Protein AF-0000000080083716 (afdb_homodimer)

Foldseek 3Di:
DPPPPPPPPPPPPPPPQQDDDPVLLLVLLVQLCVLLVHDSVCGLQNLLVVVLSLLVCLQQPDPPRHHSLCSNLVSLVSSQVSQVVVVHGCCRSLQLSVLCVPYPDSLSSLSNSLLNLLSCCCSPVVVVVCVVQSVLSNVLSVVCVVQLSVLSVCLSVVCVVPVVCNLVSLVVSLQSQLVSSDDPPGDSVSSQVRSVSSNSSSCSPPVPSPDHRDDPPPDDD/DDPPPPPPPPPPPPPPQQDDDPVLLLVLLVQLCVLLVHDSVCGLQNLLVVVLSLLVCLQQPDPPRHHSLCSNLVSLVSSQVSQVVVVHGCCRSLQLSNLCVPYPDSLSSLSSSLLNLLSCCCSPVVVVVCVVQSVLSNVLSVVCVVQLSVLSVCLSVVCVVPVVCNLVSLVVSLQSQLVSSDDPPGDSVSSQSRSVSSNSSSCSPPVPSPDHRDDPPPDDD

Structure (mmCIF, N/CA/C/O backbone):
data_AF-0000000080083716-model_v1
#
loop_
_entity.id
_entity.type
_entity.pdbx_description
1 polymer 'DUF19 domain-containing protein'
#
loop_
_atom_site.group_PDB
_atom_site.id
_atom_site.type_symbol
_atom_site.label_atom_id
_atom_site.label_alt_id
_atom_site.label_comp_id
_atom_site.label_asym_id
_atom_site.label_entity_id
_atom_site.label_seq_id
_atom_site.pdbx_PDB_ins_code
_atom_site.Cartn_x
_atom_site.Cartn_y
_atom_site.Cartn_z
_atom_site.occupancy
_atom_site.B_iso_or_equiv
_atom_site.auth_seq_id
_atom_site.auth_comp_id
_atom_site.auth_asym_id
_atom_site.auth_atom_id
_atom_site.pdbx_PDB_model_num
ATOM 1 N N . MET A 1 1 ? -57.094 10.867 20.062 1 32.81 1 MET A N 1
ATOM 2 C CA . MET A 1 1 ? -55.844 11.438 19.578 1 32.81 1 MET A CA 1
ATOM 3 C C . MET A 1 1 ? -54.969 10.367 18.922 1 32.81 1 MET A C 1
ATOM 5 O O . MET A 1 1 ? -54.531 9.422 19.594 1 32.81 1 MET A O 1
ATOM 9 N N . PHE A 1 2 ? -55.125 10.086 17.594 1 45.16 2 PHE A N 1
ATOM 10 C CA . PHE A 1 2 ? -54.469 9.086 16.75 1 45.16 2 PHE A CA 1
ATOM 11 C C . PHE A 1 2 ? -52.969 9.391 16.594 1 45.16 2 PHE A C 1
ATOM 13 O O . PHE A 1 2 ? -52.625 10.469 16.141 1 45.16 2 PHE A O 1
ATOM 20 N N . GLN A 1 3 ? -52.156 8.836 17.453 1 44.38 3 GLN A N 1
ATOM 21 C CA . GLN A 1 3 ? -50.688 8.859 17.406 1 44.38 3 GLN A CA 1
ATOM 22 C C . GLN A 1 3 ? -50.188 8.398 16.047 1 44.38 3 GLN A C 1
ATOM 24 O O . GLN A 1 3 ? -50.438 7.27 15.617 1 44.38 3 GLN A O 1
ATOM 29 N N . LYS A 1 4 ? -49.906 9.414 15.148 1 48.53 4 LYS A N 1
ATOM 30 C CA . LYS A 1 4 ? -49.219 9.18 13.883 1 48.53 4 LYS A CA 1
ATOM 31 C C . LYS A 1 4 ? -47.938 8.398 14.094 1 48.53 4 LYS A 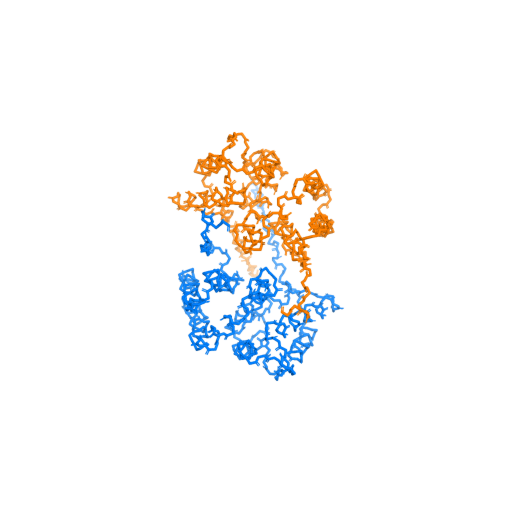C 1
ATOM 33 O O . LYS A 1 4 ? -47 8.898 14.734 1 48.53 4 LYS A O 1
ATOM 38 N N . LEU A 1 5 ? -47.938 7.031 14.07 1 43.34 5 LEU A N 1
ATOM 39 C CA . LEU A 1 5 ? -46.75 6.219 13.984 1 43.34 5 LEU A CA 1
ATOM 40 C C . LEU A 1 5 ? -45.938 6.559 12.734 1 43.34 5 LEU A C 1
ATOM 42 O O . LEU A 1 5 ? -46.406 6.328 11.617 1 43.34 5 LEU A O 1
ATOM 46 N N . VAL A 1 6 ? -45.094 7.562 12.836 1 43.16 6 VAL A N 1
ATOM 47 C CA . VAL A 1 6 ? -44.156 7.84 11.773 1 43.16 6 VAL A CA 1
ATOM 48 C C . VAL A 1 6 ? -43.219 6.633 11.57 1 43.16 6 VAL A C 1
ATOM 50 O O . VAL A 1 6 ? -42.5 6.242 12.484 1 43.16 6 VAL A O 1
ATOM 53 N N . PHE A 1 7 ? -43.531 5.77 10.617 1 38.34 7 PHE A N 1
ATOM 54 C CA . PHE A 1 7 ? -42.625 4.727 10.125 1 38.34 7 PHE A CA 1
ATOM 55 C C . PHE A 1 7 ? -41.406 5.34 9.477 1 38.34 7 PHE A C 1
ATOM 57 O O . PHE A 1 7 ? -41.5 5.992 8.438 1 38.34 7 PHE A O 1
ATOM 64 N N . LEU A 1 8 ? -40.438 5.625 10.273 1 36.06 8 LEU A N 1
ATOM 65 C CA . LEU A 1 8 ? -39.125 5.895 9.68 1 36.06 8 LEU A CA 1
ATOM 66 C C . LEU A 1 8 ? -38.656 4.695 8.875 1 36.06 8 LEU A C 1
ATOM 68 O O . LEU A 1 8 ? -38.312 3.65 9.438 1 36.06 8 LEU A O 1
ATOM 72 N N . ALA A 1 9 ? -38.875 4.707 7.574 1 36.12 9 ALA A N 1
ATOM 73 C CA . ALA A 1 9 ? -38.281 3.76 6.637 1 36.12 9 ALA A CA 1
ATOM 74 C C . ALA A 1 9 ? -36.75 3.863 6.645 1 36.12 9 ALA A C 1
ATOM 76 O O . ALA A 1 9 ? -36.188 4.895 6.266 1 36.12 9 ALA A O 1
ATOM 77 N N . LEU A 1 10 ? -36.156 3.076 7.469 1 34.34 10 LEU A N 1
ATOM 78 C CA . LEU A 1 10 ? -34.719 2.879 7.324 1 34.34 10 LEU A CA 1
ATOM 79 C C . LEU A 1 10 ? -34.375 2.512 5.887 1 34.34 10 LEU A C 1
ATOM 81 O O . LEU A 1 10 ? -34.75 1.439 5.406 1 34.34 10 LEU A O 1
ATOM 85 N N . ILE A 1 11 ? -34.156 3.424 5.027 1 36.31 11 ILE A N 1
ATOM 86 C CA . ILE A 1 11 ? -33.594 3.148 3.713 1 36.31 11 ILE A CA 1
ATOM 87 C C . ILE A 1 11 ? -32.281 2.418 3.865 1 36.31 11 ILE A C 1
ATOM 89 O O . ILE A 1 11 ? -31.281 3 4.316 1 36.31 11 ILE A O 1
ATOM 93 N N . ALA A 1 12 ? -32.25 1.118 4.078 1 34.25 12 ALA A N 1
ATOM 94 C CA . ALA A 1 12 ? -31.047 0.316 3.848 1 34.25 12 ALA A CA 1
ATOM 95 C C . ALA A 1 12 ? -30.422 0.644 2.496 1 34.25 12 ALA A C 1
ATOM 97 O O . ALA A 1 12 ? -31.047 0.471 1.453 1 34.25 12 ALA A O 1
ATOM 98 N N . ILE A 1 13 ? -29.625 1.626 2.434 1 37.06 13 ILE A N 1
ATOM 99 C CA . ILE A 1 13 ? -28.844 1.697 1.206 1 37.06 13 ILE A CA 1
ATOM 100 C C . ILE A 1 13 ? -28.297 0.315 0.865 1 37.06 13 ILE A C 1
ATOM 102 O O . ILE A 1 13 ? -27.547 -0.277 1.653 1 37.06 13 ILE A O 1
ATOM 106 N N . PRO A 1 14 ? -28.828 -0.466 0.082 1 38.03 14 PRO A N 1
ATOM 107 C CA . PRO A 1 14 ? -28.203 -1.724 -0.325 1 38.03 14 PRO A CA 1
ATOM 108 C C . PRO A 1 14 ? -26.703 -1.575 -0.587 1 38.03 14 PRO A C 1
ATOM 110 O O . PRO A 1 14 ? -26.281 -0.672 -1.317 1 38.03 14 PRO A O 1
ATOM 113 N N . LEU A 1 15 ? -25.844 -1.869 0.302 1 40.72 15 LEU A N 1
ATOM 114 C CA . LEU A 1 15 ? -24.469 -2.115 -0.118 1 40.72 15 LEU A CA 1
ATOM 115 C C . LEU A 1 15 ? -24.422 -2.807 -1.477 1 40.72 15 LEU A C 1
ATOM 117 O O . LEU A 1 15 ? -24.812 -3.971 -1.598 1 40.72 15 LEU A O 1
ATOM 121 N N . ALA A 1 16 ? -24.688 -2.145 -2.516 1 45.91 16 ALA A N 1
ATOM 122 C CA . ALA A 1 16 ? -24.719 -2.752 -3.844 1 45.91 16 ALA A CA 1
ATOM 123 C C . ALA A 1 16 ? -23.562 -3.73 -4.035 1 45.91 16 ALA A C 1
ATOM 125 O O . ALA A 1 16 ? -22.406 -3.369 -3.861 1 45.91 16 ALA A O 1
ATOM 126 N N . SER A 1 17 ? -23.688 -5.043 -3.758 1 52.94 17 SER A N 1
ATOM 127 C CA . SER A 1 17 ? -22.766 -6.105 -4.145 1 52.94 17 SER A CA 1
ATOM 128 C C . SER A 1 17 ? -22.109 -5.805 -5.492 1 52.94 17 SER A C 1
ATOM 130 O O . SER A 1 17 ? -22.781 -5.359 -6.426 1 52.94 17 SE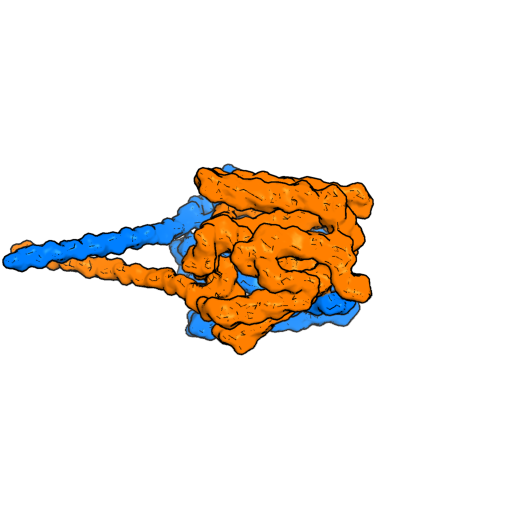R A O 1
ATOM 132 N N . ALA A 1 18 ? -20.844 -5.602 -5.426 1 63.19 18 ALA A N 1
ATOM 133 C CA . ALA A 1 18 ? -20.141 -5.391 -6.688 1 63.19 18 ALA A CA 1
ATOM 134 C C . ALA A 1 18 ? -20.609 -6.371 -7.754 1 63.19 18 ALA A C 1
ATOM 136 O O . ALA A 1 18 ? -20.938 -7.52 -7.449 1 63.19 18 ALA A O 1
ATOM 137 N N . THR A 1 19 ? -21.109 -5.953 -8.883 1 81.31 19 THR A N 1
ATOM 138 C CA . THR A 1 19 ? -21.531 -6.82 -9.977 1 81.31 19 THR A CA 1
ATOM 139 C C . THR A 1 19 ? -20.406 -7.004 -10.992 1 81.31 19 THR A C 1
ATOM 141 O O . THR A 1 19 ? -19.875 -6.027 -11.531 1 81.31 19 THR A O 1
ATOM 144 N N . CYS A 1 20 ? -19.703 -8.156 -10.938 1 90.81 20 CYS A N 1
ATOM 145 C CA . CYS A 1 20 ? -18.703 -8.539 -11.93 1 90.81 20 CYS A CA 1
ATOM 146 C C . CYS A 1 20 ? -19.281 -9.57 -12.906 1 90.81 20 CYS A C 1
ATOM 148 O O . CYS A 1 20 ? -19.922 -10.531 -12.484 1 90.81 20 CYS A O 1
ATOM 150 N N . ASP A 1 21 ? -19.109 -9.258 -14.156 1 92.31 21 ASP A N 1
ATOM 151 C CA . ASP A 1 21 ? -19.516 -10.234 -15.156 1 92.31 21 ASP A CA 1
ATOM 152 C C . ASP A 1 21 ? -18.656 -11.492 -15.086 1 92.31 21 ASP A C 1
ATOM 154 O O . ASP A 1 21 ? -17.453 -11.438 -15.398 1 92.31 21 ASP A O 1
ATOM 158 N N . THR A 1 22 ? -19.25 -12.617 -14.797 1 92.19 22 THR A N 1
ATOM 159 C CA . THR A 1 22 ? -18.5 -13.836 -14.516 1 92.19 22 THR A CA 1
ATOM 160 C C . THR A 1 22 ? -17.812 -14.352 -15.781 1 92.19 22 THR A C 1
ATOM 162 O O . THR A 1 22 ? -16.688 -14.844 -15.719 1 92.19 22 THR A O 1
ATOM 165 N N . LYS A 1 23 ? -18.484 -14.242 -16.891 1 93.56 23 LYS A N 1
ATOM 166 C CA . LYS A 1 23 ? -17.891 -14.719 -18.141 1 93.56 23 LYS A CA 1
ATOM 167 C C . LYS A 1 23 ? -16.656 -13.898 -18.516 1 93.56 23 LYS A C 1
ATOM 169 O O . LYS A 1 23 ? -15.641 -14.461 -18.906 1 93.56 23 LYS A O 1
ATOM 174 N N . LYS A 1 24 ? -16.75 -12.656 -18.391 1 94.81 24 LYS A N 1
ATOM 175 C CA . LYS A 1 24 ? -15.609 -11.781 -18.672 1 94.81 24 LYS A CA 1
ATOM 176 C C . LYS A 1 24 ? -14.477 -12.031 -17.672 1 94.81 24 LYS A C 1
ATOM 178 O O . LYS A 1 24 ? -13.305 -12.039 -18.047 1 94.81 24 LYS A O 1
ATOM 183 N N . PHE A 1 25 ? -14.828 -12.227 -16.438 1 96 25 PHE A N 1
ATOM 184 C CA . PHE A 1 25 ? -13.844 -12.492 -15.398 1 96 25 PHE A CA 1
ATOM 185 C C . PHE A 1 25 ? -13.078 -13.773 -15.695 1 96 25 PHE A C 1
ATOM 187 O O . PHE A 1 25 ? -11.852 -13.812 -15.602 1 96 25 PHE A O 1
ATOM 194 N N . GLU A 1 26 ? -13.781 -14.781 -16.109 1 95.12 26 GLU A N 1
ATOM 195 C CA . GLU A 1 26 ? -13.156 -16.062 -16.438 1 95.12 26 GLU A CA 1
ATOM 196 C C . GLU A 1 26 ? -12.211 -15.922 -17.625 1 95.12 26 GLU A C 1
ATOM 198 O O . GLU A 1 26 ? -11.125 -16.516 -17.625 1 95.12 26 GLU A O 1
ATOM 203 N N . ALA A 1 27 ? -12.578 -15.156 -18.578 1 96.62 27 ALA A N 1
ATOM 204 C CA . ALA A 1 27 ? -11.719 -14.93 -19.734 1 96.62 27 ALA A CA 1
ATOM 205 C C . ALA A 1 27 ? -10.422 -14.227 -19.328 1 96.62 27 ALA A C 1
ATOM 207 O O . ALA A 1 27 ? -9.352 -14.547 -19.828 1 96.62 27 ALA A O 1
ATOM 208 N N . CYS A 1 28 ? -10.516 -13.297 -18.422 1 97.56 28 CYS A N 1
ATOM 209 C CA . CYS A 1 28 ? -9.336 -12.57 -17.969 1 97.56 28 CYS A CA 1
ATOM 210 C C . CYS A 1 28 ? -8.477 -13.43 -17.047 1 97.56 28 CYS A C 1
ATOM 212 O O . CYS A 1 28 ? -7.25 -13.281 -17.016 1 97.56 28 CYS A O 1
ATOM 214 N N . GLN A 1 29 ? -9.117 -14.367 -16.375 1 96.62 29 GLN A N 1
ATOM 215 C CA . GLN A 1 29 ? -8.359 -15.359 -15.633 1 96.62 29 GLN A CA 1
ATOM 216 C C . GLN A 1 29 ? -7.551 -16.266 -16.562 1 96.62 29 GLN A C 1
ATOM 218 O O . GLN A 1 29 ? -6.422 -16.641 -16.25 1 96.62 29 GLN A O 1
ATOM 223 N N . ASP A 1 30 ? -8.203 -16.547 -17.641 1 97.62 30 ASP A N 1
ATOM 224 C CA . ASP A 1 30 ? -7.477 -17.328 -18.641 1 97.62 30 ASP A CA 1
ATOM 225 C C . ASP A 1 30 ? -6.266 -16.562 -19.156 1 97.62 30 ASP A C 1
ATOM 227 O O . ASP A 1 30 ? -5.184 -17.125 -19.312 1 97.62 30 ASP A O 1
ATOM 231 N N . THR A 1 31 ? -6.41 -15.297 -19.406 1 97.56 31 THR A N 1
ATOM 232 C CA . THR A 1 31 ? -5.305 -14.445 -19.828 1 97.56 31 THR A CA 1
ATOM 233 C C . THR A 1 31 ? -4.184 -14.469 -18.781 1 97.56 31 THR A C 1
ATOM 235 O O . THR A 1 31 ? -3.006 -14.547 -19.141 1 97.56 31 THR A O 1
ATOM 238 N N . PHE A 1 32 ? -4.516 -14.383 -17.531 1 97.81 32 PHE A N 1
ATOM 239 C CA . PHE A 1 32 ? -3.562 -14.422 -16.422 1 97.81 32 PHE A CA 1
ATOM 240 C C . PHE A 1 32 ? -2.771 -15.727 -16.438 1 97.81 32 PHE A C 1
ATOM 242 O O . PHE A 1 32 ? -1.539 -15.711 -16.406 1 97.81 32 PHE A O 1
ATOM 249 N N . ALA A 1 33 ? -3.479 -16.828 -16.562 1 98.06 33 ALA A N 1
ATOM 250 C CA . ALA A 1 33 ? -2.838 -18.141 -16.578 1 98.06 33 ALA A CA 1
ATOM 251 C C . ALA A 1 33 ? -1.924 -18.281 -17.781 1 98.06 33 ALA A C 1
ATOM 253 O O . ALA A 1 33 ? -0.799 -18.781 -17.672 1 98.06 33 ALA A O 1
ATOM 254 N N . ASP A 1 34 ? -2.391 -17.812 -18.938 1 97.5 34 ASP A N 1
ATOM 255 C CA . ASP A 1 34 ? -1.613 -17.906 -20.172 1 97.5 34 ASP A CA 1
ATOM 256 C C . ASP A 1 34 ? -0.319 -17.109 -20.078 1 97.5 34 ASP A C 1
ATOM 258 O O . ASP A 1 34 ? 0.742 -17.578 -20.484 1 97.5 34 ASP A O 1
ATOM 262 N N . ARG A 1 35 ? -0.433 -15.992 -19.5 1 96.31 35 ARG A N 1
ATOM 263 C CA . ARG A 1 35 ? 0.737 -15.133 -19.359 1 96.31 35 ARG A CA 1
ATOM 264 C C . ARG A 1 35 ? 1.716 -15.695 -18.328 1 96.31 35 ARG A C 1
ATOM 266 O O . ARG A 1 35 ? 2.93 -15.516 -18.469 1 96.31 35 ARG A O 1
ATOM 273 N N . LEU A 1 36 ? 1.211 -16.359 -17.344 1 97 36 LEU A N 1
ATOM 274 C CA . LEU A 1 36 ? 2.057 -17.031 -16.359 1 97 36 LEU A CA 1
ATOM 275 C C . LEU A 1 36 ? 2.693 -18.281 -16.938 1 97 36 LEU A C 1
ATOM 277 O O . LEU A 1 36 ? 3.707 -18.766 -16.438 1 97 36 LEU A O 1
ATOM 281 N N . GLY A 1 37 ? 2.078 -18.812 -17.953 1 96.31 37 GLY A N 1
ATOM 282 C CA . GLY A 1 37 ? 2.531 -20.062 -18.531 1 96.31 37 GLY A CA 1
ATOM 283 C C . GLY A 1 37 ? 2.105 -21.281 -17.719 1 96.31 37 GLY A C 1
ATOM 284 O O . GLY A 1 37 ? 2.838 -22.266 -17.641 1 96.31 37 GLY A O 1
ATOM 285 N N . ILE A 1 38 ? 0.961 -21.219 -17.109 1 97.19 38 ILE A N 1
ATOM 286 C CA . ILE A 1 38 ? 0.496 -22.328 -16.281 1 97.19 38 ILE A CA 1
ATOM 287 C C . ILE A 1 38 ? -0.833 -22.859 -16.828 1 97.19 38 ILE A C 1
ATOM 289 O O . ILE A 1 38 ? -1.453 -22.234 -17.688 1 97.19 38 ILE A O 1
ATOM 293 N N . ASP A 1 39 ? -1.267 -23.984 -16.266 1 97.69 39 ASP A N 1
ATOM 294 C CA . ASP A 1 39 ? -2.555 -24.547 -16.641 1 97.69 39 ASP A CA 1
ATOM 295 C C . ASP A 1 39 ? -3.709 -23.672 -16.156 1 97.69 39 ASP A C 1
ATOM 297 O O . ASP A 1 39 ? -3.68 -23.156 -15.031 1 97.69 39 ASP A O 1
ATOM 301 N N . ARG A 1 40 ? -4.734 -23.562 -16.938 1 97.44 40 ARG A N 1
ATOM 302 C CA . ARG A 1 40 ? -5.867 -22.688 -16.656 1 97.44 40 ARG A CA 1
ATOM 303 C C . ARG A 1 40 ? -6.711 -23.219 -15.508 1 97.44 40 ARG A C 1
ATOM 305 O O . ARG A 1 40 ? -7.562 -22.516 -14.977 1 97.44 40 ARG A O 1
ATOM 312 N N . VAL A 1 41 ? -6.469 -24.438 -15.055 1 96.75 41 VAL A N 1
ATOM 313 C CA . VAL A 1 41 ? -7.188 -25 -13.914 1 96.75 41 VAL A CA 1
ATOM 314 C C . VAL A 1 41 ? -6.82 -24.234 -12.648 1 96.75 41 VAL A C 1
ATOM 316 O O . VAL A 1 41 ? -7.574 -24.234 -11.672 1 96.75 41 VAL A O 1
ATOM 319 N N . TYR A 1 42 ? -5.613 -23.562 -12.703 1 96.81 42 TYR A N 1
ATOM 320 C CA . TYR A 1 42 ? -5.203 -22.734 -11.586 1 96.81 42 TYR A CA 1
ATOM 321 C C . TYR A 1 42 ? -5.797 -21.328 -11.711 1 96.81 42 TYR A C 1
ATOM 323 O O . TYR A 1 42 ? -5.18 -20.438 -12.297 1 96.81 42 TYR A O 1
ATOM 331 N N . ASN A 1 43 ? -6.957 -21.188 -11.211 1 94.38 43 ASN A N 1
ATOM 332 C CA . ASN A 1 43 ? -7.754 -19.969 -11.297 1 94.38 43 ASN A CA 1
ATOM 333 C C . ASN A 1 43 ? -8.438 -19.641 -9.977 1 94.38 43 ASN A C 1
ATOM 335 O O . ASN A 1 43 ? -7.98 -20.094 -8.914 1 94.38 43 ASN A O 1
ATOM 339 N N . TRP A 1 44 ? -9.469 -18.812 -10.016 1 92.88 44 TRP A N 1
ATOM 340 C CA . TRP A 1 44 ? -10.102 -18.328 -8.797 1 92.88 44 TRP A CA 1
ATOM 341 C C . TRP A 1 44 ? -10.789 -19.469 -8.055 1 92.88 44 TRP A C 1
ATOM 343 O O . TRP A 1 44 ? -11.094 -19.344 -6.863 1 92.88 44 TRP A O 1
ATOM 353 N N . LEU A 1 45 ? -11.016 -20.578 -8.727 1 92.38 45 LEU A N 1
ATOM 354 C CA . LEU A 1 45 ? -11.641 -21.734 -8.078 1 92.38 45 LEU A CA 1
ATOM 355 C C . LEU A 1 45 ? -10.586 -22.656 -7.484 1 92.38 45 LEU A C 1
ATOM 357 O O . LEU A 1 45 ? -10.914 -23.578 -6.73 1 92.38 45 LEU A O 1
ATOM 361 N N . ASN A 1 46 ? -9.359 -22.453 -7.785 1 95.69 46 ASN A N 1
ATOM 362 C CA . ASN A 1 46 ? -8.227 -23.188 -7.227 1 95.69 46 ASN A CA 1
ATOM 363 C C . ASN A 1 46 ? -7.125 -22.234 -6.766 1 95.69 46 ASN A C 1
ATOM 365 O O . ASN A 1 46 ? -5.984 -22.328 -7.215 1 95.69 46 ASN A O 1
ATOM 369 N N . PRO A 1 47 ? -7.438 -21.359 -5.844 1 96.94 47 PRO A N 1
ATOM 370 C CA . PRO A 1 47 ? -6.516 -20.281 -5.492 1 96.94 47 PRO A CA 1
ATOM 371 C C . PRO A 1 47 ? -5.262 -20.781 -4.777 1 96.94 47 PRO A C 1
ATOM 373 O O . PRO A 1 47 ? -4.184 -20.203 -4.938 1 96.94 47 PRO A O 1
ATOM 376 N N . LEU A 1 48 ? -5.375 -21.859 -3.99 1 96.81 48 LEU A N 1
ATOM 377 C CA . LEU A 1 48 ? -4.191 -22.375 -3.312 1 96.81 48 LEU A CA 1
ATOM 378 C C . LEU A 1 48 ? -3.238 -23.031 -4.309 1 96.81 48 LEU A C 1
ATOM 380 O O . LEU A 1 48 ? -2.018 -22.906 -4.172 1 96.81 48 LEU A O 1
ATOM 384 N N . GLY A 1 49 ? -3.844 -23.734 -5.273 1 97.56 49 GLY A N 1
ATOM 385 C CA . GLY A 1 49 ? -3.014 -24.219 -6.367 1 97.56 49 GLY A CA 1
ATOM 386 C C . GLY A 1 49 ? -2.342 -23.094 -7.141 1 97.56 49 GLY A C 1
ATOM 387 O O . GLY A 1 49 ? -1.162 -23.188 -7.484 1 97.56 49 GLY A O 1
ATOM 388 N N . LEU A 1 50 ? -3.084 -22.031 -7.461 1 98.12 50 LEU A N 1
ATOM 389 C CA . LEU A 1 50 ? -2.543 -20.859 -8.141 1 98.12 50 LEU A CA 1
ATOM 390 C C . LEU A 1 50 ? -1.394 -20.25 -7.348 1 98.12 50 LEU A C 1
ATOM 392 O O . LEU A 1 50 ? -0.374 -19.859 -7.918 1 98.12 50 LEU A O 1
ATOM 396 N N . THR A 1 51 ? -1.511 -20.203 -6.035 1 98.25 51 THR A N 1
ATOM 397 C CA . THR A 1 51 ? -0.471 -19.688 -5.152 1 98.25 51 THR A CA 1
ATOM 398 C C . THR A 1 51 ? 0.821 -20.469 -5.312 1 98.25 51 THR A C 1
ATOM 400 O O . THR A 1 51 ? 1.903 -19.891 -5.422 1 98.25 51 THR A O 1
ATOM 403 N N . LEU A 1 52 ? 0.683 -21.766 -5.34 1 97.38 52 LEU A N 1
ATOM 404 C CA . LEU A 1 52 ? 1.849 -22.625 -5.484 1 97.38 52 LEU A CA 1
ATOM 405 C C . LEU A 1 52 ? 2.518 -22.406 -6.84 1 97.38 52 LEU A C 1
ATOM 407 O O . LEU A 1 52 ? 3.746 -22.391 -6.934 1 97.38 52 LEU A O 1
ATOM 411 N N . GLN A 1 53 ? 1.713 -22.25 -7.887 1 97.56 53 GLN A N 1
ATOM 412 C CA . GLN A 1 53 ? 2.266 -22 -9.211 1 97.56 53 GLN A CA 1
ATOM 413 C C . GLN A 1 53 ? 3.043 -20.688 -9.25 1 97.56 53 GLN A C 1
ATOM 415 O O . GLN A 1 53 ? 4.117 -20.609 -9.844 1 97.56 53 GLN A O 1
ATOM 420 N N . ILE A 1 54 ? 2.547 -19.672 -8.664 1 98 54 ILE A N 1
ATOM 421 C CA . ILE A 1 54 ? 3.189 -18.359 -8.641 1 98 54 ILE A CA 1
ATOM 422 C C . ILE A 1 54 ? 4.508 -18.453 -7.867 1 98 54 ILE A C 1
ATOM 424 O O . ILE A 1 54 ? 5.527 -17.906 -8.305 1 98 54 ILE A O 1
ATOM 428 N N . GLN A 1 55 ? 4.527 -19.156 -6.711 1 97.44 55 GLN A N 1
ATOM 429 C CA . GLN A 1 55 ? 5.762 -19.328 -5.953 1 97.44 55 GLN A CA 1
ATOM 430 C C . GLN A 1 55 ? 6.805 -20.078 -6.773 1 97.44 55 GLN A C 1
ATOM 432 O O . GLN A 1 55 ? 7.996 -19.766 -6.723 1 97.44 55 GLN A O 1
ATOM 437 N N . ASP A 1 56 ? 6.324 -21.047 -7.5 1 97 56 ASP A N 1
ATOM 438 C CA . ASP A 1 56 ? 7.227 -21.781 -8.375 1 97 56 ASP A CA 1
ATOM 439 C C . ASP A 1 56 ? 7.863 -20.875 -9.414 1 97 56 ASP A C 1
ATOM 441 O O . ASP A 1 56 ? 9.039 -21.016 -9.75 1 97 56 ASP A O 1
ATOM 445 N N . ILE A 1 57 ? 7.09 -19.984 -9.93 1 97.44 57 ILE A N 1
ATOM 446 C CA . ILE A 1 57 ? 7.598 -19.047 -10.922 1 97.44 57 ILE A CA 1
ATOM 447 C C . ILE A 1 57 ? 8.594 -18.094 -10.266 1 97.44 57 ILE A C 1
ATOM 449 O O . ILE A 1 57 ? 9.609 -17.734 -10.867 1 97.44 57 ILE A O 1
ATOM 453 N N . TYR A 1 58 ? 8.352 -17.672 -9.016 1 97.12 58 TYR A N 1
ATOM 454 C CA . TYR A 1 58 ? 9.32 -16.859 -8.297 1 97.12 58 TYR A CA 1
ATOM 455 C C . TYR A 1 58 ? 10.648 -17.578 -8.164 1 97.12 58 TYR A C 1
ATOM 457 O O . TYR A 1 58 ? 11.719 -16.969 -8.242 1 97.12 58 TYR A O 1
ATOM 465 N N . ILE A 1 59 ? 10.57 -18.875 -7.965 1 96.62 59 ILE A N 1
ATOM 466 C CA . ILE A 1 59 ? 11.75 -19.688 -7.707 1 96.62 59 ILE A CA 1
ATOM 467 C C . ILE A 1 59 ? 12.477 -19.969 -9.016 1 96.62 59 ILE A C 1
ATOM 469 O O . ILE A 1 59 ? 13.688 -19.75 -9.125 1 96.62 59 ILE A O 1
ATOM 473 N N . ASN A 1 60 ? 11.742 -20.312 -10.055 1 95.5 60 ASN A N 1
ATOM 474 C CA . ASN A 1 60 ? 12.344 -20.922 -11.234 1 95.5 60 ASN A CA 1
ATOM 475 C C . ASN A 1 60 ? 12.383 -19.938 -12.406 1 95.5 60 ASN A C 1
ATOM 477 O O . ASN A 1 60 ? 13.094 -20.172 -13.391 1 95.5 60 ASN A O 1
ATOM 481 N N . GLY A 1 61 ? 11.695 -18.859 -12.281 1 93 61 GLY A N 1
ATOM 482 C CA . GLY A 1 61 ? 11.609 -17.922 -13.398 1 93 61 GLY A CA 1
ATOM 483 C C . GLY A 1 61 ? 10.648 -18.375 -14.484 1 93 61 GLY A C 1
ATOM 484 O O . GLY A 1 61 ? 9.859 -19.297 -14.281 1 93 61 GLY A O 1
ATOM 485 N N . GLY A 1 62 ? 10.547 -17.516 -15.523 1 87.81 62 GLY A N 1
ATOM 486 C CA . GLY A 1 62 ? 9.711 -17.812 -16.672 1 87.81 62 GLY A CA 1
ATOM 487 C C . GLY A 1 62 ? 10.477 -18.406 -17.844 1 87.81 62 GLY A C 1
ATOM 488 O O . GLY A 1 62 ? 11.586 -18.922 -17.656 1 87.81 62 GLY A O 1
ATOM 489 N N . VAL A 1 63 ? 9.711 -18.391 -18.922 1 81.44 63 VAL A N 1
ATOM 490 C CA . VAL A 1 63 ? 10.305 -18.875 -20.156 1 81.44 63 VAL A CA 1
ATOM 491 C C . VAL A 1 63 ? 11.516 -18.016 -20.516 1 81.44 63 VAL A C 1
ATOM 493 O O . VAL A 1 63 ? 11.539 -16.812 -20.234 1 81.44 63 VAL A O 1
ATOM 496 N N . ALA A 1 64 ? 12.57 -18.656 -21.094 1 79.69 64 ALA A N 1
ATOM 497 C CA . ALA A 1 64 ? 13.766 -18 -21.609 1 79.69 64 ALA A CA 1
ATOM 498 C C . ALA A 1 64 ? 14.531 -17.297 -20.484 1 79.69 64 ALA A C 1
ATOM 500 O O . ALA A 1 64 ? 15.133 -16.234 -20.719 1 79.69 64 ALA A O 1
ATOM 501 N N . GLY A 1 65 ? 14.289 -17.688 -19.281 1 80.5 65 GLY A N 1
ATOM 502 C CA . GLY A 1 65 ? 15.094 -17.156 -18.203 1 80.5 65 GLY A CA 1
ATOM 503 C C . GLY A 1 65 ? 14.57 -15.836 -17.656 1 80.5 65 GLY A C 1
ATOM 504 O O . GLY A 1 65 ? 15.273 -15.141 -16.922 1 80.5 65 GLY A O 1
ATOM 505 N N . ALA A 1 66 ? 13.336 -15.539 -17.969 1 89.25 66 ALA A N 1
ATOM 506 C CA . ALA A 1 66 ? 12.75 -14.305 -17.438 1 89.25 66 ALA A CA 1
ATOM 507 C C . ALA A 1 66 ? 12.664 -14.344 -15.922 1 89.25 66 ALA A C 1
ATOM 509 O O . ALA A 1 66 ? 12.352 -15.383 -15.336 1 89.25 66 ALA A O 1
ATOM 510 N N . ARG A 1 67 ? 12.969 -13.211 -15.25 1 92.88 67 ARG A N 1
ATOM 511 C CA . ARG A 1 67 ? 12.836 -13.109 -13.797 1 92.88 67 ARG A CA 1
ATOM 512 C C . ARG A 1 67 ? 11.414 -13.406 -13.352 1 92.88 67 ARG A C 1
ATOM 514 O O . ARG A 1 67 ? 10.453 -12.883 -13.922 1 92.88 67 ARG A O 1
ATOM 521 N N . GLY A 1 68 ? 11.297 -14.211 -12.344 1 95.88 68 GLY A N 1
ATOM 522 C CA . GLY A 1 68 ? 9.984 -14.641 -11.867 1 95.88 68 GLY A CA 1
ATOM 523 C C . GLY A 1 68 ? 9.086 -13.477 -11.492 1 95.88 68 GLY A C 1
ATOM 524 O O . GLY A 1 68 ? 7.895 -13.484 -11.812 1 95.88 68 GLY A O 1
ATOM 525 N N . LEU A 1 69 ? 9.656 -12.516 -10.836 1 96.5 69 LEU A N 1
ATOM 526 C CA . LEU A 1 69 ? 8.875 -11.352 -10.445 1 96.5 69 LEU A CA 1
ATOM 527 C C . LEU A 1 69 ? 8.281 -10.656 -11.664 1 96.5 69 LEU A C 1
ATOM 529 O O . LEU A 1 69 ? 7.113 -10.258 -11.648 1 96.5 69 LEU A O 1
ATOM 533 N N . ASN A 1 70 ? 9.07 -10.469 -12.703 1 95.62 70 ASN A N 1
ATOM 534 C CA . ASN A 1 70 ? 8.594 -9.82 -13.922 1 95.62 70 ASN A CA 1
ATOM 535 C C . ASN A 1 70 ? 7.484 -10.625 -14.586 1 95.62 70 ASN A C 1
ATOM 537 O O . ASN A 1 70 ? 6.488 -10.062 -15.047 1 95.62 70 ASN A O 1
ATOM 541 N N . VAL A 1 71 ? 7.652 -11.922 -14.586 1 96.19 71 VAL A N 1
ATOM 542 C CA . VAL A 1 71 ? 6.656 -12.805 -15.195 1 96.19 71 VAL A CA 1
ATOM 543 C C . VAL A 1 71 ? 5.324 -12.648 -14.469 1 96.19 71 VAL A C 1
ATOM 545 O O . VAL A 1 71 ? 4.289 -12.422 -15.102 1 96.19 71 VAL A O 1
ATOM 548 N N . VAL A 1 72 ? 5.391 -12.742 -13.211 1 97.5 72 VAL A N 1
ATOM 549 C CA . VAL A 1 72 ? 4.184 -12.695 -12.398 1 97.5 72 VAL A CA 1
ATOM 550 C C . VAL A 1 72 ? 3.527 -11.32 -12.516 1 97.5 72 VAL A C 1
ATOM 552 O O . VAL A 1 72 ? 2.318 -11.219 -12.742 1 97.5 72 VAL A O 1
ATOM 555 N N . CYS A 1 73 ? 4.281 -10.273 -12.375 1 96.88 73 CYS A N 1
ATOM 556 C CA . CYS A 1 73 ? 3.719 -8.93 -12.391 1 96.88 73 CYS A CA 1
ATOM 557 C C . CYS A 1 73 ? 3.207 -8.57 -13.781 1 96.88 73 CYS A C 1
ATOM 559 O O . CYS A 1 73 ? 2.197 -7.879 -13.922 1 96.88 73 CYS A O 1
ATOM 561 N N . ASN A 1 74 ? 3.926 -8.977 -14.844 1 95.5 74 ASN A N 1
ATOM 562 C CA . ASN A 1 74 ? 3.406 -8.781 -16.188 1 95.5 74 ASN A CA 1
ATOM 563 C C . ASN A 1 74 ? 2.076 -9.508 -16.391 1 95.5 74 ASN A C 1
ATOM 565 O O . ASN A 1 74 ? 1.162 -8.969 -17.016 1 95.5 74 ASN A O 1
ATOM 569 N N . ALA A 1 75 ? 1.982 -10.68 -15.883 1 96.94 75 ALA A N 1
ATOM 570 C CA . ALA A 1 75 ? 0.745 -11.445 -15.984 1 96.94 75 ALA A CA 1
ATOM 571 C C . ALA A 1 75 ? -0.385 -10.766 -15.211 1 96.94 75 ALA A C 1
ATOM 573 O O . ALA A 1 75 ? -1.501 -10.641 -15.719 1 96.94 75 ALA A O 1
ATOM 574 N N . TYR A 1 76 ? -0.127 -10.375 -14.016 1 96.5 76 TYR A N 1
ATOM 575 C CA . TYR A 1 76 ? -1.118 -9.68 -13.203 1 96.5 76 TYR A CA 1
ATOM 576 C C . TYR A 1 76 ? -1.607 -8.414 -13.898 1 96.5 76 TYR A C 1
ATOM 578 O O . TYR A 1 76 ? -2.812 -8.172 -13.977 1 96.5 76 TYR A O 1
ATOM 586 N N . ASN A 1 77 ? -0.655 -7.645 -14.414 1 94.06 77 ASN A N 1
ATOM 587 C CA . ASN A 1 77 ? -1.009 -6.414 -15.109 1 94.06 77 ASN A CA 1
ATOM 588 C C . ASN A 1 77 ? -1.849 -6.695 -16.359 1 94.06 77 ASN A C 1
ATOM 590 O O . ASN A 1 77 ? -2.773 -5.945 -16.672 1 94.06 77 ASN A O 1
ATOM 594 N N . SER A 1 78 ? -1.52 -7.719 -17.031 1 95.19 78 SER A N 1
ATOM 595 C CA . SER A 1 78 ? -2.305 -8.102 -18.188 1 95.19 78 SER A CA 1
ATOM 596 C C . SER A 1 78 ? -3.738 -8.445 -17.812 1 95.19 78 SER A C 1
ATOM 598 O O . SER A 1 78 ? -4.68 -8.141 -18.547 1 95.19 78 SER A O 1
ATOM 600 N N . MET A 1 79 ? -3.916 -9.133 -16.703 1 95.88 79 MET A N 1
ATOM 601 C CA . MET A 1 79 ? -5.258 -9.438 -16.203 1 95.88 79 MET A CA 1
ATOM 602 C C . MET A 1 79 ? -6.023 -8.164 -15.883 1 95.88 79 MET A C 1
ATOM 604 O O . MET A 1 79 ? -7.195 -8.023 -16.234 1 95.88 79 MET A O 1
ATOM 608 N N . VAL A 1 80 ? -5.391 -7.27 -15.219 1 93.56 80 VAL A N 1
ATOM 609 C CA . VAL A 1 80 ? -6.008 -6 -14.844 1 93.56 80 VAL A CA 1
ATOM 610 C C . VAL A 1 80 ? -6.426 -5.238 -16.094 1 93.56 80 VAL A C 1
ATOM 612 O O . VAL A 1 80 ? -7.531 -4.691 -16.156 1 93.56 80 VAL A O 1
ATOM 615 N N . GLN A 1 81 ? -5.578 -5.207 -17.094 1 92.38 81 GLN A N 1
ATOM 616 C CA . GLN A 1 81 ? -5.891 -4.543 -18.344 1 92.38 81 GLN A CA 1
ATOM 617 C C . GLN A 1 81 ? -7.055 -5.23 -19.062 1 92.38 81 GLN A C 1
ATOM 619 O O . GLN A 1 81 ? -7.895 -4.566 -19.672 1 92.38 81 GLN A O 1
ATOM 624 N N . CYS A 1 82 ? -7.039 -6.496 -19 1 95.94 82 CYS A N 1
ATOM 625 C CA . CYS A 1 82 ? -8.125 -7.281 -19.594 1 95.94 82 CYS A CA 1
ATOM 626 C C . CYS A 1 82 ? -9.461 -6.906 -18.969 1 95.94 82 CYS A C 1
ATOM 628 O O . CYS A 1 82 ? -10.445 -6.703 -19.672 1 95.94 82 CYS A O 1
ATOM 630 N N . LEU A 1 83 ? -9.531 -6.84 -17.688 1 94 83 LEU A N 1
ATOM 631 C CA . LEU A 1 83 ? -10.75 -6.469 -16.984 1 94 83 LEU A CA 1
ATOM 632 C C . LEU A 1 83 ? -11.188 -5.055 -17.359 1 94 83 LEU A C 1
ATOM 634 O O . LEU A 1 83 ? -12.367 -4.816 -17.641 1 94 83 LEU A O 1
ATOM 638 N N . ALA A 1 84 ? -10.258 -4.16 -17.406 1 88.5 84 ALA A N 1
ATOM 639 C CA . ALA A 1 84 ? -10.57 -2.781 -17.781 1 88.5 84 ALA A CA 1
ATOM 640 C C . ALA A 1 84 ? -11.148 -2.719 -19.203 1 88.5 84 ALA A C 1
ATOM 642 O O . ALA A 1 84 ? -12.125 -2.008 -19.438 1 88.5 84 ALA A O 1
ATOM 643 N N . ALA A 1 85 ? -10.547 -3.426 -20.094 1 91.25 85 ALA A N 1
ATOM 644 C CA . ALA A 1 85 ? -11 -3.459 -21.484 1 91.25 85 ALA A CA 1
ATOM 645 C C . ALA A 1 85 ? -12.406 -4.047 -21.578 1 91.25 85 ALA A C 1
ATOM 647 O O . ALA A 1 85 ? -13.156 -3.709 -22.5 1 91.25 85 ALA A O 1
ATOM 648 N N . ALA A 1 86 ? -12.742 -4.859 -20.625 1 89.94 86 ALA A N 1
ATOM 649 C CA . ALA A 1 86 ? -14.062 -5.492 -20.594 1 89.94 86 ALA A CA 1
ATOM 650 C C . ALA A 1 86 ? -15.055 -4.652 -19.797 1 89.94 86 ALA A C 1
ATOM 652 O O . ALA A 1 86 ? -16.125 -5.133 -19.438 1 89.94 86 ALA A O 1
ATOM 653 N N . SER A 1 87 ? -14.641 -3.453 -19.469 1 85.38 87 SER A N 1
ATOM 654 C CA . SER A 1 87 ? -15.477 -2.482 -18.766 1 85.38 87 SER A CA 1
ATOM 655 C C . SER A 1 87 ? -15.867 -2.986 -17.375 1 85.38 87 SER A C 1
ATOM 657 O O . SER A 1 87 ? -17.016 -2.826 -16.969 1 85.38 87 SER A O 1
ATOM 659 N N . THR A 1 88 ? -15.055 -3.732 -16.828 1 85.56 88 THR A N 1
ATOM 660 C CA . THR A 1 88 ? -15.148 -4.129 -15.43 1 85.56 88 THR A CA 1
ATOM 661 C C . THR A 1 88 ? -13.852 -3.834 -14.695 1 85.56 88 THR A C 1
ATOM 663 O O . THR A 1 88 ? -12.906 -3.299 -15.281 1 85.56 88 THR A O 1
ATOM 666 N N . THR A 1 89 ? -13.938 -3.949 -13.289 1 84.06 89 THR A N 1
ATOM 667 C CA . THR A 1 89 ? -12.766 -3.529 -12.523 1 84.06 89 THR A CA 1
ATOM 668 C C . THR A 1 89 ? -12.328 -4.629 -11.562 1 84.06 89 THR A C 1
ATOM 670 O O . THR A 1 89 ? -13.094 -5.547 -11.273 1 84.06 89 THR A O 1
ATOM 673 N N . THR A 1 90 ? -11.062 -4.48 -11.133 1 86.81 90 THR A N 1
ATOM 674 C CA . THR A 1 90 ? -10.539 -5.379 -10.117 1 86.81 90 THR A CA 1
ATOM 675 C C . THR A 1 90 ? -11.344 -5.262 -8.828 1 86.81 90 THR A C 1
ATOM 677 O O . THR A 1 90 ? -11.594 -6.266 -8.148 1 86.81 90 THR A O 1
ATOM 680 N N . SER A 1 91 ? -11.75 -4.074 -8.555 1 84.25 91 SER A N 1
ATOM 681 C CA . SER A 1 91 ? -12.516 -3.867 -7.324 1 84.25 91 SER A CA 1
ATOM 682 C C . SER A 1 91 ? -13.812 -4.66 -7.34 1 84.25 91 SER A C 1
ATOM 684 O O . SER A 1 91 ? -14.266 -5.137 -6.297 1 84.25 91 SER A O 1
ATOM 686 N N . GLU A 1 92 ? -14.375 -4.828 -8.492 1 89.12 92 GLU A N 1
ATOM 687 C CA . GLU A 1 92 ? -15.609 -5.586 -8.625 1 89.12 92 GLU A CA 1
ATOM 688 C C . GLU A 1 92 ? -15.344 -7.09 -8.617 1 89.12 92 GLU A C 1
ATOM 690 O O . GLU A 1 92 ? -16.016 -7.84 -7.898 1 89.12 92 GLU A O 1
ATOM 695 N N . CYS A 1 93 ? -14.328 -7.465 -9.328 1 93.62 93 CYS A N 1
ATOM 696 C CA . CYS A 1 93 ? -14.148 -8.891 -9.578 1 93.62 93 CYS A CA 1
ATOM 697 C C . CYS A 1 93 ? -13.344 -9.539 -8.461 1 93.62 93 CYS A C 1
ATOM 699 O O . CYS A 1 93 ? -13.398 -10.758 -8.281 1 93.62 93 CYS A O 1
ATOM 701 N N . PHE A 1 94 ? -12.609 -8.75 -7.688 1 93.19 94 PHE A N 1
ATOM 702 C CA . PHE A 1 94 ? -11.852 -9.289 -6.57 1 93.19 94 PHE A CA 1
ATOM 703 C C . PHE A 1 94 ? -12.594 -9.086 -5.258 1 93.19 94 PHE A C 1
ATOM 705 O O . PHE A 1 94 ? -12.094 -9.453 -4.191 1 93.19 94 PHE A O 1
ATOM 712 N N . ASP A 1 95 ? -13.734 -8.531 -5.348 1 91.25 95 ASP A N 1
ATOM 713 C CA . ASP A 1 95 ? -14.547 -8.297 -4.156 1 91.25 95 ASP A CA 1
ATOM 714 C C . ASP A 1 95 ? -14.914 -9.609 -3.473 1 91.25 95 ASP A C 1
ATOM 716 O O . ASP A 1 95 ? -15.422 -10.531 -4.117 1 91.25 95 ASP A O 1
ATOM 720 N N . ILE A 1 96 ? -14.719 -9.641 -2.219 1 92.31 96 ILE A N 1
ATOM 721 C CA . ILE A 1 96 ? -14.938 -10.875 -1.48 1 92.31 96 ILE A CA 1
ATOM 722 C C . ILE A 1 96 ? -16.406 -11.281 -1.558 1 92.31 96 ILE A C 1
ATOM 724 O O . ILE A 1 96 ? -16.734 -12.469 -1.65 1 92.31 96 ILE A O 1
ATOM 728 N N . GLY A 1 97 ? -17.328 -10.266 -1.464 1 91.44 97 GLY A N 1
ATOM 729 C CA . GLY A 1 97 ? -18.75 -10.57 -1.595 1 91.44 97 GLY A CA 1
ATOM 730 C C . GLY A 1 97 ? -19.094 -11.227 -2.916 1 91.44 97 GLY A C 1
ATOM 731 O O . GLY A 1 97 ? -19.828 -12.227 -2.949 1 91.44 97 GLY A O 1
ATOM 732 N N . PHE A 1 98 ? -18.578 -10.727 -3.977 1 93.5 98 PHE A N 1
ATOM 733 C CA . PHE A 1 98 ? -18.781 -11.32 -5.293 1 93.5 98 PHE A CA 1
ATOM 734 C C . PHE A 1 98 ? -18.219 -12.742 -5.332 1 93.5 98 PHE A C 1
ATOM 736 O O . PHE A 1 98 ? -18.891 -13.664 -5.777 1 93.5 98 PHE A O 1
ATOM 743 N N . LEU A 1 99 ? -17 -12.883 -4.875 1 94.31 99 LEU A N 1
ATOM 744 C CA . LEU A 1 99 ? -16.312 -14.172 -4.918 1 94.31 99 LEU A CA 1
ATOM 745 C C . LEU A 1 99 ? -17.047 -15.211 -4.078 1 94.31 99 LEU A C 1
ATOM 747 O O . LEU A 1 99 ? -17.156 -16.375 -4.48 1 94.31 99 LEU A O 1
ATOM 751 N N . LEU A 1 100 ? -17.547 -14.789 -2.947 1 93.25 100 LEU A N 1
ATOM 752 C CA . LEU A 1 100 ? -18.281 -15.703 -2.074 1 93.25 100 LEU A CA 1
ATOM 753 C C . LEU A 1 100 ? -19.531 -16.219 -2.764 1 93.25 100 LEU A C 1
ATOM 755 O O . LEU A 1 100 ? -19.891 -17.406 -2.615 1 93.25 100 LEU A O 1
ATOM 759 N N . HIS A 1 101 ? -20.172 -15.398 -3.508 1 92.81 101 HIS A N 1
ATOM 760 C CA . HIS A 1 101 ? -21.422 -15.766 -4.172 1 92.81 101 HIS A CA 1
ATOM 761 C C . HIS A 1 101 ? -21.172 -16.719 -5.332 1 92.81 101 HIS A C 1
ATOM 763 O O . HIS A 1 101 ? -22.062 -17.438 -5.75 1 92.81 101 HIS A O 1
ATOM 769 N N . HIS A 1 102 ? -19.969 -16.75 -5.852 1 91.5 102 HIS A N 1
ATOM 770 C CA . HIS A 1 102 ? -19.719 -17.5 -7.078 1 91.5 102 HIS A CA 1
ATOM 771 C C . HIS A 1 102 ? -18.719 -18.625 -6.84 1 91.5 102 HIS A C 1
ATOM 773 O O . HIS A 1 102 ? -18.266 -19.266 -7.789 1 91.5 102 HIS A O 1
ATOM 779 N N . SER A 1 103 ? -18.344 -18.781 -5.648 1 90.44 103 SER A N 1
ATOM 780 C CA . SER A 1 103 ? -17.438 -19.875 -5.301 1 90.44 103 SER A CA 1
ATOM 781 C C . SER A 1 103 ? -18.188 -21.047 -4.68 1 90.44 103 SER A C 1
ATOM 783 O O . SER A 1 103 ? -19.328 -20.891 -4.242 1 90.44 103 SER A O 1
ATOM 785 N N . SER A 1 104 ? -17.516 -22.188 -4.723 1 88.25 104 SER A N 1
ATOM 786 C CA . SER A 1 104 ? -18.109 -23.391 -4.145 1 88.25 104 SER A CA 1
ATOM 787 C C . SER A 1 104 ? -17.938 -23.406 -2.627 1 88.25 104 SER A C 1
ATOM 789 O O . SER A 1 104 ? -18.703 -24.078 -1.926 1 88.25 104 SER A O 1
ATOM 791 N N . ALA A 1 105 ? -16.891 -22.781 -2.123 1 90.56 105 ALA A N 1
ATOM 792 C CA . ALA A 1 105 ? -16.609 -22.75 -0.691 1 90.56 105 ALA A CA 1
ATOM 793 C C . ALA A 1 105 ? -16.047 -21.391 -0.279 1 90.56 105 ALA A C 1
ATOM 795 O O . ALA A 1 105 ? -15.344 -20.734 -1.057 1 90.56 105 ALA A O 1
ATOM 796 N N . PRO A 1 106 ? -16.328 -20.969 0.91 1 90.62 106 PRO A N 1
ATOM 797 C CA . PRO A 1 106 ? -15.812 -19.672 1.382 1 90.62 106 PRO A CA 1
ATOM 798 C C . PRO A 1 106 ? -14.289 -19.609 1.339 1 90.62 106 PRO A C 1
ATOM 800 O O . PRO A 1 106 ? -13.727 -18.547 1.022 1 90.62 106 PRO A O 1
ATOM 803 N N . ASN A 1 107 ? -13.641 -20.672 1.599 1 91.12 107 ASN A N 1
ATOM 804 C CA . ASN A 1 107 ? -12.18 -20.688 1.602 1 91.12 107 ASN A CA 1
ATOM 805 C C . ASN A 1 107 ? -11.609 -20.375 0.221 1 91.12 107 ASN A C 1
ATOM 807 O O . ASN A 1 107 ? -10.555 -19.75 0.108 1 91.12 107 ASN A O 1
ATOM 811 N N . GLN A 1 108 ? -12.328 -20.781 -0.786 1 93.75 108 GLN A N 1
ATOM 812 C CA . GLN A 1 108 ? -11.906 -20.484 -2.152 1 93.75 108 GLN A CA 1
ATOM 813 C C . GLN A 1 108 ? -11.992 -19 -2.453 1 93.75 108 GLN A C 1
ATOM 815 O O . GLN A 1 108 ? -11.062 -18.406 -3.014 1 93.75 108 GLN A O 1
ATOM 820 N N . ALA A 1 109 ? -13.039 -18.438 -2.016 1 94.56 109 ALA A N 1
ATOM 821 C CA . ALA A 1 109 ? -13.258 -17.016 -2.24 1 94.56 109 ALA A CA 1
ATOM 822 C C . ALA A 1 109 ? -12.219 -16.172 -1.507 1 94.56 109 ALA A C 1
ATOM 824 O O . ALA A 1 109 ? -11.578 -15.297 -2.105 1 94.56 109 ALA A O 1
ATOM 825 N N . TYR A 1 110 ? -12.008 -16.469 -0.277 1 94.94 110 TYR A N 1
ATOM 826 C CA . TYR A 1 110 ? -11.07 -15.711 0.543 1 94.94 110 TYR A CA 1
ATOM 827 C C . TYR A 1 110 ? -9.641 -15.891 0.059 1 94.94 110 TYR A C 1
ATOM 829 O O . TYR A 1 110 ? -8.898 -14.922 -0.082 1 94.94 110 TYR A O 1
ATOM 837 N N . SER A 1 111 ? -9.297 -17.094 -0.256 1 96.88 111 SER A N 1
ATOM 838 C CA . SER A 1 111 ? -7.934 -17.359 -0.706 1 96.88 111 SER A CA 1
ATOM 839 C C . SER A 1 111 ? -7.602 -16.594 -1.979 1 96.88 111 SER A C 1
ATOM 841 O O . SER A 1 111 ? -6.504 -16.047 -2.115 1 96.88 111 SER A O 1
ATOM 843 N N . TYR A 1 112 ? -8.562 -16.562 -2.852 1 97.38 112 TYR A N 1
ATOM 844 C CA . TYR A 1 112 ? -8.32 -15.852 -4.102 1 97.38 112 TYR A CA 1
ATOM 845 C C . TYR A 1 112 ? -8.219 -14.352 -3.869 1 97.38 112 TYR A C 1
ATOM 847 O O . TYR A 1 112 ? -7.289 -13.703 -4.352 1 97.38 112 TYR A O 1
ATOM 855 N N . GLY A 1 113 ? -9.211 -13.805 -3.186 1 96.5 113 GLY A N 1
ATOM 856 C CA . GLY A 1 113 ? -9.164 -12.383 -2.877 1 96.5 113 GLY A CA 1
ATOM 857 C C . GLY A 1 113 ? -7.895 -11.969 -2.156 1 96.5 113 GLY A C 1
ATOM 858 O O . GLY A 1 113 ? -7.316 -10.922 -2.453 1 96.5 113 GLY A O 1
ATOM 859 N N . PHE A 1 114 ? -7.422 -12.805 -1.248 1 97.75 114 PHE A N 1
ATOM 860 C CA . PHE A 1 114 ? -6.195 -12.555 -0.495 1 97.75 114 PHE A CA 1
ATOM 861 C C . PHE A 1 114 ? -4.984 -12.562 -1.417 1 97.75 114 PHE A C 1
ATOM 863 O O . PHE A 1 114 ? -4.145 -11.664 -1.354 1 97.75 114 PHE A O 1
ATOM 870 N N . LEU A 1 115 ? -4.953 -13.523 -2.252 1 98.38 115 LEU A N 1
ATOM 871 C CA . LEU A 1 115 ? -3.832 -13.648 -3.176 1 98.38 115 LEU A CA 1
ATOM 872 C C . LEU A 1 115 ? -3.752 -12.43 -4.098 1 98.38 115 LEU A C 1
ATOM 874 O O . LEU A 1 115 ? -2.67 -11.883 -4.316 1 98.38 115 LEU A O 1
ATOM 878 N N . MET A 1 116 ? -4.855 -12.008 -4.625 1 97.69 116 MET A N 1
ATOM 879 C CA . MET A 1 116 ? -4.863 -10.867 -5.539 1 97.69 116 MET A CA 1
ATOM 880 C C . MET A 1 116 ? -4.426 -9.594 -4.82 1 97.69 116 MET A C 1
ATOM 882 O O . MET A 1 116 ? -3.721 -8.766 -5.398 1 97.69 116 MET A O 1
ATOM 886 N N . SER A 1 117 ? -4.824 -9.477 -3.6 1 96.69 117 SER A N 1
ATOM 887 C CA . SER A 1 117 ? -4.387 -8.336 -2.805 1 96.69 117 SER A CA 1
ATOM 888 C C . SER A 1 117 ? -2.877 -8.352 -2.592 1 96.69 117 SER A C 1
ATOM 890 O O . SER A 1 117 ? -2.219 -7.312 -2.695 1 96.69 117 SER A O 1
ATOM 892 N N . MET A 1 118 ? -2.322 -9.461 -2.314 1 97.94 118 MET A N 1
ATOM 893 C CA . MET A 1 118 ? -0.879 -9.617 -2.15 1 97.94 118 MET A CA 1
ATOM 894 C C . MET A 1 118 ? -0.146 -9.273 -3.443 1 97.94 118 MET A C 1
ATOM 896 O O . MET A 1 118 ? 0.865 -8.57 -3.424 1 97.94 118 MET A O 1
ATOM 900 N N . LEU A 1 119 ? -0.689 -9.742 -4.566 1 97.75 119 LEU A N 1
ATOM 901 C CA . LEU A 1 119 ? -0.064 -9.477 -5.859 1 97.75 119 LEU A CA 1
ATOM 902 C C . LEU A 1 119 ? -0.126 -7.988 -6.195 1 97.75 119 LEU A C 1
ATOM 904 O O . LEU A 1 119 ? 0.806 -7.441 -6.793 1 97.75 119 LEU A O 1
ATOM 908 N N . GLN A 1 120 ? -1.207 -7.383 -5.859 1 94.94 120 GLN A N 1
ATOM 909 C CA . GLN A 1 120 ? -1.32 -5.945 -6.086 1 94.94 120 GLN A CA 1
ATOM 910 C C . GLN A 1 120 ? -0.191 -5.188 -5.391 1 94.94 120 GLN A C 1
ATOM 912 O O . GLN A 1 120 ? 0.37 -4.246 -5.957 1 94.94 120 GLN A O 1
ATOM 917 N N . TYR A 1 121 ? 0.138 -5.582 -4.23 1 96.31 121 TYR A N 1
ATOM 918 C CA . TYR A 1 121 ? 1.249 -4.965 -3.516 1 96.31 121 TYR A CA 1
ATOM 919 C C . TYR A 1 121 ? 2.582 -5.332 -4.156 1 96.31 121 TYR A C 1
ATOM 921 O O . TYR A 1 121 ? 3.416 -4.457 -4.41 1 96.31 121 TYR A O 1
ATOM 929 N N . GLN A 1 122 ? 2.803 -6.633 -4.406 1 97.44 122 GLN A N 1
ATOM 930 C CA . GLN A 1 122 ? 4.094 -7.113 -4.887 1 97.44 122 GLN A CA 1
ATOM 931 C C . GLN A 1 122 ? 4.41 -6.551 -6.27 1 97.44 122 GLN A C 1
ATOM 933 O O . GLN A 1 122 ? 5.574 -6.309 -6.598 1 97.44 122 GLN A O 1
ATOM 938 N N . CYS A 1 123 ? 3.363 -6.301 -7.039 1 96.06 123 CYS A N 1
ATOM 939 C CA . CYS A 1 123 ? 3.549 -5.773 -8.391 1 96.06 123 CYS A CA 1
ATOM 940 C C . CYS A 1 123 ? 3.352 -4.266 -8.414 1 96.06 123 CYS A C 1
ATOM 942 O 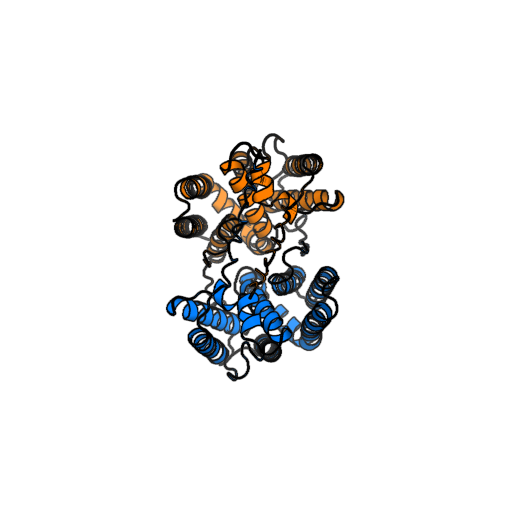O . CYS A 1 123 ? 3.377 -3.65 -9.484 1 96.06 123 CYS A O 1
ATOM 944 N N . GLY A 1 124 ? 3.061 -3.672 -7.289 1 94.38 124 GLY A N 1
ATOM 945 C CA . GLY A 1 124 ? 2.941 -2.234 -7.109 1 94.38 124 GLY A CA 1
ATOM 946 C C . GLY A 1 124 ? 3.996 -1.66 -6.18 1 94.38 124 GLY A C 1
ATOM 947 O O . GLY A 1 124 ? 5.191 -1.751 -6.461 1 94.38 124 GLY A O 1
ATOM 948 N N . ALA A 1 125 ? 3.621 -1.358 -5 1 94.5 125 ALA A N 1
ATOM 949 C CA . ALA A 1 125 ? 4.484 -0.66 -4.047 1 94.5 125 ALA A CA 1
ATOM 950 C C . ALA A 1 125 ? 5.66 -1.538 -3.627 1 94.5 125 ALA A C 1
ATOM 952 O O . ALA A 1 125 ? 6.727 -1.03 -3.273 1 94.5 125 ALA A O 1
ATOM 953 N N . GLY A 1 126 ? 5.508 -2.791 -3.715 1 96.06 126 GLY A N 1
ATOM 954 C CA . GLY A 1 126 ? 6.57 -3.697 -3.312 1 96.06 126 GLY A CA 1
ATOM 955 C C . GLY A 1 126 ? 7.508 -4.059 -4.449 1 96.06 126 GLY A C 1
ATOM 956 O O . GLY A 1 126 ? 8.555 -4.668 -4.227 1 96.06 126 GLY A O 1
ATOM 957 N N . PHE A 1 127 ? 7.246 -3.641 -5.648 1 96.06 127 PHE A N 1
ATOM 958 C CA . PHE A 1 127 ? 7.926 -4.148 -6.832 1 96.06 127 PHE A CA 1
ATOM 959 C C . PHE A 1 127 ? 9.406 -3.777 -6.809 1 96.06 127 PHE A C 1
ATOM 961 O O . PHE A 1 127 ? 10.266 -4.637 -7 1 96.06 127 PHE A O 1
ATOM 968 N N . TYR A 1 128 ? 9.719 -2.574 -6.582 1 94.12 128 TYR A N 1
ATOM 969 C CA . TYR A 1 128 ? 11.094 -2.105 -6.707 1 94.12 128 TYR A CA 1
ATOM 970 C C . TYR A 1 128 ? 11.977 -2.705 -5.621 1 94.12 128 TYR A C 1
ATOM 972 O O . TYR A 1 128 ? 13.117 -3.086 -5.883 1 94.12 128 TYR A O 1
ATOM 980 N N . LEU A 1 129 ? 11.438 -2.801 -4.41 1 93.88 129 LEU A N 1
ATOM 981 C CA . LEU A 1 129 ? 12.195 -3.412 -3.328 1 93.88 129 LEU A CA 1
ATOM 982 C C . LEU A 1 129 ? 12.547 -4.859 -3.66 1 93.88 129 LEU A C 1
ATOM 984 O O . LEU A 1 129 ? 13.688 -5.289 -3.465 1 93.88 129 LEU A O 1
ATOM 988 N N . ALA A 1 130 ? 11.578 -5.551 -4.176 1 95.56 130 ALA A N 1
ATOM 989 C CA . ALA A 1 130 ? 11.805 -6.941 -4.555 1 95.56 130 ALA A CA 1
ATOM 990 C C . ALA A 1 130 ? 12.75 -7.035 -5.754 1 95.56 130 ALA A C 1
ATOM 992 O O . ALA A 1 130 ? 13.672 -7.848 -5.762 1 95.56 130 ALA A O 1
ATOM 993 N N . SER A 1 131 ? 12.484 -6.219 -6.723 1 94.81 131 SER A N 1
ATOM 994 C CA . SER A 1 131 ? 13.258 -6.254 -7.961 1 94.81 131 SER A CA 1
ATOM 995 C C . SER A 1 131 ? 14.727 -5.941 -7.707 1 94.81 131 SER A C 1
ATOM 997 O O . SER A 1 131 ? 15.609 -6.605 -8.25 1 94.81 131 SER A O 1
ATOM 999 N N . ASP A 1 132 ? 15.055 -4.977 -6.883 1 92.81 132 ASP A N 1
ATOM 1000 C CA . ASP A 1 132 ? 16.422 -4.562 -6.598 1 92.81 132 ASP A CA 1
ATOM 1001 C C . ASP A 1 132 ? 17.156 -5.633 -5.797 1 92.81 132 ASP A C 1
ATOM 1003 O O . ASP A 1 132 ? 18.391 -5.645 -5.762 1 92.81 132 ASP A O 1
ATOM 1007 N N . ASN A 1 133 ? 16.422 -6.484 -5.137 1 94.75 133 ASN A N 1
ATOM 1008 C CA . ASN A 1 133 ? 17.016 -7.547 -4.32 1 94.75 133 ASN A CA 1
ATOM 1009 C C . ASN A 1 133 ? 16.562 -8.922 -4.789 1 94.75 133 ASN A C 1
ATOM 1011 O O . ASN A 1 133 ? 16.328 -9.82 -3.971 1 94.75 133 ASN A O 1
ATOM 1015 N N . TRP A 1 134 ? 16.453 -9.078 -6.066 1 94.56 134 TRP A N 1
ATOM 1016 C CA . TRP A 1 134 ? 15.758 -10.242 -6.617 1 94.56 134 TRP A CA 1
ATOM 1017 C C . TRP A 1 134 ? 16.516 -11.523 -6.289 1 94.56 134 TRP A C 1
ATOM 1019 O O . TRP A 1 134 ? 15.906 -12.555 -5.996 1 94.56 134 TRP A O 1
ATOM 1029 N N . GLN A 1 135 ? 17.812 -11.508 -6.344 1 94.88 135 GLN A N 1
ATOM 1030 C CA . GLN A 1 135 ? 18.578 -12.711 -6.035 1 94.88 135 GLN A CA 1
ATOM 1031 C C . GLN A 1 135 ? 18.266 -13.211 -4.625 1 94.88 135 GLN A C 1
ATOM 1033 O O . GLN A 1 135 ? 18.109 -14.414 -4.41 1 94.88 135 GLN A O 1
ATOM 1038 N N . CYS A 1 136 ? 18.203 -12.312 -3.678 1 97.38 136 CYS A N 1
ATOM 1039 C CA . CYS A 1 136 ? 17.844 -12.672 -2.309 1 97.38 136 CYS A CA 1
ATOM 1040 C C . CYS A 1 136 ? 16.422 -13.18 -2.23 1 97.38 136 CYS A C 1
ATOM 1042 O O . CYS A 1 136 ? 16.141 -14.18 -1.565 1 97.38 136 CYS A O 1
ATOM 1044 N N . MET A 1 137 ? 15.492 -12.5 -2.994 1 96.31 137 MET A N 1
ATOM 1045 C CA . MET A 1 137 ? 14.086 -12.906 -2.99 1 96.31 137 MET A CA 1
ATOM 1046 C C . MET A 1 137 ? 13.93 -14.32 -3.531 1 96.31 137 MET A C 1
ATOM 1048 O O . MET A 1 137 ? 13.188 -15.125 -2.963 1 96.31 137 MET A O 1
ATOM 1052 N N . GLN A 1 138 ? 14.617 -14.555 -4.586 1 96.12 138 GLN A N 1
ATOM 1053 C CA . GLN A 1 138 ? 14.57 -15.883 -5.184 1 96.12 138 GLN A CA 1
ATOM 1054 C C . GLN A 1 138 ? 15.086 -16.938 -4.215 1 96.12 138 GLN A C 1
ATOM 1056 O O . GLN A 1 138 ? 14.492 -18.016 -4.09 1 96.12 138 GLN A O 1
ATOM 1061 N N . ARG A 1 139 ? 16.125 -16.688 -3.492 1 96.75 139 ARG A N 1
ATOM 1062 C CA . ARG A 1 139 ? 16.703 -17.609 -2.516 1 96.75 139 ARG A CA 1
ATOM 1063 C C . ARG A 1 139 ? 15.742 -17.828 -1.347 1 96.75 139 ARG A C 1
ATOM 1065 O O . ARG A 1 139 ? 15.625 -18.938 -0.83 1 96.75 139 ARG A O 1
ATOM 1072 N N . ILE A 1 140 ? 15.07 -16.766 -0.955 1 97.38 140 ILE A N 1
ATOM 1073 C CA . ILE A 1 140 ? 14.109 -16.859 0.139 1 97.38 140 ILE A CA 1
ATOM 1074 C C . ILE A 1 140 ? 12.945 -17.766 -0.26 1 97.38 140 ILE A C 1
ATOM 1076 O O . ILE A 1 140 ? 12.609 -18.703 0.466 1 97.38 140 ILE A O 1
ATOM 1080 N N . TYR A 1 141 ? 12.398 -17.547 -1.428 1 96.75 141 TYR A N 1
ATOM 1081 C CA . TYR A 1 141 ? 11.305 -18.391 -1.884 1 96.75 141 TYR A CA 1
ATOM 1082 C C . TYR A 1 141 ? 11.773 -19.828 -2.082 1 96.75 141 TYR A C 1
ATOM 1084 O O . TYR A 1 141 ? 11.039 -20.781 -1.779 1 96.75 141 TYR A O 1
ATOM 1092 N N . SER A 1 142 ? 12.922 -20 -2.574 1 96.94 142 SER A N 1
ATOM 1093 C CA . SER A 1 142 ? 13.453 -21.344 -2.807 1 96.94 142 SER A CA 1
ATOM 1094 C C . SER A 1 142 ? 13.695 -22.078 -1.493 1 96.94 142 SER A C 1
ATOM 1096 O O . SER A 1 142 ? 13.43 -23.281 -1.385 1 96.94 142 SER A O 1
ATOM 1098 N N . GLY A 1 143 ? 14.195 -21.438 -0.541 1 96.81 143 GLY A N 1
ATOM 1099 C CA . GLY A 1 143 ? 14.586 -22.062 0.713 1 96.81 143 GLY A CA 1
ATOM 1100 C C . GLY A 1 143 ? 13.445 -22.141 1.714 1 96.81 143 GLY A C 1
ATOM 1101 O O . GLY A 1 143 ? 13.492 -22.953 2.65 1 96.81 143 GLY A O 1
ATOM 1102 N N . LYS A 1 144 ? 12.43 -21.266 1.536 1 97.12 144 LYS A N 1
ATOM 1103 C CA . LYS A 1 144 ? 11.375 -21.188 2.541 1 97.12 144 LYS A CA 1
ATOM 1104 C C . LYS A 1 144 ? 10 -21.391 1.909 1 97.12 144 LYS A C 1
ATOM 1106 O O . LYS A 1 144 ? 8.984 -20.938 2.455 1 97.12 144 LYS A O 1
ATOM 1111 N N . ASN A 1 145 ? 9.938 -21.984 0.792 1 95.56 145 ASN A N 1
ATOM 1112 C CA . ASN A 1 145 ? 8.688 -22.125 0.05 1 95.56 145 ASN A CA 1
ATOM 1113 C C . ASN A 1 145 ? 7.621 -22.844 0.878 1 95.56 145 ASN A C 1
ATOM 1115 O O . ASN A 1 145 ? 6.492 -22.359 0.985 1 95.56 145 ASN A O 1
ATOM 1119 N N . ALA A 1 146 ? 8.008 -23.969 1.443 1 96.06 146 ALA A N 1
ATOM 1120 C CA . ALA A 1 146 ? 7.066 -24.75 2.242 1 96.06 146 ALA A CA 1
ATOM 1121 C C . ALA A 1 146 ? 6.59 -23.953 3.453 1 96.06 146 ALA A C 1
ATOM 1123 O O . ALA A 1 146 ? 5.414 -24.016 3.82 1 96.06 146 ALA A O 1
ATOM 1124 N N . THR A 1 147 ? 7.484 -23.297 4.051 1 97.56 147 THR A N 1
ATOM 1125 C CA . THR A 1 147 ? 7.145 -22.469 5.207 1 97.56 147 THR A CA 1
ATOM 1126 C C . THR A 1 147 ? 6.141 -21.391 4.824 1 97.56 147 THR A C 1
ATOM 1128 O O . THR A 1 147 ? 5.109 -21.234 5.48 1 97.56 147 THR A O 1
ATOM 1131 N N . MET A 1 148 ? 6.402 -20.672 3.758 1 97.5 148 MET A N 1
ATOM 1132 C CA . MET A 1 148 ? 5.547 -19.562 3.342 1 97.5 148 MET A CA 1
ATOM 1133 C C . MET A 1 148 ? 4.18 -20.062 2.902 1 97.5 148 MET A C 1
ATOM 1135 O O . MET A 1 148 ? 3.156 -19.469 3.232 1 97.5 148 MET A O 1
ATOM 1139 N N . TYR A 1 149 ? 4.207 -21.141 2.201 1 97.75 149 TYR A N 1
ATOM 1140 C CA . TYR A 1 149 ? 2.936 -21.734 1.818 1 97.75 149 TYR A CA 1
ATOM 1141 C C . TYR A 1 149 ? 2.168 -22.219 3.045 1 97.75 149 TYR A C 1
ATOM 1143 O O . TYR A 1 149 ? 0.943 -22.078 3.109 1 97.75 149 TYR A O 1
ATOM 1151 N N . GLY A 1 150 ? 2.83 -22.797 3.996 1 97.75 150 GLY A N 1
ATOM 1152 C CA . GLY A 1 150 ? 2.209 -23.188 5.25 1 97.75 150 GLY A CA 1
ATOM 1153 C C . GLY A 1 150 ? 1.588 -22.031 6.004 1 97.75 150 GLY A C 1
ATOM 1154 O O . GLY A 1 150 ? 0.502 -22.172 6.574 1 97.75 150 GLY A O 1
ATOM 1155 N N . CYS A 1 151 ? 2.246 -20.875 6.035 1 98.44 151 CYS A N 1
ATOM 1156 C CA . CYS A 1 151 ? 1.694 -19.672 6.652 1 98.44 151 CYS A CA 1
ATOM 1157 C C . CYS A 1 151 ? 0.358 -19.297 6.023 1 98.44 151 CYS A C 1
ATOM 1159 O O . CYS A 1 151 ? -0.583 -18.922 6.727 1 98.44 151 CYS A O 1
ATOM 1161 N N . ILE A 1 152 ? 0.306 -19.406 4.688 1 98.06 152 ILE A N 1
AT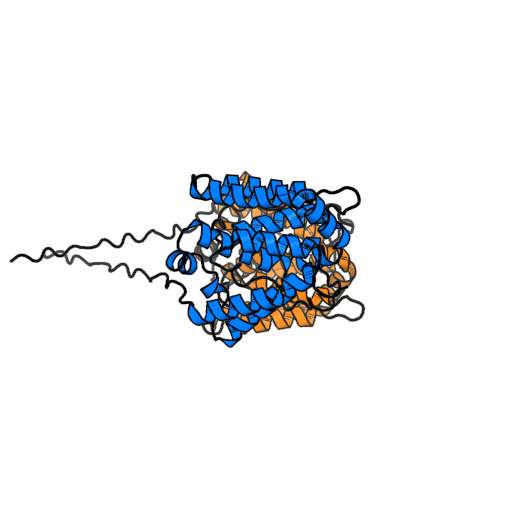OM 1162 C CA . ILE A 1 152 ? -0.887 -19.047 3.932 1 98.06 152 ILE A CA 1
ATOM 1163 C C . ILE A 1 152 ? -2.016 -20.031 4.25 1 98.06 152 ILE A C 1
ATOM 1165 O O . ILE A 1 152 ? -3.127 -19.609 4.594 1 98.06 152 ILE A O 1
ATOM 1169 N N . THR A 1 153 ? -1.747 -21.312 4.184 1 97.19 153 THR A N 1
ATOM 1170 C CA . THR A 1 153 ? -2.791 -22.312 4.375 1 97.19 153 THR A CA 1
ATOM 1171 C C . THR A 1 153 ? -3.281 -22.312 5.82 1 97.19 153 THR A C 1
ATOM 1173 O O . THR A 1 153 ? -4.48 -22.438 6.074 1 97.19 153 THR A O 1
ATOM 1176 N N . ASP A 1 154 ? -2.359 -22.156 6.781 1 97.5 154 ASP A N 1
ATOM 1177 C CA . ASP A 1 154 ? -2.748 -22.062 8.188 1 97.5 154 ASP A CA 1
ATOM 1178 C C . ASP A 1 154 ? -3.658 -20.859 8.43 1 97.5 154 ASP A C 1
ATOM 1180 O O . ASP A 1 154 ? -4.645 -20.953 9.156 1 97.5 154 ASP A O 1
ATOM 1184 N N . PHE A 1 155 ? -3.312 -19.766 7.859 1 98.19 155 PHE A N 1
ATOM 1185 C CA . PHE A 1 155 ? -4.098 -18.547 8.023 1 98.19 155 PHE A CA 1
ATOM 1186 C C . PHE A 1 155 ? -5.523 -18.766 7.527 1 98.19 155 PHE A C 1
ATOM 1188 O O . PHE A 1 155 ? -6.48 -18.406 8.219 1 98.19 155 PHE A O 1
ATOM 1195 N N . ILE A 1 156 ? -5.648 -19.312 6.316 1 96.12 156 ILE A N 1
ATOM 1196 C CA . ILE A 1 156 ? -6.961 -19.531 5.715 1 96.12 156 ILE A CA 1
ATOM 1197 C C . ILE A 1 156 ? -7.777 -20.484 6.59 1 96.12 156 ILE A C 1
ATOM 1199 O O . ILE A 1 156 ? -8.938 -20.203 6.895 1 96.12 156 ILE A O 1
ATOM 1203 N N . LEU A 1 157 ? -7.168 -21.531 7.008 1 95 157 LEU A N 1
ATOM 1204 C CA . LEU A 1 157 ? -7.859 -22.531 7.812 1 95 157 LEU A CA 1
ATOM 1205 C C . LEU A 1 157 ? -8.258 -21.953 9.164 1 95 157 LEU A C 1
ATOM 1207 O O . LEU A 1 157 ? -9.414 -22.062 9.578 1 95 157 LEU A O 1
ATOM 1211 N N . ASN A 1 158 ? -7.359 -21.297 9.812 1 96.44 158 ASN A N 1
ATOM 1212 C CA . ASN A 1 158 ? -7.59 -20.797 11.156 1 96.44 158 ASN A CA 1
ATOM 1213 C C . ASN A 1 158 ? -8.641 -19.688 11.172 1 96.44 158 ASN A C 1
ATOM 1215 O O . ASN A 1 158 ? -9.492 -19.641 12.062 1 96.44 158 ASN A O 1
ATOM 1219 N N . THR A 1 159 ? -8.578 -18.781 10.219 1 95.38 159 THR A N 1
ATOM 1220 C CA . THR A 1 159 ? -9.508 -17.656 10.203 1 95.38 159 THR A CA 1
ATOM 1221 C C . THR A 1 159 ? -10.922 -18.125 9.867 1 95.38 159 THR A C 1
ATOM 1223 O O . THR A 1 159 ? -11.898 -17.469 10.227 1 95.38 159 THR A O 1
ATOM 1226 N N . GLN A 1 160 ? -11.047 -19.219 9.164 1 89.81 160 GLN A N 1
ATOM 1227 C CA . GLN A 1 160 ? -12.367 -19.781 8.906 1 89.81 160 GLN A CA 1
ATOM 1228 C C . GLN A 1 160 ? -12.906 -20.516 10.125 1 89.81 160 GLN A C 1
ATOM 1230 O O . GLN A 1 160 ? -14.102 -20.453 10.414 1 89.81 160 GLN A O 1
ATOM 1235 N N . GLU A 1 161 ? -12.062 -21.156 10.828 1 92.38 161 GLU A N 1
ATOM 1236 C CA . GLU A 1 161 ? -12.461 -21.938 11.992 1 92.38 161 GLU A CA 1
ATOM 1237 C C . GLU A 1 161 ? -12.789 -21.031 13.18 1 92.38 161 GLU A C 1
ATOM 1239 O O . GLU A 1 161 ? -13.711 -21.297 13.938 1 92.38 161 GLU A O 1
ATOM 1244 N N . ASP A 1 162 ? -11.969 -20 13.281 1 94.62 162 ASP A N 1
ATOM 1245 C CA . ASP A 1 162 ? -12.148 -19.078 14.398 1 94.62 162 ASP A CA 1
ATOM 1246 C C . ASP A 1 162 ? -11.969 -17.625 13.961 1 94.62 162 ASP A C 1
ATOM 1248 O O . ASP A 1 162 ? -10.969 -17 14.297 1 94.62 162 ASP A O 1
ATOM 1252 N N . PRO A 1 163 ? -13.008 -17.094 13.375 1 88.5 163 PRO A N 1
ATOM 1253 C CA . PRO A 1 163 ? -12.898 -15.742 12.82 1 88.5 163 PRO A CA 1
ATOM 1254 C C . PRO A 1 163 ? -12.742 -14.68 13.906 1 88.5 163 PRO A C 1
ATOM 1256 O O . PRO A 1 163 ? -12.234 -13.586 13.633 1 88.5 163 PRO A O 1
ATOM 1259 N N . LYS A 1 164 ? -13.164 -14.945 15.164 1 91.94 164 LYS A N 1
ATOM 1260 C CA . LYS A 1 164 ? -13.062 -13.977 16.25 1 91.94 164 LYS A CA 1
ATOM 1261 C C . LYS A 1 164 ? -11.602 -13.688 16.594 1 91.94 164 LYS A C 1
ATOM 1263 O O . LYS A 1 164 ? -11.289 -12.617 17.125 1 91.94 164 LYS A O 1
ATOM 1268 N N . ARG A 1 165 ? -10.742 -14.617 16.266 1 95.12 165 ARG A N 1
ATOM 1269 C CA . ARG A 1 165 ? -9.312 -14.43 16.516 1 95.12 165 ARG A CA 1
ATOM 1270 C C . ARG A 1 165 ? -8.578 -14.039 15.242 1 95.12 165 ARG A C 1
ATOM 1272 O O . ARG A 1 165 ? -7.363 -14.227 15.133 1 95.12 165 ARG A O 1
ATOM 1279 N N . GLY A 1 166 ? -9.289 -13.531 14.242 1 96 166 GLY A N 1
ATOM 1280 C CA . GLY A 1 166 ? -8.742 -13.195 12.93 1 96 166 GLY A CA 1
ATOM 1281 C C . GLY A 1 166 ? -7.539 -12.281 13 1 96 166 GLY A C 1
ATOM 1282 O O . GLY A 1 166 ? -6.516 -12.539 12.359 1 96 166 GLY A O 1
ATOM 1283 N N . CYS A 1 167 ? -7.523 -11.305 13.836 1 94.56 167 CYS A N 1
ATOM 1284 C CA . CYS A 1 167 ? -6.434 -10.336 13.922 1 94.56 167 CYS A CA 1
ATOM 1285 C C . CYS A 1 167 ? -5.184 -10.977 14.516 1 94.56 167 CYS A C 1
ATOM 1287 O O . CYS A 1 167 ? -4.062 -10.625 14.141 1 94.56 167 CYS A O 1
ATOM 1289 N N . ASN A 1 168 ? -5.348 -11.906 15.422 1 96.75 168 ASN A N 1
ATOM 1290 C CA . ASN A 1 168 ? -4.207 -12.664 15.922 1 96.75 168 ASN A CA 1
ATOM 1291 C C . ASN A 1 168 ? -3.553 -13.5 14.82 1 96.75 168 ASN A C 1
ATOM 1293 O O . ASN A 1 168 ? -2.326 -13.578 14.75 1 96.75 168 ASN A O 1
ATOM 1297 N N . TYR A 1 169 ? -4.387 -14.055 14 1 98 169 TYR A N 1
ATOM 1298 C CA . TYR A 1 169 ? -3.855 -14.867 12.914 1 98 169 TYR A CA 1
ATOM 1299 C C . TYR A 1 169 ? -3.174 -14 11.859 1 98 169 TYR A C 1
ATOM 1301 O O . TYR A 1 169 ? -2.201 -14.422 11.234 1 98 169 TYR A O 1
ATOM 1309 N N . VAL A 1 170 ? -3.705 -12.781 11.672 1 97.88 170 VAL A N 1
ATOM 1310 C CA . VAL A 1 170 ? -3.023 -11.828 10.805 1 97.88 170 VAL A CA 1
ATOM 1311 C C . VAL A 1 170 ? -1.604 -11.586 11.312 1 97.88 170 VAL A C 1
ATOM 1313 O O . VAL A 1 170 ? -0.64 -11.68 10.547 1 97.88 170 VAL A O 1
ATOM 1316 N N . GLN A 1 171 ? -1.448 -11.352 12.625 1 97.5 171 GLN A N 1
ATOM 1317 C CA . GLN A 1 171 ? -0.134 -11.109 13.211 1 97.5 171 GLN A CA 1
ATOM 1318 C C . GLN A 1 171 ? 0.779 -12.32 13.039 1 97.5 171 GLN A C 1
ATOM 1320 O O . GLN A 1 171 ? 1.95 -12.172 12.68 1 97.5 171 GLN A O 1
ATOM 1325 N N . THR A 1 172 ? 0.234 -13.453 13.258 1 98.19 172 THR A N 1
ATOM 1326 C CA . THR A 1 172 ? 1 -14.688 13.117 1 98.19 172 THR A CA 1
ATOM 1327 C C . THR A 1 172 ? 1.514 -14.844 11.688 1 98.19 172 THR A C 1
ATOM 1329 O O . THR A 1 172 ? 2.67 -15.219 11.477 1 98.19 172 THR A O 1
ATOM 1332 N N . GLY A 1 173 ? 0.627 -14.578 10.711 1 98.5 173 GLY A N 1
ATOM 1333 C CA . GLY A 1 173 ? 1.034 -14.656 9.312 1 98.5 173 GLY A CA 1
ATOM 1334 C C . GLY A 1 173 ? 2.084 -13.633 8.938 1 98.5 173 GLY A C 1
ATOM 1335 O O . GLY A 1 173 ? 3.055 -13.945 8.25 1 98.5 173 GLY A O 1
ATOM 1336 N N . MET A 1 174 ? 1.911 -12.398 9.414 1 98.19 174 MET A N 1
ATOM 1337 C CA . MET A 1 174 ? 2.889 -11.336 9.18 1 98.19 174 MET A CA 1
ATOM 1338 C C . MET A 1 174 ? 4.25 -11.719 9.766 1 98.19 174 MET A C 1
ATOM 1340 O O . MET A 1 174 ? 5.277 -11.547 9.102 1 98.19 174 MET A O 1
ATOM 1344 N N . ASP A 1 175 ? 4.297 -12.281 10.961 1 98.19 175 ASP A N 1
ATOM 1345 C CA . ASP A 1 175 ? 5.527 -12.727 11.609 1 98.19 175 ASP A CA 1
ATOM 1346 C C . ASP A 1 175 ? 6.176 -13.867 10.828 1 98.19 175 ASP A C 1
ATOM 1348 O O . ASP A 1 175 ? 7.398 -13.906 10.672 1 98.19 175 ASP A O 1
ATOM 1352 N N . CYS A 1 176 ? 5.371 -14.766 10.406 1 98.62 176 CYS A N 1
ATOM 1353 C CA . CYS A 1 176 ? 5.844 -15.922 9.648 1 98.62 176 CYS A CA 1
ATOM 1354 C C . CYS A 1 176 ? 6.559 -15.477 8.375 1 98.62 176 CYS A C 1
ATOM 1356 O O . CYS A 1 176 ? 7.691 -15.883 8.117 1 98.62 176 CYS A O 1
ATOM 1358 N N . PHE A 1 177 ? 5.93 -14.602 7.57 1 98.5 177 PHE A N 1
ATOM 1359 C CA . PHE A 1 177 ? 6.516 -14.102 6.332 1 98.5 177 PHE A CA 1
ATOM 1360 C C . PHE A 1 177 ? 7.742 -13.242 6.617 1 98.5 177 PHE A C 1
ATOM 1362 O O . PHE A 1 177 ? 8.734 -13.305 5.891 1 98.5 177 PHE A O 1
ATOM 1369 N N . SER A 1 178 ? 7.66 -12.453 7.676 1 97.94 178 SER A N 1
ATOM 1370 C CA . SER A 1 178 ? 8.789 -11.617 8.086 1 97.94 178 SER A CA 1
ATOM 1371 C C . SER A 1 178 ? 10.008 -12.477 8.422 1 97.94 178 SER A C 1
ATOM 1373 O O . SER A 1 178 ? 11.102 -12.227 7.914 1 97.94 178 SER A O 1
ATOM 1375 N N . LYS A 1 179 ? 9.805 -13.461 9.242 1 97.56 179 LYS A N 1
ATOM 1376 C CA . LYS A 1 179 ? 10.883 -14.344 9.664 1 97.56 179 LYS A CA 1
ATOM 1377 C C . LYS A 1 179 ? 11.438 -15.141 8.492 1 97.56 179 LYS A C 1
ATOM 1379 O O . LYS A 1 179 ? 12.648 -15.336 8.383 1 97.56 179 LYS A O 1
ATOM 1384 N N . ALA A 1 180 ? 10.555 -15.562 7.613 1 97.38 180 ALA A N 1
ATOM 1385 C CA . ALA A 1 180 ? 10.969 -16.328 6.445 1 97.38 180 ALA A CA 1
ATOM 1386 C C . ALA A 1 180 ? 11.82 -15.484 5.504 1 97.38 180 ALA A C 1
ATOM 1388 O O . ALA A 1 180 ? 12.594 -16.016 4.707 1 97.38 180 ALA A O 1
ATOM 1389 N N . SER A 1 181 ? 11.688 -14.18 5.594 1 96.88 181 SER A N 1
ATOM 1390 C CA . SER A 1 181 ? 12.359 -13.273 4.664 1 96.88 181 SER A CA 1
ATOM 1391 C C . SER A 1 181 ? 13.711 -12.828 5.203 1 96.88 181 SER A C 1
ATOM 1393 O O . SER A 1 181 ? 14.398 -12.016 4.578 1 96.88 181 SER A O 1
ATOM 1395 N N . ILE A 1 182 ? 14.078 -13.312 6.395 1 95.69 182 ILE A N 1
ATOM 1396 C CA . ILE A 1 182 ? 15.406 -13.055 6.941 1 95.69 182 ILE A CA 1
ATOM 1397 C C . ILE A 1 182 ? 16.391 -14.094 6.414 1 95.69 182 ILE A C 1
ATOM 1399 O O . ILE A 1 182 ? 16.219 -15.297 6.645 1 95.69 182 ILE A O 1
ATOM 1403 N N . LEU A 1 183 ? 17.297 -13.711 5.684 1 94.44 183 LEU A N 1
ATOM 1404 C CA . LEU A 1 183 ? 18.328 -14.586 5.121 1 94.44 183 LEU A CA 1
ATOM 1405 C C . LEU A 1 183 ? 19.703 -13.938 5.188 1 94.44 183 LEU A C 1
ATOM 1407 O O . LEU A 1 183 ? 19.844 -12.742 4.914 1 94.44 183 LEU A O 1
ATOM 1411 N N . GLN A 1 184 ? 20.672 -14.75 5.539 1 91.31 184 GLN A N 1
ATOM 1412 C CA . GLN A 1 184 ? 22.047 -14.242 5.621 1 91.31 184 GLN A CA 1
ATOM 1413 C C . GLN A 1 184 ? 22.516 -13.688 4.281 1 91.31 184 GLN A C 1
ATOM 1415 O O . GLN A 1 184 ? 22.297 -14.312 3.238 1 91.31 184 GLN A O 1
ATOM 1420 N N . GLY A 1 185 ? 23.141 -12.523 4.293 1 94.44 185 GLY A N 1
ATOM 1421 C CA . GLY A 1 185 ? 23.641 -11.891 3.084 1 94.44 185 GLY A CA 1
ATOM 1422 C C . GLY A 1 185 ? 22.609 -11.047 2.371 1 94.44 185 GLY A C 1
ATOM 1423 O O . GLY A 1 185 ? 22.906 -10.398 1.368 1 94.44 185 GLY A O 1
ATOM 1424 N N . CYS A 1 186 ? 21.375 -11.031 2.898 1 96.12 186 CYS A N 1
ATOM 1425 C CA . CYS A 1 186 ? 20.297 -10.242 2.297 1 96.12 186 CYS A CA 1
ATOM 1426 C C . CYS A 1 186 ? 19.938 -9.055 3.174 1 96.12 186 CYS A C 1
ATOM 1428 O O . CYS A 1 186 ? 20.109 -9.102 4.395 1 96.12 186 CYS A O 1
ATOM 1430 N N . PRO A 1 187 ? 19.547 -8.023 2.561 1 94.06 187 PRO A N 1
ATOM 1431 C CA . PRO A 1 187 ? 19.25 -6.824 3.348 1 94.06 187 PRO A CA 1
ATOM 1432 C C . PRO A 1 187 ? 18.031 -7 4.25 1 94.06 187 PRO A C 1
ATOM 1434 O O . PRO A 1 187 ? 17.094 -7.727 3.898 1 94.06 187 PRO A O 1
ATOM 1437 N N . ASP A 1 188 ? 17.969 -6.207 5.312 1 90.25 188 ASP A N 1
ATOM 1438 C CA . ASP A 1 188 ? 16.906 -6.266 6.316 1 90.25 188 ASP A CA 1
ATOM 1439 C C . ASP A 1 188 ? 15.578 -5.773 5.75 1 90.25 188 ASP A C 1
ATOM 1441 O O . ASP A 1 188 ? 14.516 -6.102 6.273 1 90.25 188 ASP A O 1
ATOM 1445 N N . GLU A 1 189 ? 15.617 -4.996 4.68 1 93.06 189 GLU A N 1
ATOM 1446 C CA . GLU A 1 189 ? 14.406 -4.441 4.074 1 93.06 189 GLU A CA 1
ATOM 1447 C C . GLU A 1 189 ? 13.5 -5.547 3.543 1 93.06 189 GLU A C 1
ATOM 1449 O O . GLU A 1 189 ? 12.289 -5.348 3.402 1 93.06 189 GLU A O 1
ATOM 1454 N N . LEU A 1 190 ? 14.094 -6.707 3.309 1 96.5 190 LEU A N 1
ATOM 1455 C CA . LEU A 1 190 ? 13.281 -7.809 2.809 1 96.5 190 LEU A CA 1
ATOM 1456 C C . LEU A 1 190 ? 12.391 -8.375 3.91 1 96.5 190 LEU A C 1
ATOM 1458 O O . LEU A 1 190 ? 11.359 -8.984 3.629 1 96.5 190 LEU A O 1
ATOM 1462 N N . LYS A 1 191 ? 12.789 -8.156 5.172 1 96.38 191 LYS A N 1
ATOM 1463 C CA . LYS A 1 191 ? 11.906 -8.484 6.289 1 96.38 191 LYS A CA 1
ATOM 1464 C C . LYS A 1 191 ? 10.602 -7.684 6.211 1 96.38 191 LYS A C 1
ATOM 1466 O O . LYS A 1 191 ? 9.523 -8.227 6.438 1 96.38 191 LYS A O 1
ATOM 1471 N N . TYR A 1 192 ? 10.742 -6.469 5.957 1 96.5 192 TYR A N 1
ATOM 1472 C CA . TYR A 1 192 ? 9.562 -5.625 5.773 1 96.5 192 TYR A CA 1
ATOM 1473 C C . TYR A 1 192 ? 8.727 -6.109 4.594 1 96.5 192 TYR A C 1
ATOM 1475 O O . TYR A 1 192 ? 7.5 -6.203 4.691 1 96.5 192 TYR A O 1
ATOM 1483 N N . TYR A 1 193 ? 9.414 -6.387 3.457 1 97.56 193 TYR A N 1
ATOM 1484 C CA . TYR A 1 193 ? 8.719 -6.848 2.262 1 97.56 193 TYR A CA 1
ATOM 1485 C C . TYR A 1 193 ? 7.867 -8.078 2.562 1 97.56 193 TYR A C 1
ATOM 1487 O O . TYR A 1 193 ? 6.711 -8.156 2.143 1 97.56 193 TYR A O 1
ATOM 1495 N N . GLY A 1 194 ? 8.469 -9.031 3.262 1 98.19 194 GLY A N 1
ATOM 1496 C CA . GLY A 1 194 ? 7.727 -10.219 3.656 1 98.19 194 GLY A CA 1
ATOM 1497 C C . GLY A 1 194 ? 6.543 -9.914 4.555 1 98.19 194 GLY A C 1
ATOM 1498 O O . GLY A 1 194 ? 5.422 -10.352 4.285 1 98.19 194 GLY A O 1
ATOM 1499 N N . CYS A 1 195 ? 6.758 -9.172 5.543 1 98.31 195 CYS A N 1
ATOM 1500 C CA . CYS A 1 195 ? 5.715 -8.758 6.477 1 98.31 195 CYS A CA 1
ATOM 1501 C C . CYS A 1 195 ? 4.57 -8.07 5.746 1 98.31 195 CYS A C 1
ATOM 1503 O O . CYS A 1 195 ? 3.406 -8.43 5.922 1 98.31 195 CYS A O 1
ATOM 1505 N N . GLU A 1 196 ? 4.957 -7.074 4.934 1 97.94 196 GLU A N 1
ATOM 1506 C CA . GLU A 1 196 ? 3.957 -6.27 4.242 1 97.94 196 GLU A CA 1
ATOM 1507 C C . GLU A 1 196 ? 3.205 -7.094 3.201 1 97.94 196 GLU A C 1
ATOM 1509 O O . GLU A 1 196 ? 2.014 -6.879 2.971 1 97.94 196 GLU A O 1
ATOM 1514 N N . SER A 1 197 ? 3.879 -8.062 2.537 1 98.31 197 SER A N 1
ATOM 1515 C CA . SER A 1 197 ? 3.199 -8.969 1.615 1 98.31 197 SER A CA 1
ATOM 1516 C C . SER A 1 197 ? 2.049 -9.695 2.303 1 98.31 197 SER A C 1
ATOM 1518 O O . SER A 1 197 ? 0.942 -9.766 1.763 1 98.31 197 SER A O 1
ATOM 1520 N N . PHE A 1 198 ? 2.293 -10.117 3.482 1 98.62 198 PHE A N 1
ATOM 1521 C CA . PHE A 1 198 ? 1.248 -10.859 4.18 1 98.62 198 PHE A CA 1
ATOM 1522 C C . PHE A 1 198 ? 0.182 -9.914 4.723 1 98.62 198 PHE A C 1
ATOM 1524 O O . PHE A 1 198 ? -1.002 -10.25 4.746 1 98.62 198 PHE A O 1
ATOM 1531 N N . ARG A 1 199 ? 0.597 -8.82 5.211 1 97.38 199 ARG A N 1
ATOM 1532 C CA . ARG A 1 199 ? -0.393 -7.844 5.656 1 97.38 199 ARG A CA 1
ATOM 1533 C C . ARG A 1 199 ? -1.39 -7.527 4.547 1 97.38 199 ARG A C 1
ATOM 1535 O O . ARG A 1 199 ? -2.602 -7.531 4.773 1 97.38 199 ARG A O 1
ATOM 1542 N N . GLN A 1 200 ? -0.859 -7.266 3.361 1 96.69 200 GLN A N 1
ATOM 1543 C CA . GLN A 1 200 ? -1.704 -6.996 2.203 1 96.69 200 GLN A CA 1
ATOM 1544 C C . GLN A 1 200 ? -2.562 -8.211 1.857 1 96.69 200 GLN A C 1
ATOM 1546 O O . GLN A 1 200 ? -3.734 -8.062 1.497 1 96.69 200 GLN A O 1
ATOM 1551 N N . TYR A 1 201 ? -2.021 -9.344 2.027 1 97.81 201 TYR A N 1
ATOM 1552 C CA . TYR A 1 201 ? -2.744 -10.594 1.814 1 97.81 201 TYR A CA 1
ATOM 1553 C C . TYR A 1 201 ? -4.004 -10.648 2.672 1 97.81 201 TYR A C 1
ATOM 1555 O O . TYR A 1 201 ? -5.055 -11.102 2.215 1 97.81 201 TYR A O 1
ATOM 1563 N N . SER A 1 202 ? -3.953 -10.141 3.791 1 96.88 202 SER A N 1
ATOM 1564 C CA . SER A 1 202 ? -5.039 -10.312 4.75 1 96.88 202 SER A CA 1
ATOM 1565 C C . SER A 1 202 ? -6.035 -9.164 4.668 1 96.88 202 SER A C 1
ATOM 1567 O O . SER A 1 202 ? -7.137 -9.25 5.215 1 96.88 202 SER A O 1
ATOM 1569 N N . LEU A 1 203 ? -5.781 -8.18 3.957 1 93.25 203 LEU A N 1
ATOM 1570 C CA . LEU A 1 203 ? -6.457 -6.891 4.02 1 93.25 203 LEU A CA 1
ATOM 1571 C C . LEU A 1 203 ? -7.914 -7.016 3.588 1 93.25 203 LEU A C 1
ATOM 1573 O O . LEU A 1 203 ? -8.797 -6.395 4.18 1 93.25 203 LEU A O 1
ATOM 1577 N N . PRO A 1 204 ? -8.211 -7.793 2.566 1 91.5 204 PRO A N 1
ATOM 1578 C CA . PRO A 1 204 ? -9.586 -7.793 2.062 1 91.5 204 PRO A CA 1
ATOM 1579 C C . PRO A 1 204 ? -10.609 -8.188 3.129 1 91.5 204 PRO A C 1
ATOM 1581 O O . PRO A 1 204 ? -11.766 -7.773 3.062 1 91.5 204 PRO A O 1
ATOM 1584 N N . GLN A 1 205 ? -10.195 -8.891 4.121 1 91.69 205 GLN A N 1
ATOM 1585 C CA . GLN A 1 205 ? -11.125 -9.32 5.156 1 91.69 205 GLN A CA 1
ATOM 1586 C C . GLN A 1 205 ? -10.789 -8.688 6.504 1 91.69 205 GLN A C 1
ATOM 1588 O O . GLN A 1 205 ? -11.664 -8.531 7.359 1 91.69 205 GLN A O 1
ATOM 1593 N N . PHE A 1 206 ? -9.547 -8.32 6.688 1 92.38 206 PHE A N 1
ATOM 1594 C CA . PHE A 1 206 ? -9.102 -7.934 8.023 1 92.38 206 PHE A CA 1
ATOM 1595 C C . PHE A 1 206 ? -8.461 -6.551 8 1 92.38 206 PHE A C 1
ATOM 1597 O O . PHE A 1 206 ? -7.445 -6.324 8.664 1 92.38 206 PHE A O 1
ATOM 1604 N N . SER A 1 207 ? -9.023 -5.676 7.281 1 84.88 207 SER A N 1
ATOM 1605 C CA . SER A 1 207 ? -8.516 -4.312 7.141 1 84.88 207 SER A CA 1
ATOM 1606 C C . SER A 1 207 ? -8.578 -3.561 8.469 1 84.88 207 SER A C 1
ATOM 1608 O O . SER A 1 207 ? -7.84 -2.594 8.672 1 84.88 207 SER A O 1
ATOM 1610 N N . ARG A 1 208 ? -9.328 -4.02 9.461 1 80.19 208 ARG A N 1
ATOM 1611 C CA . ARG A 1 208 ? -9.547 -3.293 10.703 1 80.19 208 ARG A CA 1
ATOM 1612 C C . ARG A 1 208 ? -8.492 -3.658 11.742 1 80.19 208 ARG A C 1
ATOM 1614 O O . ARG A 1 208 ? -8.43 -3.041 12.812 1 80.19 208 ARG A O 1
ATOM 1621 N N . CYS A 1 209 ? -7.695 -4.773 11.539 1 85.62 209 CYS A N 1
ATOM 1622 C CA . CYS A 1 209 ? -6.73 -5.254 12.523 1 85.62 209 CYS A CA 1
ATOM 1623 C C . CYS A 1 209 ? -5.625 -4.23 12.742 1 85.62 209 CYS A C 1
ATOM 1625 O O . CYS A 1 209 ? -4.93 -4.27 13.758 1 85.62 209 CYS A O 1
ATOM 1627 N N . GLU A 1 210 ? -5.414 -3.211 12.117 1 76.94 210 GLU A N 1
ATOM 1628 C CA . GLU A 1 210 ? -4.457 -2.113 12.219 1 76.94 210 GLU A CA 1
ATOM 1629 C C . GLU A 1 210 ? -3.053 -2.633 12.508 1 76.94 210 GLU A C 1
ATOM 1631 O O . GLU A 1 210 ? -2.367 -2.123 13.398 1 76.94 210 GLU A O 1
ATOM 1636 N N . LYS A 1 211 ? -2.639 -3.713 11.961 1 84.81 211 LYS A N 1
ATOM 1637 C CA . LYS A 1 211 ? -1.287 -4.25 12.078 1 84.81 211 LYS A CA 1
ATOM 1638 C C . LYS A 1 211 ? -0.332 -3.553 11.109 1 84.81 211 LYS A C 1
ATOM 1640 O O . LYS A 1 211 ? -0.74 -3.113 10.031 1 84.81 211 LYS A O 1
ATOM 1645 N N . GLN A 1 212 ? 0.888 -3.35 11.656 1 88.06 212 GLN A N 1
ATOM 1646 C CA . GLN A 1 212 ? 1.886 -2.686 10.828 1 88.06 212 GLN A CA 1
ATOM 1647 C C . GLN A 1 212 ? 3.197 -3.465 10.812 1 88.06 212 GLN A C 1
ATOM 1649 O O . GLN A 1 212 ? 3.518 -4.168 11.773 1 88.06 212 GLN A O 1
ATOM 1654 N N . CYS A 1 213 ? 3.859 -3.324 9.703 1 93.88 213 CYS A N 1
ATOM 1655 C CA . CYS A 1 213 ? 5.211 -3.861 9.586 1 93.88 213 CYS A CA 1
ATOM 1656 C C . CYS A 1 213 ? 6.25 -2.811 9.945 1 93.88 213 CYS A C 1
ATOM 1658 O O . CYS A 1 213 ? 6.277 -1.727 9.359 1 93.88 213 CYS A O 1
ATOM 1660 N N . PRO A 1 214 ? 7.07 -3.143 10.93 1 86.38 214 PRO A N 1
ATOM 1661 C CA . PRO A 1 214 ? 8.023 -2.135 11.414 1 86.38 214 PRO A CA 1
ATOM 1662 C C . PRO A 1 214 ? 9.109 -1.812 10.383 1 86.38 214 PRO A C 1
ATOM 1664 O O . PRO A 1 214 ? 9.57 -2.703 9.672 1 86.38 214 PRO A O 1
ATOM 1667 N N . ILE A 1 215 ? 9.398 -0.569 10.219 1 89.5 215 ILE A N 1
ATOM 1668 C CA . ILE A 1 215 ? 10.555 -0.063 9.484 1 89.5 215 ILE A CA 1
ATOM 1669 C C . ILE A 1 215 ? 11.461 0.724 10.422 1 89.5 215 ILE A C 1
ATOM 1671 O O . ILE A 1 215 ? 10.992 1.557 11.195 1 89.5 215 ILE A O 1
ATOM 1675 N N . ASP A 1 216 ? 12.734 0.336 10.398 1 80.75 216 ASP A N 1
ATOM 1676 C CA . ASP A 1 216 ? 13.664 1.151 11.172 1 80.75 216 ASP A CA 1
ATOM 1677 C C . ASP A 1 216 ? 13.938 2.482 10.477 1 80.75 216 ASP A C 1
ATOM 1679 O O . ASP A 1 216 ? 14.82 2.572 9.617 1 80.75 216 ASP A O 1
ATOM 1683 N N . THR A 1 217 ? 13.203 3.449 10.812 1 81 217 THR A N 1
ATOM 1684 C CA . THR A 1 217 ? 13.289 4.75 10.156 1 81 217 THR A CA 1
ATOM 1685 C C . THR A 1 217 ? 14.336 5.629 10.836 1 81 217 THR A C 1
ATOM 1687 O O . THR A 1 217 ? 14.648 6.719 10.352 1 81 217 THR A O 1
ATOM 1690 N N . GLN A 1 218 ? 14.898 5.227 11.953 1 72 218 GLN A N 1
ATOM 1691 C CA . GLN A 1 218 ? 15.812 6.07 12.719 1 72 218 GLN A CA 1
ATOM 1692 C C . GLN A 1 218 ? 17.188 6.117 12.078 1 72 218 GLN A C 1
ATOM 1694 O O . GLN A 1 218 ? 17.812 7.18 12.008 1 72 218 GLN A O 1
ATOM 1699 N N . TYR A 1 219 ? 17.625 4.969 11.555 1 60.03 219 TYR A N 1
ATOM 1700 C CA . TYR A 1 219 ? 19.047 4.938 11.242 1 60.03 219 TYR A CA 1
ATOM 1701 C C . TYR A 1 219 ? 19.281 4.688 9.758 1 60.03 219 TYR A C 1
ATOM 1703 O O . TYR A 1 219 ? 20.406 4.422 9.328 1 60.03 219 TYR A O 1
ATOM 1711 N N . ARG A 1 220 ? 18.266 4.816 9.125 1 67.12 220 ARG A N 1
ATOM 1712 C CA . ARG A 1 220 ? 18.594 4.543 7.727 1 67.12 220 ARG A CA 1
ATOM 1713 C C . ARG A 1 220 ? 19.203 5.77 7.055 1 67.12 220 ARG A C 1
ATOM 1715 O O . ARG A 1 220 ? 18.641 6.863 7.117 1 67.12 220 ARG A O 1
ATOM 1722 N N . ILE A 1 221 ? 20.562 5.754 6.852 1 62.81 221 ILE A N 1
ATOM 1723 C CA . ILE A 1 221 ? 21.344 6.832 6.254 1 62.81 221 ILE A CA 1
ATOM 1724 C C . ILE A 1 221 ? 21.453 6.609 4.746 1 62.81 221 ILE A C 1
ATOM 1726 O O . ILE A 1 221 ? 21.641 5.473 4.297 1 62.81 221 ILE A O 1
ATOM 1730 N N . MET B 1 1 ? -59.281 -14.367 5.723 1 34.47 1 MET B N 1
ATOM 1731 C CA . MET B 1 1 ? -57.938 -14.812 5.395 1 34.47 1 MET B CA 1
ATOM 1732 C C . MET B 1 1 ? -56.906 -13.703 5.645 1 34.47 1 MET B C 1
ATOM 1734 O O . MET B 1 1 ? -56.906 -12.695 4.93 1 34.47 1 MET B O 1
ATOM 1738 N N . PHE B 1 2 ? -56.5 -13.453 6.941 1 42.81 2 PHE B N 1
ATOM 1739 C CA . PHE B 1 2 ? -55.625 -12.43 7.523 1 42.81 2 PHE B CA 1
ATOM 1740 C C . PHE B 1 2 ? -54.188 -12.625 7.086 1 42.81 2 PHE B C 1
ATOM 1742 O O . PHE B 1 2 ? -53.594 -13.68 7.348 1 42.81 2 PHE B O 1
ATOM 1749 N N . GLN B 1 3 ? -53.781 -12.023 5.957 1 32.56 3 GLN B N 1
ATOM 1750 C CA . GLN B 1 3 ? -52.406 -11.922 5.477 1 32.56 3 GLN B CA 1
ATOM 1751 C C . GLN B 1 3 ? -51.5 -11.281 6.527 1 32.56 3 GLN B C 1
ATOM 1753 O O . GLN B 1 3 ? -51.75 -10.141 6.938 1 32.56 3 GLN B O 1
ATOM 1758 N N . LYS B 1 4 ? -50.875 -12.148 7.348 1 45.44 4 LYS B N 1
ATOM 1759 C CA . LYS B 1 4 ? -49.812 -11.734 8.266 1 45.44 4 LYS B CA 1
ATOM 1760 C C . LYS B 1 4 ? -48.719 -10.969 7.535 1 45.44 4 LYS B C 1
ATOM 1762 O O . LYS B 1 4 ? -48.094 -11.508 6.625 1 45.44 4 LYS B O 1
ATOM 1767 N N . LEU B 1 5 ? -48.781 -9.648 7.574 1 41.97 5 LEU B N 1
ATOM 1768 C CA . LEU B 1 5 ? -47.688 -8.812 7.125 1 41.97 5 LEU B CA 1
ATOM 1769 C C . LEU B 1 5 ? -46.406 -9.125 7.918 1 41.97 5 LEU B C 1
ATOM 1771 O O . LEU B 1 5 ? -46.375 -8.906 9.133 1 41.97 5 LEU B O 1
ATOM 1775 N N . VAL B 1 6 ? -45.656 -10.055 7.461 1 43.75 6 VAL B N 1
ATOM 1776 C CA . VAL B 1 6 ? -44.344 -10.305 8.016 1 43.75 6 VAL B CA 1
ATOM 1777 C C . VAL B 1 6 ? -43.469 -9.055 7.867 1 43.75 6 VAL B C 1
ATOM 1779 O O . VAL B 1 6 ? -43.188 -8.609 6.754 1 43.75 6 VAL B O 1
ATOM 1782 N N . PHE B 1 7 ? -43.469 -8.195 8.898 1 38.06 7 PHE B N 1
ATOM 1783 C CA . PHE B 1 7 ? -42.5 -7.098 8.992 1 38.06 7 PHE B CA 1
ATOM 1784 C C . PHE B 1 7 ? -41.062 -7.629 9.086 1 38.06 7 PHE B C 1
ATOM 1786 O O . PHE B 1 7 ? -40.719 -8.273 10.07 1 38.06 7 PHE B O 1
ATOM 1793 N N . LEU B 1 8 ? -40.438 -7.832 7.977 1 35.06 8 LEU B N 1
ATOM 1794 C CA . LEU B 1 8 ? -39 -8.023 7.988 1 35.06 8 LEU B CA 1
ATOM 1795 C C . LEU B 1 8 ? -38.281 -6.789 8.539 1 35.06 8 LEU B C 1
ATOM 1797 O O . LEU B 1 8 ? -38.281 -5.734 7.898 1 35.06 8 LEU B O 1
ATOM 1801 N N . ALA B 1 9 ? -38 -6.805 9.82 1 36.5 9 ALA B N 1
ATOM 1802 C CA . ALA B 1 9 ? -37.125 -5.809 10.438 1 36.5 9 ALA B CA 1
ATOM 1803 C C . ALA B 1 9 ? -35.75 -5.809 9.797 1 36.5 9 ALA B C 1
ATOM 1805 O O . ALA B 1 9 ? -35 -6.785 9.906 1 36.5 9 ALA B O 1
ATOM 1806 N N . LEU B 1 10 ? -35.594 -4.984 8.789 1 34.22 10 LEU B N 1
ATOM 1807 C CA . LEU B 1 10 ? -34.25 -4.676 8.328 1 34.22 10 LEU B CA 1
ATOM 1808 C C . LEU B 1 10 ? -33.344 -4.234 9.484 1 34.22 10 LEU B C 1
ATOM 1810 O O . LEU B 1 10 ? -33.562 -3.172 10.07 1 34.22 10 LEU B O 1
ATOM 1814 N N . ILE B 1 11 ? -32.781 -5.117 10.188 1 36.84 11 ILE B N 1
ATOM 1815 C CA . ILE B 1 11 ? -31.734 -4.762 11.156 1 36.84 11 ILE B CA 1
ATOM 1816 C C . ILE B 1 11 ? -30.656 -3.945 10.469 1 36.84 11 ILE B C 1
ATOM 1818 O O . ILE B 1 11 ? -29.891 -4.473 9.648 1 36.84 11 ILE B O 1
ATOM 1822 N N . ALA B 1 12 ? -30.766 -2.658 10.289 1 33.84 12 ALA B N 1
ATOM 1823 C CA . ALA B 1 12 ? -29.625 -1.78 10 1 33.84 12 ALA B CA 1
ATOM 1824 C C . ALA B 1 12 ? -28.453 -2.062 10.93 1 33.84 12 ALA B C 1
ATOM 1826 O O . ALA B 1 12 ? -28.578 -1.936 12.148 1 33.84 12 ALA B O 1
ATOM 1827 N N . ILE B 1 13 ? -27.656 -2.99 10.625 1 37.78 13 ILE B N 1
ATOM 1828 C CA . ILE B 1 13 ? -26.406 -3.002 11.375 1 37.78 13 ILE B CA 1
ATOM 1829 C C . ILE B 1 13 ? -25.844 -1.586 11.445 1 37.78 13 ILE B C 1
ATOM 1831 O O . ILE B 1 13 ? -25.547 -0.975 10.414 1 37.78 13 ILE B O 1
ATOM 1835 N N . PRO B 1 14 ? -26.016 -0.838 12.391 1 37.84 14 PRO B N 1
ATOM 1836 C CA . PRO B 1 14 ? -25.328 0.456 12.477 1 37.84 14 PRO B CA 1
ATOM 1837 C C . PRO B 1 14 ? -23.859 0.385 12.047 1 37.84 14 PRO B C 1
ATOM 1839 O O . PRO B 1 14 ? -23.125 -0.489 12.508 1 37.84 14 PRO B O 1
ATOM 1842 N N . LEU B 1 15 ? -23.5 0.682 10.852 1 40.78 15 LEU B N 1
ATOM 1843 C CA . LEU B 1 15 ? -22.094 0.989 10.625 1 40.78 15 LEU B CA 1
ATOM 1844 C C . LEU B 1 15 ? -21.5 1.718 11.828 1 40.78 15 LEU B C 1
ATOM 1846 O O . LEU B 1 15 ? -21.844 2.871 12.094 1 40.78 15 LEU B O 1
ATOM 1850 N N . ALA B 1 16 ? -21.281 1.086 12.914 1 45.16 16 ALA B N 1
ATOM 1851 C CA . ALA B 1 16 ? -20.75 1.755 14.102 1 45.16 16 ALA B CA 1
ATOM 1852 C C . ALA B 1 16 ? -19.672 2.766 13.727 1 45.16 16 ALA B C 1
ATOM 1854 O O . ALA B 1 16 ? -18.688 2.422 13.055 1 45.16 16 ALA B O 1
ATOM 1855 N N . SER B 1 17 ? -19.969 4.043 13.5 1 51.5 17 SER B N 1
ATOM 1856 C CA . SER B 1 17 ? -19 5.137 13.414 1 51.5 17 SER B CA 1
ATOM 1857 C C . SER B 1 17 ? -17.812 4.902 14.328 1 51.5 17 SER B C 1
ATOM 1859 O O . SER B 1 17 ? -17.969 4.43 15.453 1 51.5 17 SER B O 1
ATOM 1861 N N . ALA B 1 18 ? -16.656 4.73 13.734 1 62.72 18 ALA B N 1
ATOM 1862 C CA . ALA B 1 18 ? -15.453 4.586 14.555 1 62.72 18 ALA B CA 1
ATOM 1863 C C . ALA B 1 18 ? -15.469 5.562 15.727 1 62.72 18 ALA B C 1
ATOM 1865 O O . ALA B 1 18 ? -15.945 6.691 15.594 1 62.72 18 ALA B O 1
ATOM 1866 N N . THR B 1 19 ? -15.414 5.16 16.969 1 80.75 19 THR B N 1
ATOM 1867 C CA . THR B 1 19 ? -15.367 6.031 18.141 1 80.75 19 THR B CA 1
ATOM 1868 C C . THR B 1 19 ? -13.922 6.27 18.578 1 80.75 19 THR B C 1
ATOM 1870 O O . THR B 1 19 ? -13.188 5.324 18.859 1 80.75 19 THR B O 1
ATOM 1873 N N . CYS B 1 20 ? -13.336 7.406 18.188 1 90.31 20 CYS B N 1
ATOM 1874 C CA . CYS B 1 20 ? -12.023 7.844 18.656 1 90.31 20 CYS B CA 1
ATOM 1875 C C . CYS B 1 20 ? -12.156 8.859 19.781 1 90.31 20 CYS B C 1
ATOM 1877 O O . CYS B 1 20 ? -12.961 9.789 19.688 1 90.31 20 CYS B O 1
ATOM 1879 N N . ASP B 1 21 ? -11.453 8.578 20.828 1 92.06 21 ASP B N 1
ATOM 1880 C CA . ASP B 1 21 ? -11.422 9.555 21.922 1 92.06 21 ASP B CA 1
ATOM 1881 C C . ASP B 1 21 ? -10.711 10.836 21.5 1 92.06 21 ASP B C 1
ATOM 1883 O O . ASP B 1 21 ? -9.5 10.836 21.266 1 92.06 21 ASP B O 1
ATOM 1887 N N . THR B 1 22 ? -11.406 11.922 21.5 1 92 22 THR B N 1
ATOM 1888 C CA . THR B 1 22 ? -10.898 13.172 20.953 1 92 22 THR B CA 1
ATOM 1889 C C . THR B 1 22 ? -9.75 13.719 21.797 1 92 22 THR B C 1
ATOM 1891 O O . THR B 1 22 ? -8.781 14.258 21.266 1 92 22 THR B O 1
ATOM 1894 N N . LYS B 1 23 ? -9.867 13.609 23.094 1 93.31 23 LYS B N 1
ATOM 1895 C CA . LYS B 1 23 ? -8.812 14.117 23.969 1 93.31 23 LYS B CA 1
ATOM 1896 C C . LYS B 1 23 ? -7.512 13.344 23.766 1 93.31 23 LYS B C 1
ATOM 1898 O O . LYS B 1 23 ? -6.438 13.945 23.688 1 93.31 23 LYS B O 1
ATOM 1903 N N . LYS B 1 24 ? -7.613 12.102 23.688 1 94.69 24 LYS B N 1
ATOM 1904 C CA . LYS B 1 24 ? -6.438 11.273 23.438 1 94.69 24 LYS B CA 1
ATOM 1905 C C . LYS B 1 24 ? -5.852 11.547 22.062 1 94.69 24 LYS B C 1
ATOM 1907 O O . LYS B 1 24 ? -4.629 11.602 21.891 1 94.69 24 LYS B O 1
ATOM 1912 N N . PHE B 1 25 ? -6.703 11.719 21.094 1 95.94 25 PHE B N 1
ATOM 1913 C CA . PHE B 1 25 ? -6.266 12.016 19.734 1 95.94 25 PHE B CA 1
ATOM 1914 C C . PHE B 1 25 ? -5.492 13.328 19.688 1 95.94 25 PHE B C 1
ATOM 1916 O O . PHE B 1 25 ? -4.426 13.406 19.062 1 95.94 25 PHE B O 1
ATOM 1923 N N . GLU B 1 26 ? -5.984 14.305 20.359 1 94.94 26 GLU B N 1
ATOM 1924 C CA . GLU B 1 26 ? -5.324 15.609 20.406 1 94.94 26 GLU B CA 1
ATOM 1925 C C . GLU B 1 26 ? -3.953 15.508 21.078 1 94.94 26 GLU B C 1
ATOM 1927 O O . GLU B 1 26 ? -2.992 16.141 20.625 1 94.94 26 GLU B O 1
ATOM 1932 N N . ALA B 1 27 ? -3.85 14.727 22.078 1 96.56 27 ALA B N 1
ATOM 1933 C CA . ALA B 1 27 ? -2.566 14.531 22.75 1 96.56 27 ALA B CA 1
ATOM 1934 C C . ALA B 1 27 ? -1.554 13.867 21.812 1 96.56 27 ALA B C 1
ATOM 1936 O O . ALA B 1 27 ? -0.373 14.227 21.828 1 96.56 27 ALA B O 1
ATOM 1937 N N . CYS B 1 28 ? -1.995 12.938 21.031 1 97.56 28 CYS B N 1
ATOM 1938 C CA . CYS B 1 28 ? -1.103 12.242 20.109 1 97.56 28 CYS B CA 1
ATOM 1939 C C . CYS B 1 28 ? -0.75 13.125 18.922 1 97.56 28 CYS B C 1
ATOM 1941 O O . CYS B 1 28 ? 0.347 13.023 18.375 1 97.56 28 CYS B O 1
ATOM 1943 N N . GLN B 1 29 ? -1.65 14.031 18.609 1 96.62 29 GLN B N 1
ATOM 1944 C CA . GLN B 1 29 ? -1.323 15.047 17.609 1 96.62 29 GLN B CA 1
ATOM 1945 C C . GLN B 1 29 ? -0.22 15.977 18.109 1 96.62 29 GLN B C 1
ATOM 1947 O O . GLN B 1 29 ? 0.649 16.391 17.344 1 96.62 29 GLN B O 1
ATOM 1952 N N . ASP B 1 30 ? -0.336 16.25 19.359 1 97.56 30 ASP B N 1
ATOM 1953 C CA . ASP B 1 30 ? 0.722 17.062 19.953 1 97.56 30 ASP B CA 1
ATOM 1954 C C . ASP B 1 30 ? 2.066 16.328 19.906 1 97.56 30 ASP B C 1
ATOM 1956 O O . ASP B 1 30 ? 3.092 16.938 19.594 1 97.56 30 ASP B O 1
ATOM 1960 N N . THR B 1 31 ? 2.064 15.07 20.156 1 97.56 31 THR B N 1
ATOM 1961 C CA . THR B 1 31 ? 3.271 14.258 20.062 1 97.56 31 THR B CA 1
ATOM 1962 C C . THR B 1 31 ? 3.836 14.297 18.641 1 97.56 31 THR B C 1
ATOM 1964 O O . THR B 1 31 ? 5.047 14.414 18.453 1 97.56 31 THR B O 1
ATOM 1967 N N . PHE B 1 32 ? 3.006 14.203 17.656 1 97.81 32 PHE B N 1
ATOM 1968 C CA . PHE B 1 32 ? 3.389 14.266 16.25 1 97.81 32 PHE B CA 1
ATOM 1969 C C . PHE B 1 32 ? 4.066 15.594 15.938 1 97.81 32 PHE B C 1
ATOM 1971 O O . PHE B 1 32 ? 5.168 15.617 15.375 1 97.81 32 PHE B O 1
ATOM 1978 N N . ALA B 1 33 ? 3.443 16.656 16.359 1 98 33 ALA B N 1
ATOM 1979 C CA . ALA B 1 33 ? 3.988 18 16.109 1 98 33 ALA B CA 1
ATOM 1980 C C . ALA B 1 33 ? 5.332 18.188 16.797 1 98 33 ALA B C 1
ATOM 1982 O O . ALA B 1 33 ? 6.277 18.703 16.219 1 98 33 ALA B O 1
ATOM 1983 N N . ASP B 1 34 ? 5.422 17.703 18.047 1 97.5 34 ASP B N 1
ATOM 1984 C CA . ASP B 1 34 ? 6.652 17.828 18.828 1 97.5 34 ASP B CA 1
ATOM 1985 C C . ASP B 1 34 ? 7.801 17.062 18.172 1 97.5 34 ASP B C 1
ATOM 1987 O O . ASP B 1 34 ? 8.922 17.578 18.094 1 97.5 34 ASP B O 1
ATOM 1991 N N . ARG B 1 35 ? 7.488 15.945 17.688 1 96.38 35 ARG B N 1
ATOM 1992 C CA . ARG B 1 35 ? 8.516 15.117 17.062 1 96.38 35 ARG B CA 1
ATOM 1993 C C . ARG B 1 35 ? 8.938 15.703 15.719 1 96.38 35 ARG B C 1
ATOM 1995 O O . ARG B 1 35 ? 10.094 15.57 15.312 1 96.38 35 ARG B O 1
ATOM 2002 N N . LEU B 1 36 ? 8.039 16.359 15.039 1 97 36 LEU B N 1
ATOM 2003 C CA . LEU B 1 36 ? 8.352 17.047 13.797 1 97 36 LEU B CA 1
ATOM 2004 C C . LEU B 1 36 ? 9.148 18.312 14.062 1 97 36 LEU B C 1
ATOM 2006 O O . LEU B 1 36 ? 9.828 18.828 13.172 1 97 36 LEU B O 1
ATOM 2010 N N . GLY B 1 37 ? 9 18.828 15.234 1 96.31 37 GLY B N 1
ATOM 2011 C CA . GLY B 1 37 ? 9.617 20.109 15.562 1 96.31 37 GLY B CA 1
ATOM 2012 C C . GLY B 1 37 ? 8.844 21.297 15.031 1 96.31 37 GLY B C 1
ATOM 2013 O O . GLY B 1 37 ? 9.438 22.297 14.648 1 96.31 37 GLY B O 1
ATOM 2014 N N . ILE B 1 38 ? 7.555 21.203 14.977 1 97.12 38 ILE B N 1
ATOM 2015 C CA . ILE B 1 38 ? 6.742 22.297 14.438 1 97.12 38 ILE B CA 1
ATOM 2016 C C . ILE B 1 38 ? 5.762 22.781 15.508 1 97.12 38 ILE B C 1
ATOM 2018 O O . ILE B 1 38 ? 5.594 22.125 16.547 1 97.12 38 ILE B O 1
ATOM 2022 N N . ASP B 1 39 ? 5.094 23.875 15.188 1 97.62 39 ASP B N 1
ATOM 2023 C CA . ASP B 1 39 ? 4.074 24.422 16.094 1 97.62 39 ASP B CA 1
ATOM 2024 C C . ASP B 1 39 ? 2.854 23.5 16.141 1 97.62 39 ASP B C 1
ATOM 2026 O O . ASP B 1 39 ? 2.418 22.969 15.109 1 97.62 39 ASP B O 1
ATOM 2030 N N . ARG B 1 40 ? 2.279 23.359 17.281 1 97.44 40 ARG B N 1
ATOM 2031 C CA . ARG B 1 40 ? 1.167 22.453 17.516 1 97.44 40 ARG B CA 1
ATOM 2032 C C . ARG B 1 40 ? -0.105 22.953 16.844 1 97.44 40 ARG B C 1
ATOM 2034 O O . ARG B 1 40 ? -1.082 22.203 16.719 1 97.44 40 ARG B O 1
ATOM 2041 N N . VAL B 1 41 ? -0.13 24.188 16.344 1 96.56 41 VAL B N 1
ATOM 2042 C CA . VAL B 1 41 ? -1.288 24.703 15.625 1 96.56 41 VAL B CA 1
ATOM 2043 C C . VAL B 1 41 ? -1.475 23.938 14.32 1 96.56 41 VAL B C 1
ATOM 2045 O O . VAL B 1 41 ? -2.576 23.906 13.766 1 96.56 41 VAL B O 1
ATOM 2048 N N . TYR B 1 42 ? -0.336 23.328 13.852 1 96.75 42 TYR B N 1
ATOM 2049 C CA . TYR B 1 42 ? -0.417 22.484 12.656 1 96.75 42 TYR B CA 1
ATOM 2050 C C . TYR B 1 42 ? -0.853 21.078 13.016 1 96.75 42 TYR B C 1
ATOM 2052 O O . TYR B 1 42 ? -0.016 20.203 13.273 1 96.75 42 TYR B O 1
ATOM 2060 N N . ASN B 1 43 ? -2.107 20.891 13.055 1 94.31 43 ASN B N 1
ATOM 2061 C CA . ASN B 1 43 ? -2.754 19.656 13.461 1 94.31 43 ASN B CA 1
ATOM 2062 C C . ASN B 1 43 ? -3.93 19.312 12.555 1 94.31 43 ASN B C 1
ATOM 2064 O O . ASN B 1 43 ? -3.988 19.75 11.406 1 94.31 43 ASN B O 1
ATOM 2068 N N . TRP B 1 44 ? -4.828 18.438 13.039 1 92.69 44 TRP B N 1
ATOM 2069 C CA . TRP B 1 44 ? -5.91 17.938 12.195 1 92.69 44 TRP B CA 1
ATOM 2070 C C . TRP B 1 44 ? -6.879 19.062 11.828 1 92.69 44 TRP B C 1
ATOM 2072 O O . TRP B 1 44 ? -7.652 18.938 10.875 1 92.69 44 TRP B O 1
ATOM 2082 N N . LEU B 1 45 ? -6.848 20.156 12.555 1 92.06 45 LEU B N 1
ATOM 2083 C CA . LEU B 1 45 ? -7.719 21.297 12.258 1 92.06 45 LEU B CA 1
ATOM 2084 C C . LEU B 1 45 ? -7.055 22.25 11.266 1 92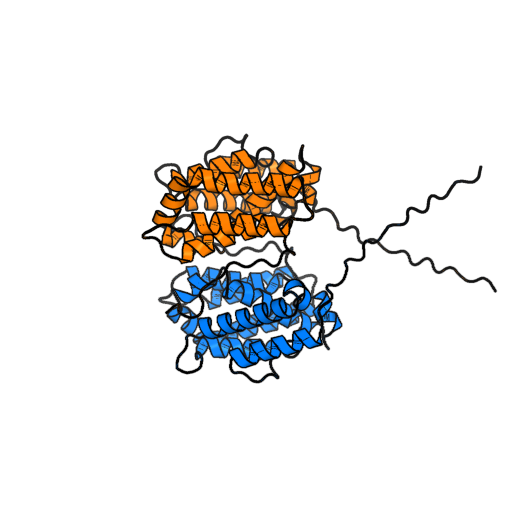.06 45 LEU B C 1
ATOM 2086 O O . LEU B 1 45 ? -7.699 23.156 10.742 1 92.06 45 LEU B O 1
ATOM 2090 N N . ASN B 1 46 ? -5.805 22.078 11.008 1 95.56 46 ASN B N 1
ATOM 2091 C CA . ASN B 1 46 ? -5.047 22.828 10.016 1 95.56 46 ASN B CA 1
ATOM 2092 C C . ASN B 1 46 ? -4.219 21.922 9.125 1 95.56 46 ASN B C 1
ATOM 2094 O O . ASN B 1 46 ? -2.998 22.062 9.039 1 95.56 46 ASN B O 1
ATOM 2098 N N . PRO B 1 47 ? -4.871 21.031 8.414 1 96.88 47 PRO B N 1
ATOM 2099 C CA . PRO B 1 47 ? -4.152 19.984 7.695 1 96.88 47 PRO B CA 1
ATOM 2100 C C . PRO B 1 47 ? -3.34 20.516 6.52 1 96.88 47 PRO B C 1
ATOM 2102 O O . PRO B 1 47 ? -2.281 19.969 6.199 1 96.88 47 PRO B O 1
ATOM 2105 N N . LEU B 1 48 ? -3.814 21.578 5.863 1 96.69 48 LEU B N 1
ATOM 2106 C CA . LEU B 1 48 ? -3.047 22.125 4.746 1 96.69 48 LEU B CA 1
ATOM 2107 C C . LEU B 1 48 ? -1.779 22.812 5.246 1 96.69 48 LEU B C 1
ATOM 2109 O O . LEU B 1 48 ? -0.732 22.734 4.598 1 96.69 48 LEU B O 1
ATOM 2113 N N . GLY B 1 49 ? -1.936 23.5 6.387 1 97.56 49 GLY B N 1
ATOM 2114 C CA . GLY B 1 49 ? -0.732 24.016 7.023 1 97.56 49 GLY B CA 1
ATOM 2115 C C . GLY B 1 49 ? 0.24 22.922 7.426 1 97.56 49 GLY B C 1
ATOM 2116 O O . GLY B 1 49 ? 1.449 23.062 7.23 1 97.56 49 GLY B O 1
ATOM 2117 N N . LEU B 1 50 ? -0.274 21.844 8.023 1 98.12 50 LEU B N 1
ATOM 2118 C CA . LEU B 1 50 ? 0.543 20.688 8.398 1 98.12 50 LEU B CA 1
ATOM 2119 C C . LEU B 1 50 ? 1.257 20.109 7.18 1 98.12 50 LEU B C 1
ATOM 2121 O O . LEU B 1 50 ? 2.436 19.766 7.254 1 98.12 50 LEU B O 1
ATOM 2125 N N . THR B 1 51 ? 0.593 20.047 6.055 1 98.19 51 THR B N 1
ATOM 2126 C CA . THR B 1 51 ? 1.17 19.547 4.809 1 98.19 51 THR B CA 1
ATOM 2127 C C . THR B 1 51 ? 2.381 20.391 4.406 1 98.19 51 THR B C 1
ATOM 2129 O O . THR B 1 51 ? 3.424 19.844 4.035 1 98.19 51 THR B O 1
ATOM 2132 N N . LEU B 1 52 ? 2.227 21.672 4.492 1 97.38 52 LEU B N 1
ATOM 2133 C CA . LEU B 1 52 ? 3.314 22.562 4.129 1 97.38 52 LEU B CA 1
ATOM 2134 C C . LEU B 1 52 ? 4.508 22.375 5.062 1 97.38 52 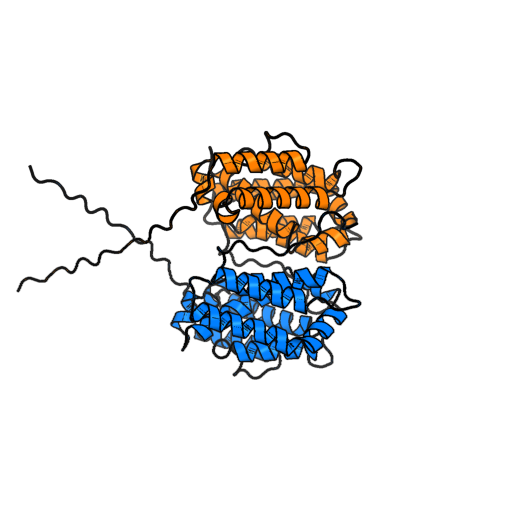LEU B C 1
ATOM 2136 O O . LEU B 1 52 ? 5.656 22.391 4.617 1 97.38 52 LEU B O 1
ATOM 2140 N N . GLN B 1 53 ? 4.238 22.203 6.355 1 97.56 53 GLN B N 1
ATOM 2141 C CA . GLN B 1 53 ? 5.316 21.984 7.312 1 97.56 53 GLN B CA 1
ATOM 2142 C C . GLN B 1 53 ? 6.07 20.688 6.992 1 97.56 53 GLN B C 1
ATOM 2144 O O . GLN B 1 53 ? 7.301 20.641 7.07 1 97.56 53 GLN B O 1
ATOM 2149 N N . ILE B 1 54 ? 5.402 19.656 6.668 1 98 54 ILE B N 1
ATOM 2150 C CA . ILE B 1 54 ? 6.008 18.359 6.355 1 98 54 ILE B CA 1
ATOM 2151 C C . ILE B 1 54 ? 6.863 18.484 5.094 1 98 54 ILE B C 1
ATOM 2153 O O . ILE B 1 54 ? 7.984 17.969 5.043 1 98 54 ILE B O 1
ATOM 2157 N N . GLN B 1 55 ? 6.371 19.188 4.055 1 97.44 55 GLN B N 1
ATOM 2158 C CA . GLN B 1 55 ? 7.148 19.406 2.84 1 97.44 55 GLN B CA 1
ATOM 2159 C C . GLN B 1 55 ? 8.422 20.188 3.137 1 97.44 55 GLN B C 1
ATOM 2161 O O . GLN B 1 55 ? 9.484 19.906 2.572 1 97.44 55 GLN B O 1
ATOM 2166 N N . ASP B 1 56 ? 8.266 21.141 4 1 97 56 ASP B N 1
ATOM 2167 C CA . ASP B 1 56 ? 9.438 21.906 4.406 1 97 56 ASP B CA 1
ATOM 2168 C C . ASP B 1 56 ? 10.484 21.016 5.062 1 97 56 ASP B C 1
ATOM 2170 O O . ASP B 1 56 ? 11.688 21.203 4.859 1 97 56 ASP B O 1
ATOM 2174 N N . ILE B 1 57 ? 10.039 20.125 5.855 1 97.38 57 ILE B N 1
ATOM 2175 C CA . ILE B 1 57 ? 10.953 19.188 6.52 1 97.38 57 ILE B CA 1
ATOM 2176 C C . ILE B 1 57 ? 11.602 18.266 5.488 1 97.38 57 ILE B C 1
ATOM 2178 O O . ILE B 1 57 ? 12.781 17.938 5.598 1 97.38 57 ILE B O 1
ATOM 2182 N N . TYR B 1 58 ? 10.844 17.812 4.473 1 97.12 58 TYR B N 1
ATOM 2183 C CA . TYR B 1 58 ? 11.438 17.031 3.395 1 97.12 58 TYR B CA 1
ATOM 2184 C C . TYR B 1 58 ? 12.562 17.797 2.707 1 97.12 58 TYR B C 1
ATOM 2186 O O . TYR B 1 58 ? 13.57 17.219 2.309 1 97.12 58 TYR B O 1
ATOM 2194 N N . ILE B 1 59 ? 12.375 19.094 2.58 1 96.69 59 ILE B N 1
ATOM 2195 C CA . ILE B 1 59 ? 13.305 19.938 1.845 1 96.69 59 ILE B CA 1
ATOM 2196 C C . ILE B 1 59 ? 14.516 20.266 2.723 1 96.69 59 ILE B C 1
ATOM 2198 O O . ILE B 1 59 ? 15.656 20.078 2.301 1 96.69 59 ILE B O 1
ATOM 2202 N N . ASN B 1 60 ? 14.273 20.578 3.977 1 95.56 60 ASN B N 1
ATOM 2203 C CA . ASN B 1 60 ? 15.312 21.219 4.785 1 95.56 60 ASN B CA 1
ATOM 2204 C C . ASN B 1 60 ? 15.875 20.25 5.824 1 95.56 60 ASN B C 1
ATOM 2206 O O . ASN B 1 60 ? 16.922 20.516 6.414 1 95.56 60 ASN B O 1
ATOM 2210 N N . GLY B 1 61 ? 15.234 19.156 6.008 1 93.06 61 GLY B N 1
ATOM 2211 C CA . GLY B 1 61 ? 15.664 18.219 7.043 1 93.06 61 GLY B CA 1
ATOM 2212 C C . GLY B 1 61 ? 15.25 18.656 8.438 1 93.06 61 GLY B C 1
ATOM 2213 O O . GLY B 1 61 ? 14.422 19.547 8.602 1 93.06 61 GLY B O 1
ATOM 2214 N N . GLY B 1 62 ? 15.625 17.797 9.414 1 87.75 62 GLY B N 1
ATOM 2215 C CA . GLY B 1 62 ? 15.344 18.094 10.812 1 87.75 62 GLY B CA 1
ATOM 2216 C C . GLY B 1 62 ? 16.531 18.703 11.547 1 87.75 62 GLY B C 1
ATOM 2217 O O . GLY B 1 62 ? 17.438 19.25 10.922 1 87.75 62 GLY B O 1
ATOM 2218 N N . VAL B 1 63 ? 16.297 18.672 12.844 1 81.19 63 VAL B N 1
ATOM 2219 C CA . VAL B 1 63 ? 17.359 19.172 13.719 1 81.19 63 VAL B CA 1
ATOM 2220 C C . VAL B 1 63 ? 18.625 18.359 13.508 1 81.19 63 VAL B C 1
ATOM 2222 O O . VAL B 1 63 ? 18.562 17.156 13.234 1 81.19 63 VAL B O 1
ATOM 2225 N N . ALA B 1 64 ? 19.797 19.016 13.586 1 79.38 64 ALA B N 1
ATOM 2226 C CA . ALA B 1 64 ? 21.125 18.406 13.523 1 79.38 64 ALA B CA 1
ATOM 2227 C C . ALA B 1 64 ? 21.344 17.719 12.188 1 79.38 64 ALA B C 1
ATOM 2229 O O . ALA B 1 64 ? 22.016 16.688 12.117 1 79.38 64 ALA B O 1
ATOM 2230 N N . GLY B 1 65 ? 20.625 18.109 11.211 1 80.25 65 GLY B N 1
ATOM 2231 C CA . GLY B 1 65 ? 20.891 17.594 9.875 1 80.25 65 GLY B CA 1
ATOM 2232 C C . GLY B 1 65 ? 20.234 16.25 9.602 1 80.25 65 GLY B C 1
ATOM 2233 O O . GLY B 1 65 ? 20.578 15.57 8.641 1 80.25 65 GLY B O 1
ATOM 2234 N N . ALA B 1 66 ? 19.25 15.93 10.406 1 89.25 66 ALA B N 1
ATOM 2235 C CA . ALA B 1 66 ? 18.531 14.68 10.18 1 89.25 66 ALA B CA 1
ATOM 2236 C C . ALA B 1 66 ? 17.797 14.703 8.844 1 89.25 66 ALA B C 1
ATOM 2238 O O . ALA B 1 66 ? 17.234 15.727 8.453 1 89.25 66 ALA B O 1
ATOM 2239 N N . ARG B 1 67 ? 17.844 13.562 8.102 1 93 67 ARG B N 1
ATOM 2240 C CA . ARG B 1 67 ? 17.109 13.438 6.84 1 93 67 ARG B CA 1
ATOM 2241 C C . ARG B 1 67 ? 15.617 13.68 7.043 1 93 67 ARG B C 1
ATOM 2243 O O . ARG B 1 67 ? 15.016 13.133 7.965 1 93 67 ARG B O 1
ATOM 2250 N N . GLY B 1 68 ? 15.047 14.492 6.195 1 95.94 68 GLY B N 1
ATOM 2251 C CA . GLY B 1 68 ? 13.648 14.867 6.324 1 95.94 68 GLY B CA 1
ATOM 2252 C C . GLY B 1 68 ? 12.711 13.68 6.363 1 95.94 68 GLY B C 1
ATOM 2253 O O . GLY B 1 68 ? 11.773 13.641 7.16 1 95.94 68 GLY B O 1
ATOM 2254 N N . LEU B 1 69 ? 12.984 12.727 5.52 1 96.5 69 LEU B N 1
ATOM 2255 C CA . LEU B 1 69 ? 12.148 11.531 5.488 1 96.5 69 LEU B CA 1
ATOM 2256 C C . LEU B 1 69 ? 12.156 10.828 6.84 1 96.5 69 LEU B C 1
ATOM 2258 O O . LEU B 1 69 ? 11.109 10.391 7.324 1 96.5 69 LEU B O 1
ATOM 2262 N N . ASN B 1 70 ? 13.312 10.68 7.449 1 95.75 70 ASN B N 1
ATOM 2263 C CA . ASN B 1 70 ? 13.43 10.023 8.75 1 95.75 70 ASN B CA 1
ATOM 2264 C C . ASN B 1 70 ? 12.68 10.797 9.836 1 95.75 70 ASN B C 1
ATOM 2266 O O . ASN B 1 70 ? 12 10.203 10.672 1 95.75 70 ASN B O 1
ATOM 2270 N N . VAL B 1 71 ? 12.805 12.109 9.773 1 96.25 71 VAL B N 1
ATOM 2271 C CA . VAL B 1 71 ? 12.133 12.961 10.75 1 96.25 71 VAL B CA 1
ATOM 2272 C C . VAL B 1 71 ? 10.625 12.758 10.664 1 96.25 71 VAL B C 1
ATOM 2274 O O . VAL B 1 71 ? 9.969 12.5 11.68 1 96.25 71 VAL B O 1
ATOM 2277 N N . VAL B 1 72 ? 10.141 12.836 9.484 1 97.56 72 VAL B N 1
ATOM 2278 C CA . VAL B 1 72 ? 8.703 12.75 9.266 1 97.56 72 VAL B CA 1
ATOM 2279 C C . VAL B 1 72 ? 8.203 11.352 9.648 1 97.56 72 VAL B C 1
ATOM 2281 O O . VAL B 1 72 ? 7.211 11.219 10.367 1 97.56 72 VAL B O 1
ATOM 2284 N N . CYS B 1 73 ? 8.859 10.32 9.203 1 96.94 73 CYS B N 1
ATOM 2285 C CA . CYS B 1 73 ? 8.398 8.961 9.453 1 96.94 73 CYS B CA 1
ATOM 2286 C C . CYS B 1 73 ? 8.547 8.586 10.922 1 96.94 73 CYS B C 1
ATOM 2288 O O . CYS B 1 73 ? 7.719 7.863 11.477 1 96.94 73 CYS B O 1
ATOM 2290 N N . ASN B 1 74 ? 9.633 9.055 11.57 1 95.56 74 ASN B N 1
ATOM 2291 C CA . ASN B 1 74 ? 9.75 8.852 13.008 1 95.56 74 ASN B CA 1
ATOM 2292 C C . ASN B 1 74 ? 8.609 9.531 13.766 1 95.56 74 ASN B C 1
ATOM 2294 O O . ASN B 1 74 ? 8.07 8.969 14.727 1 95.56 74 ASN B O 1
ATOM 2298 N N . ALA B 1 75 ? 8.273 10.695 13.359 1 96.94 75 ALA B N 1
ATOM 2299 C CA . ALA B 1 75 ? 7.172 11.422 13.984 1 96.94 75 ALA B CA 1
ATOM 2300 C C . ALA B 1 75 ? 5.848 10.703 13.773 1 96.94 75 ALA B C 1
ATOM 2302 O O . ALA B 1 75 ? 5.059 10.539 14.703 1 96.94 75 ALA B O 1
ATOM 2303 N N . TYR B 1 76 ? 5.578 10.305 12.586 1 96.44 76 TYR B N 1
ATOM 2304 C CA . TYR B 1 76 ? 4.355 9.57 12.273 1 96.44 76 TYR B CA 1
ATOM 2305 C C . TYR B 1 76 ? 4.254 8.297 13.102 1 96.44 76 TYR B C 1
ATOM 2307 O O . TYR B 1 76 ? 3.207 8.016 13.688 1 96.44 76 TYR B O 1
ATOM 2315 N N . ASN B 1 77 ? 5.359 7.566 13.141 1 94 77 ASN B N 1
ATOM 2316 C CA . ASN B 1 77 ? 5.379 6.328 13.914 1 94 77 ASN B CA 1
ATOM 2317 C C . ASN B 1 77 ? 5.141 6.594 15.398 1 94 77 ASN B C 1
ATOM 2319 O O . ASN B 1 77 ? 4.461 5.816 16.078 1 94 77 ASN B O 1
ATOM 2323 N N . SER B 1 78 ? 5.699 7.637 15.859 1 95.12 78 SER B N 1
ATOM 2324 C CA . SER B 1 78 ? 5.477 8 17.25 1 95.12 78 SER B CA 1
ATOM 2325 C C . SER B 1 78 ? 4.004 8.297 17.516 1 95.12 78 SER B C 1
ATOM 2327 O O . SER B 1 78 ? 3.479 7.965 18.578 1 95.12 78 SER B O 1
ATOM 2329 N N . MET B 1 79 ? 3.346 8.969 16.609 1 95.75 79 MET B N 1
ATOM 2330 C CA . MET B 1 79 ? 1.917 9.234 16.75 1 95.75 79 MET B CA 1
ATOM 2331 C C . MET B 1 79 ? 1.123 7.93 16.766 1 95.75 79 MET B C 1
ATOM 2333 O O . MET B 1 79 ? 0.22 7.762 17.594 1 95.75 79 MET B O 1
ATOM 2337 N N . VAL B 1 80 ? 1.439 7.059 15.898 1 93.44 80 VAL B N 1
ATOM 2338 C CA . VAL B 1 80 ? 0.758 5.77 15.812 1 93.44 80 VAL B CA 1
ATOM 2339 C C . VAL B 1 80 ? 0.941 5 17.109 1 93.44 80 VAL B C 1
ATOM 2341 O O . VAL B 1 80 ? -0.013 4.422 17.641 1 93.44 80 VAL B O 1
ATOM 2344 N N . GLN B 1 81 ? 2.137 5.004 17.641 1 92.31 81 GLN B N 1
ATOM 2345 C CA . GLN B 1 81 ? 2.418 4.34 18.906 1 92.31 81 GLN B 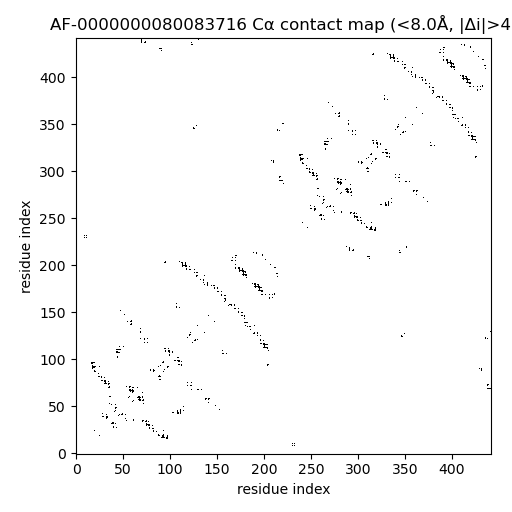CA 1
ATOM 2346 C C . GLN B 1 81 ? 1.649 4.996 20.062 1 92.31 81 GLN B C 1
ATOM 2348 O O . GLN B 1 81 ? 1.173 4.312 20.969 1 92.31 81 GLN B O 1
ATOM 2353 N N . CYS B 1 82 ? 1.605 6.262 20.016 1 95.88 82 CYS B N 1
ATOM 2354 C CA . CYS B 1 82 ? 0.851 7.016 21.016 1 95.88 82 CYS B CA 1
ATOM 2355 C C . CYS B 1 82 ? -0.614 6.594 21.016 1 95.88 82 CYS B C 1
ATOM 2357 O O . CYS B 1 82 ? -1.191 6.363 22.078 1 95.88 82 CYS B O 1
ATOM 2359 N N . LEU B 1 83 ? -1.212 6.512 19.891 1 93.94 83 LEU B N 1
ATOM 2360 C CA . LEU B 1 83 ? -2.607 6.102 19.766 1 93.94 83 LEU B CA 1
ATOM 2361 C C . LEU B 1 83 ? -2.799 4.676 20.281 1 93.94 83 LEU B C 1
ATOM 2363 O O . LEU B 1 83 ? -3.746 4.402 21.031 1 93.94 83 LEU B O 1
ATOM 2367 N N . ALA B 1 84 ? -1.919 3.814 19.938 1 88.31 84 ALA B N 1
ATOM 2368 C CA . ALA B 1 84 ? -1.994 2.434 20.406 1 88.31 84 ALA B CA 1
ATOM 2369 C C . ALA B 1 84 ? -1.924 2.367 21.938 1 88.31 84 ALA B C 1
ATOM 2371 O O . ALA B 1 84 ? -2.688 1.631 22.562 1 88.31 84 ALA B O 1
ATOM 2372 N N . ALA B 1 85 ? -1.014 3.092 22.469 1 91.12 85 ALA B N 1
ATOM 2373 C CA . ALA B 1 85 ? -0.836 3.129 23.922 1 91.12 85 ALA B CA 1
ATOM 2374 C C . ALA B 1 85 ? -2.082 3.674 24.609 1 91.12 85 ALA B C 1
ATOM 2376 O O . ALA B 1 85 ? -2.367 3.324 25.766 1 91.12 85 ALA B O 1
ATOM 2377 N N . ALA B 1 86 ? -2.828 4.473 23.906 1 89.81 86 ALA B N 1
ATOM 2378 C CA . ALA B 1 86 ? -4.055 5.066 24.438 1 89.81 86 ALA B CA 1
ATOM 2379 C C . ALA B 1 86 ? -5.262 4.18 24.141 1 89.81 86 ALA B C 1
ATOM 2381 O O . ALA B 1 86 ? -6.406 4.617 24.281 1 89.81 86 ALA B O 1
ATOM 2382 N N . SER B 1 87 ? -4.992 2.992 23.656 1 85.38 87 SER B N 1
ATOM 2383 C CA . SER B 1 87 ? -6.016 1.989 23.375 1 85.38 87 SER B CA 1
ATOM 2384 C C . SER B 1 87 ? -6.98 2.467 22.297 1 85.38 87 SER B C 1
ATOM 2386 O O . SER B 1 87 ? -8.188 2.268 22.406 1 85.38 87 SER B O 1
ATOM 2388 N N . THR B 1 88 ? -6.504 3.238 21.453 1 85.38 88 THR B N 1
ATOM 2389 C CA . THR B 1 88 ? -7.199 3.617 20.234 1 85.38 88 THR B CA 1
ATOM 2390 C C . THR B 1 88 ? -6.328 3.348 19 1 85.38 88 THR B C 1
ATOM 2392 O O . THR B 1 88 ? -5.215 2.842 19.141 1 85.38 88 THR B O 1
ATOM 2395 N N . THR B 1 89 ? -7.012 3.449 17.781 1 83.94 89 THR B N 1
ATOM 2396 C CA . THR B 1 89 ? -6.27 3.066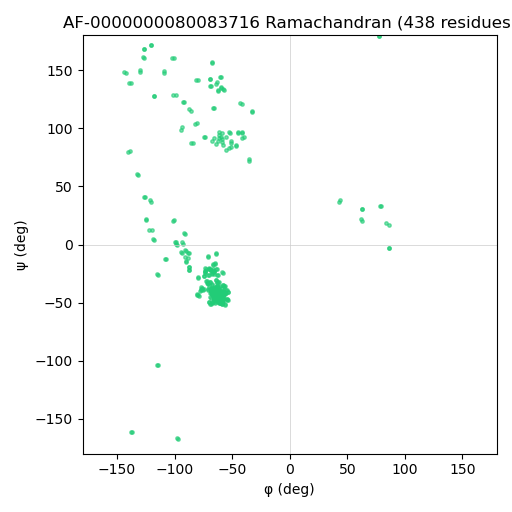 16.578 1 83.94 89 THR B CA 1
ATOM 2397 C C . THR B 1 89 ? -6.312 4.176 15.539 1 83.94 89 THR B C 1
ATOM 2399 O O . THR B 1 89 ? -7.156 5.074 15.609 1 83.94 89 THR B O 1
ATOM 2402 N N . THR B 1 90 ? -5.336 4.062 14.617 1 86.56 90 THR B N 1
ATOM 2403 C CA . THR B 1 90 ? -5.332 4.973 13.484 1 86.56 90 THR B CA 1
ATOM 2404 C C . THR B 1 90 ? -6.609 4.824 12.664 1 86.56 90 THR B C 1
ATOM 2406 O O . THR B 1 90 ? -7.16 5.812 12.172 1 86.56 90 THR B O 1
ATOM 2409 N N . SER B 1 91 ? -7.066 3.619 12.586 1 84.25 91 SER B N 1
ATOM 2410 C CA . SER B 1 91 ? -8.273 3.379 11.797 1 84.25 91 SER B CA 1
ATOM 2411 C C . SER B 1 91 ? -9.469 4.133 12.375 1 84.25 91 SER B C 1
ATOM 2413 O O . SER B 1 91 ? -10.336 4.59 11.625 1 84.25 91 SER B O 1
ATOM 2415 N N . GLU B 1 92 ? -9.469 4.285 13.656 1 88.88 92 GLU B N 1
ATOM 2416 C CA . GLU B 1 92 ? -10.562 5.004 14.312 1 88.88 92 GLU B CA 1
ATOM 2417 C C . GLU B 1 92 ? -10.367 6.516 14.203 1 88.88 92 GLU B C 1
ATOM 2419 O O . GLU B 1 92 ? -11.305 7.242 13.852 1 88.88 92 GLU B O 1
ATOM 2424 N N . CYS B 1 93 ? -9.164 6.934 14.414 1 93.44 93 CYS B N 1
ATOM 2425 C CA . CYS B 1 93 ? -8.938 8.367 14.578 1 93.44 93 CYS B CA 1
ATOM 2426 C C . CYS B 1 93 ? -8.711 9.039 13.227 1 93.44 93 CYS B C 1
ATOM 2428 O O . CYS B 1 93 ? -8.883 10.25 13.094 1 93.44 93 CYS B O 1
ATOM 2430 N N . PHE B 1 94 ? -8.352 8.25 12.203 1 93.12 94 PHE B N 1
ATOM 2431 C CA . PHE B 1 94 ? -8.156 8.812 10.875 1 93.12 94 PHE B CA 1
ATOM 2432 C C . PHE B 1 94 ? -9.391 8.578 10.008 1 93.12 94 PHE B C 1
ATOM 2434 O O . PHE B 1 94 ? -9.406 8.953 8.828 1 93.12 94 PHE B O 1
ATOM 2441 N N . ASP B 1 95 ? -10.352 7.992 10.578 1 91.12 95 ASP B N 1
ATOM 2442 C CA . ASP B 1 95 ? -11.586 7.723 9.852 1 91.12 95 ASP B CA 1
ATOM 2443 C C . ASP B 1 95 ? -12.258 9.023 9.398 1 91.12 95 ASP B C 1
ATOM 2445 O O . ASP B 1 95 ? -12.461 9.93 10.203 1 91.12 95 ASP B O 1
ATOM 2449 N N . ILE B 1 96 ? -12.633 9.039 8.188 1 92 96 ILE B N 1
ATOM 2450 C CA . ILE B 1 96 ? -13.18 10.258 7.617 1 92 96 ILE B CA 1
ATOM 2451 C C . ILE B 1 96 ? -14.484 10.617 8.32 1 92 96 ILE B C 1
ATOM 2453 O O . ILE B 1 96 ? -14.781 11.789 8.555 1 92 96 ILE B O 1
ATOM 2457 N N . GLY B 1 97 ? -15.32 9.57 8.633 1 91.19 97 GLY B N 1
ATOM 2458 C CA . GLY B 1 97 ? -16.547 9.828 9.359 1 91.19 97 GLY B CA 1
ATOM 2459 C C . GLY B 1 97 ? -16.312 10.484 10.711 1 91.19 97 GLY B C 1
ATOM 2460 O O . GLY B 1 97 ? -17 11.453 11.055 1 91.19 97 GLY B O 1
ATOM 2461 N N . PHE B 1 98 ? -15.398 10.008 11.438 1 93.25 98 PHE B N 1
ATOM 2462 C CA . PHE B 1 98 ? -15.023 10.609 12.711 1 93.25 98 PHE B CA 1
ATOM 2463 C C . PHE B 1 98 ? -14.555 12.047 12.516 1 93.25 98 PHE B C 1
ATOM 2465 O O . PHE B 1 98 ? -15 12.953 13.219 1 93.25 98 PHE B O 1
ATOM 2472 N N . LEU B 1 99 ? -13.656 12.219 11.586 1 94.12 99 LEU B N 1
ATOM 2473 C CA . LEU B 1 99 ? -13.062 13.523 11.344 1 94.12 99 LEU B CA 1
ATOM 2474 C C . LEU B 1 99 ? -14.117 14.531 10.906 1 94.12 99 LEU B C 1
ATOM 2476 O O . LEU B 1 99 ? -14.078 15.695 11.32 1 94.12 99 LEU B O 1
ATOM 2480 N N . LEU B 1 100 ? -15.031 14.094 10.102 1 93.06 100 LEU B N 1
ATOM 2481 C CA . LEU B 1 100 ? -16.094 14.969 9.633 1 93.06 100 LEU B CA 1
ATOM 2482 C C . LEU B 1 100 ? -16.953 15.461 10.797 1 93.06 100 LEU B C 1
ATOM 2484 O O . LEU B 1 100 ? -17.375 16.625 10.82 1 93.06 100 LEU B O 1
ATOM 2488 N N . HIS B 1 101 ? -17.172 14.617 11.734 1 92.62 101 HIS B N 1
ATOM 2489 C CA . HIS B 1 101 ? -18.016 14.945 12.867 1 92.62 101 HIS B CA 1
ATOM 2490 C C . HIS B 1 101 ? -17.328 15.906 13.82 1 92.62 101 HIS B C 1
ATOM 2492 O O . HIS B 1 101 ? -17.984 16.609 14.602 1 92.62 101 HIS B O 1
ATOM 2498 N N . HIS B 1 102 ? -16.016 16 13.781 1 91.25 102 HIS B N 1
ATOM 2499 C CA . HIS B 1 102 ? -15.281 16.766 14.789 1 91.25 102 HIS B CA 1
ATOM 2500 C C . HIS B 1 102 ? -14.516 17.922 14.156 1 91.25 102 HIS B C 1
ATOM 2502 O O . HIS B 1 102 ? -13.711 18.578 14.82 1 91.25 102 HIS B O 1
ATOM 2508 N N . SER B 1 103 ? -14.711 18.094 12.922 1 89.94 103 SER B N 1
ATOM 2509 C CA . SER B 1 103 ? -14.07 19.203 12.234 1 89.94 103 SER B CA 1
ATOM 2510 C C . SER B 1 103 ? -15.047 20.359 12 1 89.94 103 SER B C 1
ATOM 2512 O O . SER B 1 103 ? -16.266 20.172 12.094 1 89.94 103 SER B O 1
ATOM 2514 N N . SER B 1 104 ? -14.453 21.516 11.766 1 87.81 104 SER B N 1
ATOM 2515 C CA . SER B 1 104 ? -15.281 22.688 11.508 1 87.81 104 SER B CA 1
ATOM 2516 C C . SER B 1 104 ? -15.789 22.703 10.07 1 87.81 104 SER B C 1
ATOM 2518 O O . SER B 1 104 ? -16.812 23.328 9.766 1 87.81 104 SER B O 1
ATOM 2520 N N . ALA B 1 105 ? -15.055 22.094 9.148 1 90.31 105 ALA B N 1
ATOM 2521 C CA . ALA B 1 105 ? -15.414 22.062 7.73 1 90.31 105 ALA B CA 1
ATOM 2522 C C . ALA B 1 105 ? -15.031 20.719 7.109 1 90.31 105 ALA B C 1
ATOM 2524 O O . ALA B 1 105 ? -14.031 20.094 7.508 1 90.31 105 ALA B O 1
ATOM 2525 N N . PRO B 1 106 ? -15.766 20.266 6.145 1 90.38 106 PRO B N 1
ATOM 2526 C CA . PRO B 1 106 ? -15.461 19 5.484 1 90.38 106 PRO B CA 1
ATOM 2527 C C . PRO B 1 106 ? -14.062 18.969 4.871 1 90.38 106 PRO B C 1
ATOM 2529 O O . PRO B 1 106 ? -13.383 17.938 4.906 1 90.38 106 PRO B O 1
ATOM 2532 N N . ASN B 1 107 ? -13.641 20.078 4.387 1 91 107 ASN B N 1
ATOM 2533 C CA . ASN B 1 107 ? -12.32 20.141 3.758 1 91 107 ASN B CA 1
ATOM 2534 C C . ASN B 1 107 ? -11.211 19.844 4.758 1 91 107 ASN B C 1
ATOM 2536 O O . ASN B 1 107 ? -10.188 19.266 4.402 1 91 107 ASN B O 1
ATOM 2540 N N . GLN B 1 108 ? -11.445 20.234 5.977 1 93.56 108 GLN B N 1
ATOM 2541 C CA . GLN B 1 108 ? -10.461 19.969 7.023 1 93.56 108 GLN B CA 1
ATOM 2542 C C . GLN B 1 108 ? -10.367 18.469 7.32 1 93.56 108 GLN B C 1
ATOM 2544 O O . GLN B 1 108 ? -9.273 17.922 7.426 1 93.56 108 GLN B O 1
ATOM 2549 N N . ALA B 1 109 ? -11.477 17.875 7.355 1 94.44 109 ALA B N 1
ATOM 2550 C CA . ALA B 1 109 ? -11.539 16.453 7.645 1 94.44 109 ALA B CA 1
ATOM 2551 C C . ALA B 1 109 ? -10.883 15.641 6.527 1 94.44 109 ALA B C 1
ATOM 2553 O O . ALA B 1 109 ? -10.023 14.797 6.785 1 94.44 109 ALA B O 1
ATOM 2554 N N . TYR B 1 110 ? -11.227 15.945 5.324 1 94.75 110 TYR B N 1
ATOM 2555 C CA . TYR B 1 110 ? -10.719 15.203 4.176 1 94.75 110 TYR B CA 1
ATOM 2556 C C . TYR B 1 110 ? -9.219 15.438 4.004 1 94.75 110 TYR B C 1
ATOM 2558 O O . TYR B 1 110 ? -8.461 14.484 3.807 1 94.75 110 TYR B O 1
ATOM 2566 N N . SER B 1 111 ? -8.812 16.641 4.145 1 96.75 111 SER B N 1
ATOM 2567 C CA . SER B 1 111 ? -7.398 16.969 3.971 1 96.75 111 SER B CA 1
ATOM 2568 C C . SER B 1 111 ? -6.531 16.219 4.973 1 96.75 111 SER B C 1
ATOM 2570 O O . SER B 1 111 ? -5.465 15.711 4.617 1 96.75 111 SER B O 1
ATOM 2572 N N . TYR B 1 112 ? -7.027 16.172 6.18 1 97.31 112 TYR B N 1
ATOM 2573 C CA . TYR B 1 112 ? -6.25 15.477 7.199 1 97.31 112 TYR B CA 1
ATOM 2574 C C . TYR B 1 112 ? -6.215 13.977 6.934 1 97.31 112 TYR B C 1
ATOM 2576 O O . TYR B 1 112 ? -5.148 13.359 6.965 1 97.31 112 TYR B O 1
ATOM 2584 N N . GLY B 1 113 ? -7.371 13.391 6.727 1 96.44 113 GLY B N 1
ATOM 2585 C CA . GLY B 1 113 ? -7.422 11.977 6.41 1 96.44 113 GLY B CA 1
ATOM 2586 C C . GLY B 1 113 ? -6.57 11.602 5.211 1 96.44 113 GLY B C 1
ATOM 2587 O O . GLY B 1 113 ? -5.891 10.57 5.223 1 96.44 113 GLY B O 1
ATOM 2588 N N . PHE B 1 114 ? -6.559 12.438 4.199 1 97.75 114 PHE B N 1
ATOM 2589 C CA . PHE B 1 114 ? -5.77 12.219 2.992 1 97.75 114 PHE B CA 1
ATOM 2590 C C . PHE B 1 114 ? -4.281 12.273 3.305 1 97.75 114 PHE B C 1
ATOM 2592 O O . PHE B 1 114 ? -3.523 11.398 2.881 1 97.75 114 PHE B O 1
ATOM 2599 N N . LEU B 1 115 ? -3.934 13.242 4.047 1 98.38 115 LEU B N 1
ATOM 2600 C CA . LEU B 1 115 ? -2.527 13.406 4.398 1 98.38 115 LEU B CA 1
ATOM 2601 C C . LEU B 1 115 ? -2.021 12.203 5.188 1 98.38 115 LEU B C 1
ATOM 2603 O O . LEU B 1 115 ? -0.932 11.688 4.918 1 98.38 115 LEU B O 1
ATOM 2607 N N . MET B 1 116 ? -2.787 11.75 6.137 1 97.62 116 MET B N 1
ATOM 2608 C CA . MET B 1 116 ? -2.363 10.617 6.953 1 97.62 116 MET B CA 1
ATOM 2609 C C . MET B 1 116 ? -2.24 9.352 6.113 1 97.62 116 MET B C 1
ATOM 2611 O O . MET B 1 116 ? -1.329 8.547 6.32 1 97.62 116 MET B O 1
ATOM 2615 N N . SER B 1 117 ? -3.115 9.203 5.184 1 96.69 117 SER B N 1
ATOM 2616 C CA . SER B 1 117 ? -3.029 8.07 4.27 1 96.69 117 SER B CA 1
ATOM 2617 C C . SER B 1 117 ? -1.758 8.133 3.432 1 96.69 117 SER B C 1
ATOM 2619 O O . SER B 1 117 ? -1.09 7.117 3.232 1 96.69 117 SER B O 1
ATOM 2621 N N . MET B 1 118 ? -1.41 9.258 2.949 1 97.88 118 MET B N 1
ATOM 2622 C CA . MET B 1 118 ? -0.182 9.445 2.184 1 97.88 118 MET B CA 1
ATOM 2623 C C . MET B 1 118 ? 1.044 9.133 3.037 1 97.88 118 MET B C 1
ATOM 2625 O O . MET B 1 118 ? 1.971 8.469 2.578 1 97.88 118 MET B O 1
ATOM 2629 N N . LEU B 1 119 ? 1.021 9.602 4.289 1 97.69 119 LEU B N 1
ATOM 2630 C CA . LEU B 1 119 ? 2.15 9.359 5.184 1 97.69 119 LEU B CA 1
ATOM 2631 C C . LEU B 1 119 ? 2.283 7.879 5.504 1 97.69 119 LEU B C 1
ATOM 2633 O O . LEU B 1 119 ? 3.396 7.363 5.641 1 97.69 119 LEU B O 1
ATOM 2637 N N . GLN B 1 120 ? 1.188 7.234 5.648 1 94.94 120 GLN B N 1
ATOM 2638 C CA . GLN B 1 120 ? 1.224 5.797 5.895 1 94.94 120 GLN B CA 1
ATOM 2639 C C . GLN B 1 120 ? 1.967 5.07 4.777 1 94.94 120 GLN B C 1
ATOM 2641 O O . GLN B 1 120 ? 2.74 4.145 5.043 1 94.94 120 GLN B O 1
ATOM 2646 N N . TYR B 1 121 ? 1.755 5.461 3.594 1 96.38 121 TYR B N 1
ATOM 2647 C CA . TYR B 1 121 ? 2.467 4.871 2.467 1 96.38 121 TYR B CA 1
ATOM 2648 C C . TYR B 1 121 ? 3.936 5.273 2.477 1 96.38 121 TYR B C 1
ATOM 2650 O O . TYR B 1 121 ? 4.82 4.426 2.34 1 96.38 121 TYR B O 1
ATOM 2658 N N . GLN B 1 122 ? 4.207 6.59 2.619 1 97.44 122 GLN B N 1
ATOM 2659 C CA . GLN B 1 122 ? 5.562 7.113 2.504 1 97.44 122 GLN B CA 1
ATOM 2660 C C . GLN B 1 122 ? 6.461 6.566 3.611 1 97.44 122 GLN B C 1
ATOM 2662 O O . GLN B 1 122 ? 7.656 6.359 3.404 1 97.44 122 GLN B O 1
ATOM 2667 N N . CYS B 1 123 ? 5.852 6.297 4.762 1 96.12 123 CYS B N 1
ATOM 2668 C CA . CYS B 1 123 ? 6.613 5.785 5.895 1 96.12 123 CYS B CA 1
ATOM 2669 C C . CYS B 1 123 ? 6.492 4.27 5.996 1 96.12 123 CYS B C 1
ATOM 2671 O O . CYS B 1 123 ? 6.988 3.662 6.945 1 96.12 123 CYS B O 1
ATOM 2673 N N . GLY B 1 124 ? 5.758 3.658 5.102 1 94.44 124 GLY B N 1
ATOM 2674 C CA . GLY B 1 124 ? 5.617 2.215 4.977 1 94.44 124 GLY B CA 1
ATOM 2675 C C . GLY B 1 124 ? 6.191 1.667 3.684 1 94.44 124 GLY B C 1
ATOM 2676 O O . GLY B 1 124 ? 7.387 1.796 3.426 1 94.44 124 GLY B O 1
ATOM 2677 N N . ALA B 1 125 ? 5.355 1.349 2.771 1 94.62 125 ALA B N 1
ATOM 2678 C CA . ALA B 1 125 ? 5.75 0.67 1.539 1 94.62 125 ALA B CA 1
ATOM 2679 C C . ALA B 1 125 ? 6.605 1.58 0.662 1 94.62 125 ALA B C 1
ATOM 2681 O O . ALA B 1 125 ? 7.434 1.104 -0.117 1 94.62 125 ALA B O 1
ATOM 2682 N N . GLY B 1 126 ? 6.457 2.824 0.805 1 96.19 126 GLY B N 1
ATOM 2683 C CA . GLY B 1 126 ? 7.215 3.762 -0.009 1 96.19 126 GLY B CA 1
ATOM 2684 C C . GLY B 1 126 ? 8.539 4.16 0.616 1 96.19 126 GLY B C 1
ATOM 2685 O O . GLY B 1 126 ? 9.367 4.805 -0.03 1 96.19 126 GLY B O 1
ATOM 2686 N N . PHE B 1 127 ? 8.828 3.742 1.813 1 96.12 127 PHE B N 1
ATOM 2687 C CA . PHE B 1 127 ? 9.938 4.277 2.596 1 96.12 127 PHE B CA 1
ATOM 2688 C C . PHE B 1 127 ? 11.273 3.955 1.937 1 96.12 127 PHE B C 1
ATOM 2690 O O . PHE B 1 127 ? 12.109 4.84 1.751 1 96.12 127 PHE B O 1
ATOM 2697 N N . TYR B 1 128 ? 11.492 2.764 1.59 1 94.12 128 TYR B N 1
ATOM 2698 C CA . TYR B 1 128 ? 12.805 2.34 1.109 1 94.12 128 TYR B CA 1
ATOM 2699 C C . TYR B 1 128 ? 13.117 2.961 -0.246 1 94.12 128 TYR B C 1
ATOM 2701 O O . TYR B 1 128 ? 14.25 3.381 -0.498 1 94.12 128 TYR B O 1
ATOM 2709 N N . LEU B 1 129 ? 12.102 3.025 -1.101 1 93.94 129 LEU B N 1
ATOM 2710 C CA . LEU B 1 129 ? 12.305 3.652 -2.402 1 93.94 129 LEU B CA 1
ATOM 2711 C C . LEU B 1 129 ? 12.719 5.109 -2.242 1 93.94 129 LEU B C 1
ATOM 2713 O O . LEU B 1 129 ? 13.656 5.57 -2.902 1 93.94 129 LEU B O 1
ATOM 2717 N N . ALA B 1 130 ? 12.047 5.781 -1.358 1 95.69 130 ALA B N 1
ATOM 2718 C CA . ALA B 1 130 ? 12.383 7.18 -1.106 1 95.69 130 ALA B CA 1
ATOM 2719 C C . ALA B 1 130 ? 13.742 7.305 -0.423 1 95.69 130 ALA B C 1
ATOM 2721 O O . ALA B 1 130 ? 14.555 8.148 -0.804 1 95.69 130 ALA B O 1
ATOM 2722 N N . SER B 1 131 ? 13.945 6.477 0.55 1 94.81 131 SER B N 1
ATOM 2723 C CA . SER B 1 131 ? 15.172 6.543 1.34 1 94.81 131 SER B CA 1
ATOM 2724 C C . SER B 1 131 ? 16.406 6.27 0.479 1 94.81 131 SER B C 1
ATOM 2726 O O . SER B 1 131 ? 17.406 6.965 0.595 1 94.81 131 SER B O 1
ATOM 2728 N N . ASP B 1 132 ? 16.359 5.316 -0.412 1 92.88 132 ASP B N 1
ATOM 2729 C CA . ASP B 1 132 ? 17.484 4.941 -1.261 1 92.88 132 ASP B CA 1
ATOM 2730 C C . ASP B 1 132 ? 17.781 6.027 -2.295 1 92.88 132 ASP B C 1
ATOM 2732 O O . ASP B 1 132 ? 18.875 6.074 -2.855 1 92.88 132 ASP B O 1
ATOM 2736 N N . ASN B 1 133 ? 16.812 6.848 -2.559 1 94.81 133 ASN B N 1
ATOM 2737 C CA . ASN B 1 133 ? 16.953 7.918 -3.539 1 94.81 133 ASN B CA 1
ATOM 2738 C C . ASN B 1 133 ? 16.719 9.289 -2.912 1 94.81 133 ASN B C 1
ATOM 2740 O O . ASN B 1 133 ? 16.125 10.164 -3.545 1 94.81 133 ASN B O 1
ATOM 2744 N N . TRP B 1 134 ? 17.156 9.445 -1.705 1 94.5 134 TRP B N 1
ATOM 2745 C CA . TRP B 1 134 ? 16.75 10.594 -0.906 1 94.5 134 TRP B CA 1
ATOM 2746 C C . TRP B 1 134 ? 17.25 11.891 -1.522 1 94.5 134 TRP B C 1
ATOM 2748 O O . TRP B 1 134 ? 16.531 12.898 -1.525 1 94.5 134 TRP B O 1
ATOM 2758 N N . GLN B 1 135 ? 18.438 11.922 -2.031 1 94.81 135 GLN B N 1
ATOM 2759 C CA . GLN B 1 135 ? 18.953 13.141 -2.635 1 94.81 135 GLN B CA 1
ATOM 2760 C C . GLN B 1 135 ? 18.062 13.625 -3.77 1 94.81 135 GLN B C 1
ATOM 2762 O O . GLN B 1 135 ? 17.781 14.812 -3.883 1 94.81 135 GLN B O 1
ATOM 2767 N N . CYS B 1 136 ? 17.609 12.719 -4.598 1 97.38 136 CYS B N 1
ATOM 2768 C CA . CYS B 1 136 ? 16.688 13.055 -5.68 1 97.38 136 CYS B CA 1
ATOM 2769 C C . CYS B 1 136 ? 15.344 13.516 -5.133 1 97.38 136 CYS B C 1
ATOM 2771 O O . CYS B 1 136 ? 14.781 14.5 -5.605 1 97.38 136 CYS B O 1
ATOM 2773 N N . MET B 1 137 ? 14.859 12.82 -4.055 1 96.31 137 MET B N 1
ATOM 2774 C CA . MET B 1 137 ? 13.578 13.18 -3.451 1 96.31 137 MET B CA 1
ATOM 2775 C C . MET B 1 137 ? 13.625 14.594 -2.887 1 96.31 137 MET B C 1
ATOM 2777 O O . MET B 1 137 ? 12.688 15.375 -3.074 1 96.31 137 MET B O 1
ATOM 2781 N N . GLN B 1 138 ? 14.695 14.859 -2.232 1 96.12 138 GLN B N 1
ATOM 2782 C CA . GLN B 1 138 ? 14.867 16.188 -1.661 1 96.12 138 GLN B CA 1
ATOM 2783 C C . GLN B 1 138 ? 14.891 17.266 -2.75 1 96.12 138 GLN B C 1
ATOM 2785 O O . GLN B 1 138 ? 14.273 18.312 -2.604 1 96.12 138 GLN B O 1
ATOM 2790 N N . ARG B 1 139 ? 15.539 17.031 -3.85 1 96.69 139 ARG B N 1
ATOM 2791 C CA . ARG B 1 139 ? 15.602 17.969 -4.965 1 96.69 139 ARG B CA 1
ATOM 2792 C C . ARG B 1 139 ? 14.234 18.141 -5.609 1 96.69 139 ARG B C 1
ATOM 2794 O O . ARG B 1 139 ? 13.875 19.25 -6.02 1 96.69 139 ARG B O 1
ATOM 2801 N N . ILE B 1 140 ? 13.484 17.062 -5.699 1 97.31 140 ILE B N 1
ATOM 2802 C CA . ILE B 1 140 ? 12.148 17.109 -6.273 1 97.31 140 ILE B CA 1
ATOM 2803 C C . ILE B 1 140 ? 11.25 18 -5.41 1 97.31 140 ILE B C 1
ATOM 2805 O O . ILE B 1 140 ? 10.609 18.922 -5.914 1 97.31 140 ILE B O 1
ATOM 2809 N N . TYR B 1 141 ? 11.25 17.766 -4.113 1 96.69 141 TYR B N 1
ATOM 2810 C CA . TYR B 1 141 ? 10.43 18.578 -3.227 1 96.69 141 TYR B CA 1
ATOM 2811 C C . TYR B 1 141 ? 10.898 20.031 -3.236 1 96.69 141 TYR B C 1
ATOM 2813 O O . TYR B 1 141 ? 10.086 20.953 -3.188 1 96.69 141 TYR B O 1
ATOM 2821 N N . SER B 1 142 ? 12.148 20.25 -3.287 1 96.81 142 SER B N 1
ATOM 2822 C CA . SER B 1 142 ? 12.688 21.609 -3.291 1 96.81 142 SER B CA 1
ATOM 2823 C C . SER B 1 142 ? 12.32 22.344 -4.574 1 96.81 142 SER B C 1
ATOM 2825 O O . SER B 1 142 ? 11.992 23.531 -4.547 1 96.81 142 SER B O 1
ATOM 2827 N N . GLY B 1 143 ? 12.383 21.703 -5.648 1 96.69 143 GLY B N 1
ATOM 2828 C CA . GLY B 1 143 ? 12.18 22.344 -6.938 1 96.69 143 GLY B CA 1
ATOM 2829 C C . GLY B 1 143 ? 10.719 22.391 -7.359 1 96.69 143 GLY B C 1
ATOM 2830 O O . GLY B 1 143 ? 10.336 23.188 -8.211 1 96.69 143 GLY B O 1
ATOM 2831 N N . LYS B 1 144 ? 9.898 21.469 -6.773 1 96.94 144 LYS B N 1
ATOM 2832 C CA . LYS B 1 144 ? 8.516 21.359 -7.234 1 96.94 144 LYS B CA 1
ATOM 2833 C C . LYS B 1 144 ? 7.539 21.516 -6.074 1 96.94 144 LYS B C 1
ATOM 2835 O O . LYS B 1 144 ? 6.402 21.031 -6.141 1 96.94 144 LYS B O 1
ATOM 2840 N N . ASN B 1 145 ? 7.941 22.125 -5.031 1 95.38 145 ASN B N 1
ATOM 2841 C CA . ASN B 1 145 ? 7.125 22.219 -3.828 1 95.38 145 ASN B CA 1
ATOM 2842 C C . ASN B 1 145 ? 5.789 22.906 -4.113 1 95.38 145 ASN B C 1
ATOM 2844 O O . ASN B 1 145 ? 4.738 22.391 -3.721 1 95.38 145 ASN B O 1
ATOM 2848 N N . ALA B 1 146 ? 5.867 24.047 -4.785 1 95.75 146 ALA B N 1
ATOM 2849 C CA . ALA B 1 146 ? 4.652 24.781 -5.098 1 95.75 146 ALA B CA 1
ATOM 2850 C C . ALA B 1 146 ? 3.721 23.969 -5.988 1 95.75 146 ALA B C 1
ATOM 2852 O O . ALA B 1 146 ? 2.502 24 -5.812 1 95.75 146 ALA B O 1
ATOM 2853 N N . THR B 1 147 ? 4.293 23.328 -6.91 1 97.5 147 THR B N 1
ATOM 2854 C CA . THR B 1 147 ? 3.512 22.484 -7.812 1 97.5 147 THR B CA 1
ATOM 2855 C C . THR B 1 147 ? 2.805 21.375 -7.039 1 97.5 147 THR B C 1
ATOM 2857 O O . THR B 1 147 ? 1.599 21.188 -7.191 1 97.5 147 THR B O 1
ATOM 2860 N N . MET B 1 148 ? 3.512 20.688 -6.199 1 97.44 148 MET B N 1
ATOM 2861 C CA . MET B 1 148 ? 2.953 19.547 -5.461 1 97.44 148 MET B CA 1
ATOM 2862 C C . MET B 1 148 ? 1.888 20.016 -4.473 1 97.44 148 MET B C 1
ATOM 2864 O O . MET B 1 148 ? 0.839 19.391 -4.34 1 97.44 148 MET B O 1
ATOM 2868 N N . TYR B 1 149 ? 2.189 21.094 -3.834 1 97.56 149 TYR B N 1
ATOM 2869 C CA . TYR B 1 149 ? 1.186 21.672 -2.939 1 97.56 149 TYR B CA 1
ATOM 2870 C C . TYR B 1 149 ? -0.048 22.109 -3.717 1 97.56 149 TYR B C 1
ATOM 2872 O O . TYR B 1 149 ? -1.178 21.938 -3.252 1 97.56 149 TYR B O 1
ATOM 2880 N N . GLY B 1 150 ? 0.136 22.688 -4.875 1 97.62 150 GLY B N 1
ATOM 2881 C CA . GLY B 1 150 ? -0.972 23.062 -5.738 1 97.62 150 GLY B CA 1
ATOM 2882 C C . GLY B 1 150 ? -1.823 21.891 -6.16 1 97.62 150 GLY B C 1
ATOM 2883 O O . GLY B 1 150 ? -3.051 21.984 -6.211 1 97.62 150 GLY B O 1
ATOM 2884 N N . CYS B 1 151 ? -1.218 20.734 -6.465 1 98.38 151 CYS B N 1
ATOM 2885 C CA . CYS B 1 151 ? -1.948 19.516 -6.797 1 98.38 151 CYS B CA 1
ATOM 2886 C C . CYS B 1 151 ? -2.873 19.109 -5.66 1 98.38 151 CYS B C 1
ATOM 2888 O O . CYS B 1 151 ? -4.016 18.703 -5.895 1 98.38 151 CYS B O 1
ATOM 2890 N N . ILE B 1 152 ? -2.35 19.234 -4.434 1 98 152 ILE B N 1
ATOM 2891 C CA . ILE B 1 152 ? -3.092 18.844 -3.24 1 98 152 ILE B CA 1
ATOM 2892 C C . ILE B 1 152 ? -4.277 19.781 -3.041 1 98 152 ILE B C 1
ATOM 2894 O O . ILE B 1 152 ? -5.414 19.344 -2.879 1 98 152 ILE B O 1
ATOM 2898 N N . THR B 1 153 ? -4.043 21.078 -3.076 1 97 153 THR B N 1
ATOM 2899 C CA . THR B 1 153 ? -5.098 22.047 -2.797 1 97 153 THR B CA 1
ATOM 2900 C C . THR B 1 153 ? -6.16 22.016 -3.893 1 97 153 THR B C 1
ATOM 2902 O O . THR B 1 153 ? -7.355 22.094 -3.605 1 97 153 THR B O 1
ATOM 2905 N N . ASP B 1 154 ? -5.746 21.859 -5.164 1 97.44 154 ASP B N 1
ATOM 2906 C CA . ASP B 1 154 ? -6.695 21.75 -6.266 1 97.44 154 ASP B CA 1
ATOM 2907 C C . ASP B 1 154 ? -7.582 20.516 -6.098 1 97.44 154 ASP B C 1
ATOM 2909 O O . ASP B 1 154 ? -8.789 20.578 -6.332 1 97.44 154 ASP B O 1
ATOM 2913 N N . PHE B 1 155 ? -6.992 19.453 -5.742 1 98.19 155 PHE B N 1
ATOM 2914 C CA . PHE B 1 155 ? -7.73 18.203 -5.559 1 98.19 155 PHE B CA 1
ATOM 2915 C C . PHE B 1 155 ? -8.812 18.375 -4.5 1 98.19 155 PHE B C 1
ATOM 2917 O O . PHE B 1 155 ? -9.969 17.984 -4.715 1 98.19 155 PHE B O 1
ATOM 2924 N N . ILE B 1 156 ? -8.414 18.938 -3.352 1 96.06 156 ILE B N 1
ATOM 2925 C CA . ILE B 1 156 ? -9.344 19.109 -2.242 1 96.06 156 ILE B CA 1
ATOM 2926 C C . ILE B 1 156 ? -10.484 20.031 -2.672 1 96.06 156 ILE B C 1
ATOM 2928 O O . ILE B 1 156 ? -11.656 19.719 -2.449 1 96.06 156 ILE B O 1
ATOM 2932 N N . LEU B 1 157 ? -10.148 21.094 -3.295 1 94.69 157 LEU B N 1
ATOM 2933 C CA . LEU B 1 157 ? -11.148 22.062 -3.713 1 94.69 157 LEU B CA 1
ATOM 2934 C C . LEU B 1 157 ? -12.078 21.484 -4.77 1 94.69 157 LEU B C 1
ATOM 2936 O O . LEU B 1 157 ? -13.297 21.562 -4.645 1 94.69 157 LEU B O 1
ATOM 2940 N N . ASN B 1 158 ? -11.531 20.828 -5.746 1 96.38 158 ASN B N 1
ATOM 2941 C CA . ASN B 1 158 ? -12.305 20.312 -6.867 1 96.38 158 ASN B CA 1
ATOM 2942 C C . ASN B 1 158 ? -13.219 19.172 -6.43 1 96.38 158 ASN B C 1
ATOM 2944 O O . ASN B 1 158 ? -14.367 19.094 -6.867 1 96.38 158 ASN B O 1
ATOM 2948 N N . THR B 1 159 ? -12.727 18.297 -5.594 1 95.38 159 THR B N 1
ATOM 2949 C CA . THR B 1 159 ? -13.523 17.141 -5.191 1 95.38 159 THR B CA 1
ATOM 2950 C C . THR B 1 159 ? -14.664 17.562 -4.277 1 95.38 159 THR B C 1
ATOM 2952 O O . THR B 1 159 ? -15.688 16.875 -4.191 1 95.38 159 THR B O 1
ATOM 2955 N N . GLN B 1 160 ? -14.508 18.641 -3.58 1 89.62 160 GLN B N 1
ATOM 2956 C CA . GLN B 1 160 ? -15.594 19.172 -2.766 1 89.62 160 GLN B CA 1
ATOM 2957 C C . GLN B 1 160 ? -16.641 19.875 -3.629 1 89.62 160 GLN B C 1
ATOM 2959 O O . GLN B 1 160 ? -17.844 19.781 -3.371 1 89.62 160 GLN B O 1
ATOM 2964 N N . GLU B 1 161 ? -16.203 20.547 -4.621 1 92.06 161 GLU B N 1
ATOM 2965 C CA . GLU B 1 161 ? -17.094 21.297 -5.5 1 92.06 161 GLU B CA 1
ATOM 2966 C C . GLU B 1 161 ? -17.859 20.375 -6.438 1 92.06 161 GLU B C 1
ATOM 2968 O O . GLU B 1 161 ? -19.031 20.609 -6.727 1 92.06 161 GLU B O 1
ATOM 2973 N N . ASP B 1 162 ? -17.156 19.359 -6.883 1 94.56 162 ASP B N 1
ATOM 2974 C CA . ASP B 1 162 ? -17.75 18.438 -7.832 1 94.56 162 ASP B CA 1
ATOM 2975 C C . ASP B 1 162 ? -17.344 16.984 -7.523 1 94.56 162 ASP B C 1
ATOM 2977 O O . ASP B 1 162 ? -16.562 16.391 -8.258 1 94.56 162 ASP B O 1
ATOM 2981 N N . PRO B 1 163 ? -18.031 16.438 -6.543 1 88.62 163 PRO B N 1
ATOM 2982 C CA . PRO B 1 163 ? -17.641 15.094 -6.105 1 88.62 163 PRO B CA 1
ATOM 2983 C C . PRO B 1 163 ? -17.938 14.023 -7.16 1 88.62 163 PRO B C 1
ATOM 2985 O O . PRO B 1 163 ? -17.328 12.953 -7.141 1 88.62 163 PRO B O 1
ATOM 2988 N N . LYS B 1 164 ? -18.844 14.25 -8.094 1 92.06 164 LYS B N 1
ATOM 2989 C CA . LYS B 1 164 ? -19.203 13.281 -9.133 1 92.06 164 LYS B CA 1
ATOM 2990 C C . LYS B 1 164 ? -18.016 13.031 -10.07 1 92.06 164 LYS B C 1
ATOM 2992 O O . LYS B 1 164 ? -17.922 11.969 -10.688 1 92.06 164 LYS B O 1
ATOM 2997 N N . ARG B 1 165 ? -17.156 14 -10.148 1 95.38 165 ARG B N 1
ATOM 2998 C CA . ARG B 1 165 ? -15.969 13.859 -11 1 95.38 165 ARG B CA 1
ATOM 2999 C C . ARG B 1 165 ? -14.742 13.5 -10.164 1 95.38 165 ARG B C 1
ATOM 3001 O O . ARG B 1 165 ? -13.609 13.727 -10.594 1 95.38 165 ARG B O 1
ATOM 3008 N N . GLY B 1 166 ? -14.93 12.961 -8.961 1 96 166 GLY B N 1
ATOM 3009 C CA . GLY B 1 166 ? -13.867 12.656 -8.023 1 96 166 GLY B CA 1
ATOM 3010 C C . GLY B 1 166 ? -12.773 11.781 -8.609 1 96 166 GLY B C 1
ATOM 3011 O O . GLY B 1 166 ? -11.586 12.078 -8.461 1 96 166 GLY B O 1
ATOM 3012 N N . CYS B 1 167 ? -13.086 10.805 -9.383 1 94.5 167 CYS B N 1
ATOM 3013 C CA . CYS B 1 167 ? -12.109 9.867 -9.93 1 94.5 167 CYS B CA 1
ATOM 3014 C C . CYS B 1 167 ? -11.258 10.547 -11 1 94.5 167 CYS B C 1
ATOM 3016 O O . CYS B 1 167 ? -10.078 10.227 -11.148 1 94.5 167 CYS B O 1
ATOM 3018 N N . ASN B 1 168 ? -11.828 11.469 -11.727 1 96.81 168 ASN B N 1
ATOM 3019 C CA . ASN B 1 168 ? -11.047 12.258 -12.664 1 96.81 168 ASN B CA 1
ATOM 3020 C C . ASN B 1 168 ? -10.008 13.117 -11.953 1 96.81 168 ASN B C 1
ATOM 3022 O O . ASN B 1 168 ? -8.875 13.25 -12.406 1 96.81 168 ASN B O 1
ATOM 3026 N N . TYR B 1 169 ? -10.43 13.648 -10.844 1 98 169 TYR B N 1
ATOM 3027 C CA . TYR B 1 169 ? -9.516 14.492 -10.078 1 98 169 TYR B CA 1
ATOM 3028 C C . TYR B 1 169 ? -8.422 13.648 -9.43 1 98 169 TYR B C 1
ATOM 3030 O O . TYR B 1 169 ? -7.285 14.109 -9.281 1 98 169 TYR B O 1
ATOM 3038 N N . VAL B 1 170 ? -8.773 12.422 -9.047 1 97.88 170 VAL B N 1
ATOM 3039 C CA . VAL B 1 170 ? -7.754 11.5 -8.562 1 97.88 170 VAL B CA 1
ATOM 3040 C C . VAL B 1 170 ? -6.688 11.297 -9.633 1 97.88 170 VAL B C 1
ATOM 3042 O O . VAL B 1 170 ? -5.492 11.43 -9.367 1 97.88 170 VAL B O 1
ATOM 3045 N N . GLN B 1 171 ? -7.105 11.062 -10.891 1 97.5 171 GLN B N 1
ATOM 3046 C CA . GLN B 1 171 ? -6.164 10.859 -11.984 1 97.5 171 GLN B CA 1
ATOM 3047 C C . GLN B 1 171 ? -5.301 12.094 -12.211 1 97.5 171 GLN B C 1
ATOM 3049 O O . GLN B 1 171 ? -4.086 11.984 -12.391 1 97.5 171 GLN B O 1
ATOM 3054 N N . THR B 1 172 ? -5.93 13.211 -12.164 1 98.19 172 THR B N 1
ATOM 3055 C CA . THR B 1 172 ? -5.219 14.469 -12.359 1 98.19 172 THR B CA 1
ATOM 3056 C C . THR B 1 172 ? -4.145 14.656 -11.289 1 98.19 172 THR B C 1
ATOM 3058 O O . THR B 1 172 ? -3.025 15.07 -11.594 1 98.19 172 THR B O 1
ATOM 3061 N N . GLY B 1 173 ? -4.523 14.367 -10.031 1 98.44 173 GLY B N 1
ATOM 3062 C CA . GLY B 1 173 ? -3.559 14.477 -8.945 1 98.44 173 GLY B CA 1
ATOM 3063 C C . GLY B 1 173 ? -2.418 13.484 -9.062 1 98.44 173 GLY B C 1
ATOM 3064 O O . GLY B 1 173 ? -1.257 13.836 -8.852 1 98.44 173 GLY B O 1
ATOM 3065 N N . MET B 1 174 ? -2.742 12.242 -9.43 1 98.19 174 MET B N 1
ATOM 3066 C CA . MET B 1 174 ? -1.727 11.219 -9.648 1 98.19 174 MET B CA 1
ATOM 3067 C C . MET B 1 174 ? -0.761 11.633 -10.75 1 98.19 174 MET B C 1
ATOM 3069 O O . MET B 1 174 ? 0.455 11.5 -10.602 1 98.19 174 MET B O 1
ATOM 3073 N N . ASP B 1 175 ? -1.247 12.188 -11.844 1 98.12 175 ASP B N 1
ATOM 3074 C CA . ASP B 1 175 ? -0.424 12.664 -12.953 1 98.12 175 ASP B CA 1
ATOM 3075 C C . ASP B 1 175 ? 0.46 13.828 -12.523 1 98.12 175 ASP B C 1
ATOM 3077 O O . ASP B 1 175 ? 1.63 13.906 -12.906 1 98.12 175 ASP B O 1
ATOM 3081 N N . CYS B 1 176 ? -0.114 14.711 -11.797 1 98.62 176 CYS B N 1
ATOM 3082 C CA . CYS B 1 176 ? 0.605 15.883 -11.305 1 98.62 176 CYS B CA 1
ATOM 3083 C C . CYS B 1 176 ? 1.807 15.469 -10.461 1 98.62 176 CYS B C 1
ATOM 3085 O O . CYS B 1 176 ? 2.93 15.906 -10.719 1 98.62 176 CYS B O 1
ATOM 3087 N N . PHE B 1 177 ? 1.609 14.586 -9.469 1 98.44 177 PHE B N 1
ATOM 3088 C CA . PHE B 1 177 ? 2.686 14.109 -8.609 1 98.44 177 PHE B CA 1
ATOM 3089 C C . PHE B 1 177 ? 3.695 13.289 -9.398 1 98.44 177 PHE B C 1
ATOM 3091 O O . PHE B 1 177 ? 4.902 13.391 -9.172 1 98.44 177 PHE B O 1
ATOM 3098 N N . SER B 1 178 ? 3.188 12.484 -10.32 1 97.88 178 SER B N 1
ATOM 3099 C CA . SER B 1 178 ? 4.055 11.68 -11.18 1 97.88 178 SER B CA 1
ATOM 3100 C C . SER B 1 178 ? 4.984 12.57 -12 1 97.88 178 SER B C 1
ATOM 3102 O O . SER B 1 178 ? 6.199 12.359 -12.016 1 97.88 178 SER B O 1
ATOM 3104 N N . LYS B 1 179 ? 4.426 13.539 -12.648 1 97.5 179 LYS B N 1
ATOM 3105 C CA . LYS B 1 179 ? 5.191 14.453 -13.492 1 97.5 179 LYS B CA 1
ATOM 3106 C C . LYS B 1 179 ? 6.172 15.273 -12.664 1 97.5 179 LYS B C 1
ATOM 3108 O O . LYS B 1 179 ? 7.305 15.508 -13.086 1 97.5 179 LYS B O 1
ATOM 3113 N N . ALA B 1 180 ? 5.727 15.672 -11.484 1 97.19 180 ALA B N 1
ATOM 3114 C CA . ALA B 1 180 ? 6.586 16.469 -10.609 1 97.19 180 ALA B CA 1
ATOM 3115 C C . ALA B 1 180 ? 7.773 15.648 -10.117 1 97.19 180 ALA B C 1
ATOM 3117 O O . ALA B 1 180 ? 8.805 16.203 -9.727 1 97.19 180 ALA B O 1
ATOM 3118 N N . SER B 1 181 ? 7.668 14.344 -10.156 1 96.62 181 SER B N 1
ATOM 3119 C CA . SER B 1 181 ? 8.695 13.469 -9.602 1 96.62 181 SER B CA 1
ATOM 3120 C C . SER B 1 181 ? 9.695 13.047 -10.664 1 96.62 181 SER B C 1
ATOM 3122 O O . SER B 1 181 ? 10.594 12.242 -10.398 1 96.62 181 SER B O 1
ATOM 3124 N N . ILE B 1 182 ? 9.516 13.555 -11.891 1 95.5 182 ILE B N 1
ATOM 3125 C CA . ILE B 1 182 ? 10.492 13.32 -12.953 1 95.5 182 ILE B CA 1
ATOM 3126 C C . ILE B 1 182 ? 11.57 14.398 -12.898 1 95.5 182 ILE B C 1
ATOM 3128 O O . ILE B 1 182 ? 11.281 15.586 -13.023 1 95.5 182 ILE B O 1
ATOM 3132 N N . LEU B 1 183 ? 12.727 14.039 -12.648 1 94.25 183 LEU B N 1
ATOM 3133 C CA . LEU B 1 183 ? 13.867 14.953 -12.586 1 94.25 183 LEU B CA 1
ATOM 3134 C C . LEU B 1 183 ? 15.094 14.336 -13.234 1 94.25 183 LEU B C 1
ATOM 3136 O O . LEU B 1 183 ? 15.375 13.148 -13.055 1 94.25 183 LEU B O 1
ATOM 3140 N N . GLN B 1 184 ? 15.805 15.164 -13.969 1 91.62 184 GLN B N 1
ATOM 3141 C CA . GLN B 1 184 ? 17.016 14.695 -14.633 1 91.62 184 GLN B CA 1
ATOM 3142 C C . GLN B 1 184 ? 18.031 14.164 -13.625 1 91.62 184 GLN B C 1
ATOM 3144 O O . GLN B 1 184 ? 18.266 14.789 -12.586 1 91.62 184 GLN B O 1
ATOM 3149 N N . GLY B 1 185 ? 18.641 13.016 -13.914 1 94.19 185 GLY B N 1
ATOM 3150 C CA . GLY B 1 185 ? 19.641 12.406 -13.039 1 94.19 185 GLY B CA 1
ATOM 3151 C C . GLY B 1 185 ? 19.031 11.539 -11.961 1 94.19 185 GLY B C 1
ATOM 3152 O O . GLY B 1 185 ? 19.75 10.906 -11.188 1 94.19 185 GLY B O 1
ATOM 3153 N N . CYS B 1 186 ? 17.688 11.5 -11.906 1 96.12 186 CYS B N 1
ATOM 3154 C CA . CYS B 1 186 ? 17.016 10.68 -10.914 1 96.12 186 CYS B CA 1
ATOM 3155 C C . CYS B 1 186 ? 16.344 9.477 -11.562 1 96.12 186 CYS B C 1
ATOM 3157 O O . CYS B 1 186 ? 15.977 9.523 -12.734 1 96.12 186 CYS B O 1
ATOM 3159 N N . PRO B 1 187 ? 16.281 8.445 -10.836 1 94 187 PRO B N 1
ATOM 3160 C CA . PRO B 1 187 ? 15.703 7.234 -11.43 1 94 187 PRO B CA 1
ATOM 3161 C C . PRO B 1 187 ? 14.211 7.363 -11.711 1 94 187 PRO B C 1
ATOM 3163 O O . PRO B 1 187 ? 13.5 8.062 -10.984 1 94 187 PRO B O 1
ATOM 3166 N N . ASP B 1 188 ? 13.695 6.559 -12.641 1 89.81 188 ASP B N 1
ATOM 3167 C CA . ASP B 1 188 ? 12.305 6.578 -13.094 1 89.81 188 ASP B CA 1
ATOM 3168 C C . ASP B 1 188 ? 11.367 6.047 -12.008 1 89.81 188 ASP B C 1
ATOM 3170 O O . ASP B 1 188 ? 10.172 6.34 -12.016 1 89.81 188 ASP B O 1
ATOM 3174 N N . GLU B 1 189 ? 11.883 5.301 -11.062 1 92.94 189 GLU B N 1
ATOM 3175 C CA . GLU B 1 189 ? 11.07 4.719 -10 1 92.94 189 GLU B CA 1
ATOM 3176 C C . GLU B 1 189 ? 10.445 5.801 -9.125 1 92.94 189 GLU B C 1
ATOM 3178 O O . GLU B 1 189 ? 9.422 5.574 -8.484 1 92.94 189 GLU B O 1
ATOM 3183 N N . LEU B 1 190 ? 11.055 6.969 -9.172 1 96.44 190 LEU B N 1
ATOM 3184 C CA . LEU B 1 190 ? 10.508 8.055 -8.367 1 96.44 190 LEU B CA 1
ATOM 3185 C C . LEU B 1 190 ? 9.219 8.586 -8.977 1 96.44 190 LEU B C 1
ATOM 3187 O O . LEU B 1 190 ? 8.391 9.172 -8.281 1 96.44 190 LEU B O 1
ATOM 3191 N N . LYS B 1 191 ? 9.047 8.375 -10.297 1 96.25 191 LYS B N 1
ATOM 3192 C CA . LYS B 1 191 ? 7.758 8.664 -10.93 1 96.25 191 LYS B CA 1
ATOM 3193 C C . LYS B 1 191 ? 6.641 7.824 -10.305 1 96.25 191 LYS B C 1
ATOM 3195 O O . LYS B 1 191 ? 5.551 8.336 -10.047 1 96.25 191 LYS B O 1
ATOM 3200 N N . TYR B 1 192 ? 6.918 6.621 -10.141 1 96.5 192 TYR B N 1
ATOM 3201 C CA . TYR B 1 192 ? 5.961 5.742 -9.477 1 96.5 192 TYR B CA 1
ATOM 3202 C C . TYR B 1 192 ? 5.695 6.207 -8.047 1 96.5 192 TYR B C 1
ATOM 3204 O O . TYR B 1 192 ? 4.543 6.25 -7.605 1 96.5 192 TYR B O 1
ATOM 3212 N N . TYR B 1 193 ? 6.789 6.504 -7.312 1 97.56 193 TYR B N 1
ATOM 3213 C CA . TYR B 1 193 ? 6.66 6.945 -5.93 1 97.56 193 TYR B CA 1
ATOM 3214 C C . TYR B 1 193 ? 5.727 8.141 -5.82 1 97.56 193 TYR B C 1
ATOM 3216 O O . TYR B 1 193 ? 4.863 8.188 -4.945 1 97.56 193 TYR B O 1
ATOM 3224 N N . GLY B 1 194 ? 5.938 9.133 -6.711 1 98.12 194 GLY B N 1
ATOM 3225 C CA . GLY B 1 194 ? 5.059 10.289 -6.734 1 98.12 194 GLY B CA 1
ATOM 3226 C C . GLY B 1 194 ? 3.617 9.938 -7.043 1 98.12 194 GLY B C 1
ATOM 3227 O O . GLY B 1 194 ? 2.707 10.344 -6.312 1 98.12 194 GLY B O 1
ATOM 3228 N N . CYS B 1 195 ? 3.414 9.195 -8.031 1 98.31 195 CYS B N 1
ATOM 3229 C CA . CYS B 1 195 ? 2.086 8.742 -8.43 1 98.31 195 CYS B CA 1
ATOM 3230 C C . CYS B 1 195 ? 1.389 8.016 -7.285 1 98.31 195 CYS B C 1
ATOM 3232 O O . CYS B 1 195 ? 0.252 8.344 -6.938 1 98.31 195 CYS B O 1
ATOM 3234 N N . GLU B 1 196 ? 2.119 7.043 -6.723 1 97.94 196 GLU B N 1
ATOM 3235 C CA . GLU B 1 196 ? 1.541 6.211 -5.672 1 97.94 196 GLU B CA 1
ATOM 3236 C C . GLU B 1 196 ? 1.281 7.02 -4.406 1 97.94 196 GLU B C 1
ATOM 3238 O O . GLU B 1 196 ? 0.309 6.77 -3.689 1 97.94 196 GLU B O 1
ATOM 3243 N N . SER B 1 197 ? 2.152 8.016 -4.094 1 98.31 197 SER B N 1
ATOM 3244 C CA . SER B 1 197 ? 1.906 8.906 -2.963 1 98.31 197 SER B CA 1
ATOM 3245 C C . SER B 1 197 ? 0.551 9.594 -3.086 1 98.31 197 SER B C 1
ATOM 3247 O O . SER B 1 197 ? -0.219 9.633 -2.123 1 98.31 197 SER B O 1
ATOM 3249 N N . PHE B 1 198 ? 0.24 10.008 -4.254 1 98.56 198 PHE B N 1
ATOM 3250 C CA . PHE B 1 198 ? -1.026 10.711 -4.43 1 98.56 198 PHE B CA 1
ATOM 3251 C C . PHE B 1 198 ? -2.189 9.727 -4.465 1 98.56 198 PHE B C 1
ATOM 3253 O O . PHE B 1 198 ? -3.281 10.031 -3.979 1 98.56 198 PHE B O 1
ATOM 3260 N N . ARG B 1 199 ? -1.987 8.633 -5.098 1 97.38 199 ARG B N 1
ATOM 3261 C CA . ARG B 1 199 ? -3.043 7.629 -5.082 1 97.38 199 ARG B CA 1
ATOM 3262 C C . ARG B 1 199 ? -3.453 7.289 -3.652 1 97.38 199 ARG B C 1
ATOM 3264 O O . ARG B 1 199 ? -4.645 7.254 -3.334 1 97.38 199 ARG B O 1
ATOM 3271 N N . GLN B 1 200 ? -2.451 7.055 -2.818 1 96.62 200 GLN B N 1
ATOM 3272 C CA . GLN B 1 200 ? -2.707 6.766 -1.41 1 96.62 200 GLN B CA 1
ATOM 3273 C C . GLN B 1 200 ? -3.369 7.953 -0.717 1 96.62 200 GLN B C 1
ATOM 3275 O O . GLN B 1 200 ? -4.266 7.773 0.108 1 96.62 200 GLN B O 1
ATOM 3280 N N . TYR B 1 201 ? -2.994 9.117 -1.098 1 97.81 201 TYR B N 1
ATOM 3281 C CA . TYR B 1 201 ? -3.598 10.344 -0.588 1 97.81 201 TYR B CA 1
ATOM 3282 C C . TYR B 1 201 ? -5.102 10.352 -0.828 1 97.81 201 TYR B C 1
ATOM 3284 O O . TYR B 1 201 ? -5.871 10.766 0.04 1 97.81 201 TYR B O 1
ATOM 3292 N N . SER B 1 202 ? -5.523 9.836 -1.864 1 96.94 202 SER B N 1
ATOM 3293 C CA . SER B 1 202 ? -6.918 9.969 -2.262 1 96.94 202 SER B CA 1
ATOM 3294 C C . SER B 1 202 ? -7.746 8.781 -1.777 1 96.94 202 SER B C 1
ATOM 3296 O O . SER B 1 202 ? -8.977 8.828 -1.801 1 96.94 202 SER B O 1
ATOM 3298 N N . LEU B 1 203 ? -7.176 7.816 -1.238 1 93.31 203 LEU B N 1
ATOM 3299 C CA . LEU B 1 203 ? -7.773 6.508 -1.015 1 93.31 203 LEU B CA 1
ATOM 3300 C C . LEU B 1 203 ? -8.906 6.59 0.002 1 93.31 203 LEU B C 1
ATOM 3302 O O . LEU B 1 203 ? -9.938 5.938 -0.157 1 93.31 203 LEU B O 1
ATOM 3306 N N . PRO B 1 204 ? -8.766 7.355 1.06 1 91.5 204 PRO B N 1
ATOM 3307 C CA . PRO B 1 204 ? -9.789 7.32 2.104 1 91.5 204 PRO B CA 1
ATOM 3308 C C . PRO B 1 204 ? -11.18 7.676 1.578 1 91.5 204 PRO B C 1
ATOM 3310 O O . PRO B 1 204 ? -12.188 7.227 2.129 1 91.5 204 PRO B O 1
ATOM 3313 N N . GLN B 1 205 ? -11.266 8.391 0.514 1 91.56 205 GLN B N 1
ATOM 3314 C CA . GLN B 1 205 ? -12.562 8.797 -0.021 1 91.56 205 GLN B CA 1
ATOM 3315 C C . GLN B 1 205 ? -12.82 8.156 -1.385 1 91.56 205 GLN B C 1
ATOM 3317 O O . GLN B 1 205 ? -13.969 7.973 -1.785 1 91.56 205 GLN B O 1
ATOM 3322 N N . PHE B 1 206 ? -11.773 7.824 -2.09 1 92.5 206 PHE B N 1
ATOM 3323 C CA . PHE B 1 206 ? -11.938 7.438 -3.486 1 92.5 206 PHE B CA 1
ATOM 3324 C C . PHE B 1 206 ? -11.297 6.078 -3.75 1 92.5 206 PHE B C 1
ATOM 3326 O O . PHE B 1 206 ? -10.664 5.875 -4.785 1 92.5 206 PHE B O 1
ATOM 3333 N N . SER B 1 207 ? -11.469 5.188 -2.857 1 85.12 207 SER B N 1
ATOM 3334 C CA . SER B 1 207 ? -10.906 3.842 -2.955 1 85.12 207 SER B CA 1
ATOM 3335 C C . SER B 1 207 ? -11.508 3.08 -4.133 1 85.12 207 SER B C 1
ATOM 3337 O O . SER B 1 207 ? -10.898 2.137 -4.641 1 85.12 207 SER B O 1
ATOM 3339 N N . ARG B 1 208 ? -12.617 3.512 -4.703 1 80.44 208 ARG B N 1
ATOM 3340 C CA . ARG B 1 208 ? -13.328 2.771 -5.742 1 80.44 208 ARG B CA 1
ATOM 3341 C C . ARG B 1 208 ? -12.828 3.154 -7.129 1 80.44 208 ARG B C 1
ATOM 3343 O O . ARG B 1 208 ? -13.195 2.529 -8.125 1 80.44 208 ARG B O 1
ATOM 3350 N N . CYS B 1 209 ? -12.055 4.301 -7.289 1 85.69 209 CYS B N 1
ATOM 3351 C CA . CYS B 1 209 ? -11.617 4.805 -8.586 1 85.69 209 CYS B CA 1
ATOM 3352 C C . CYS B 1 209 ? -10.68 3.812 -9.266 1 85.69 209 CYS B C 1
ATOM 3354 O O . CYS B 1 209 ? -10.492 3.867 -10.484 1 85.69 209 CYS B O 1
ATOM 3356 N N . GLU B 1 210 ? -10.203 2.787 -8.797 1 77.12 210 GLU B N 1
ATOM 3357 C CA . GLU B 1 210 ? -9.352 1.723 -9.32 1 77.12 210 GLU B CA 1
ATOM 3358 C C . GLU B 1 210 ? -8.219 2.291 -10.172 1 77.12 210 GLU B C 1
ATOM 3360 O O . GLU B 1 210 ? -7.965 1.81 -11.281 1 77.12 210 GLU B O 1
ATOM 3365 N N . LYS B 1 211 ? -7.664 3.391 -9.836 1 84.94 211 LYS B N 1
ATOM 3366 C CA . LYS B 1 211 ? -6.508 3.975 -10.508 1 84.94 211 LYS B CA 1
ATOM 3367 C C . LYS B 1 211 ? -5.211 3.301 -10.062 1 84.94 211 LYS B C 1
ATOM 3369 O O . LYS B 1 211 ? -5.113 2.83 -8.93 1 84.94 211 LYS B O 1
ATOM 3374 N N . GLN B 1 212 ? -4.332 3.139 -11.078 1 88.06 212 GLN B N 1
ATOM 3375 C CA . GLN B 1 212 ? -3.057 2.508 -10.766 1 88.06 212 GLN B CA 1
ATOM 3376 C C . GLN B 1 212 ? -1.889 3.326 -11.305 1 88.06 212 GLN B C 1
ATOM 3378 O O . GLN B 1 212 ? -2.029 4.027 -12.312 1 88.06 212 GLN B O 1
ATOM 3383 N N . CYS B 1 213 ? -0.824 3.232 -10.578 1 93.81 213 CYS B N 1
ATOM 3384 C CA . CYS B 1 213 ? 0.428 3.812 -11.047 1 93.81 213 CYS B CA 1
ATOM 3385 C C . CYS B 1 213 ? 1.245 2.789 -11.828 1 93.81 213 CYS B C 1
ATOM 3387 O O . CYS B 1 213 ? 1.546 1.709 -11.312 1 93.81 213 CYS B O 1
ATOM 3389 N N . PRO B 1 214 ? 1.562 3.141 -13.062 1 86.44 214 PRO B N 1
ATOM 3390 C CA . PRO B 1 214 ? 2.244 2.16 -13.914 1 86.44 214 PRO B CA 1
ATOM 3391 C C . PRO B 1 214 ? 3.67 1.873 -13.453 1 86.44 214 PRO B C 1
ATOM 3393 O O . PRO B 1 214 ? 4.367 2.779 -12.992 1 86.44 214 PRO B O 1
ATOM 3396 N N . ILE B 1 215 ? 4.023 0.634 -13.445 1 89.5 215 ILE B N 1
ATOM 3397 C CA . ILE B 1 215 ? 5.395 0.165 -13.266 1 89.5 215 ILE B CA 1
ATOM 3398 C C . ILE B 1 215 ? 5.836 -0.604 -14.516 1 89.5 215 ILE B C 1
ATOM 3400 O O . ILE B 1 215 ? 5.098 -1.45 -15.023 1 89.5 215 ILE B O 1
ATOM 3404 N N . ASP B 1 216 ? 6.996 -0.171 -15.031 1 80.81 216 ASP B N 1
ATOM 3405 C CA . ASP B 1 216 ? 7.523 -0.962 -16.141 1 80.81 216 ASP B CA 1
ATOM 3406 C C . ASP B 1 216 ? 8.109 -2.281 -15.641 1 80.81 216 ASP B C 1
ATOM 3408 O O . ASP B 1 216 ? 9.273 -2.34 -15.242 1 80.81 216 ASP B O 1
ATOM 3412 N N . THR B 1 217 ? 7.312 -3.271 -15.641 1 81.12 217 THR B N 1
ATOM 3413 C CA . THR B 1 217 ? 7.711 -4.57 -15.102 1 81.12 217 THR B CA 1
ATOM 3414 C C . THR B 1 217 ? 8.391 -5.414 -16.172 1 81.12 217 THR B C 1
ATOM 3416 O O . THR B 1 217 ? 8.914 -6.492 -15.875 1 81.12 217 THR B O 1
ATOM 3419 N N . GLN B 1 218 ? 8.406 -4.992 -17.406 1 71.94 218 GLN B N 1
ATOM 3420 C CA . GLN B 1 218 ? 8.922 -5.809 -18.5 1 71.94 218 GLN B CA 1
ATOM 3421 C C . GLN B 1 218 ? 10.445 -5.844 -18.5 1 71.94 218 GLN B C 1
ATOM 3423 O O . GLN B 1 218 ? 11.047 -6.895 -18.719 1 71.94 218 GLN B O 1
ATOM 3428 N N . TYR B 1 219 ? 11.062 -4.691 -18.172 1 60.75 219 TYR B N 1
ATOM 3429 C CA . TYR B 1 219 ? 12.484 -4.641 -18.5 1 60.75 219 TYR B CA 1
ATOM 3430 C C . TYR B 1 219 ? 13.312 -4.379 -17.25 1 60.75 219 TYR B C 1
ATOM 3432 O O . TYR B 1 219 ? 14.508 -4.102 -17.344 1 60.75 219 TYR B O 1
ATOM 3440 N N . ARG B 1 220 ? 12.688 -4.504 -16.25 1 67.19 220 ARG B N 1
ATOM 3441 C CA . ARG B 1 220 ? 13.57 -4.195 -15.133 1 67.19 220 ARG B CA 1
ATOM 3442 C C . ARG B 1 220 ? 14.461 -5.391 -14.797 1 67.19 220 ARG B C 1
ATOM 3444 O O . ARG B 1 220 ? 13.969 -6.504 -14.609 1 67.19 220 ARG B O 1
ATOM 3451 N N . ILE B 1 221 ? 15.781 -5.316 -15.188 1 63.53 221 ILE B N 1
ATOM 3452 C CA . ILE B 1 221 ? 16.781 -6.363 -14.977 1 63.53 221 ILE B CA 1
ATOM 3453 C C . ILE B 1 221 ? 17.531 -6.105 -13.672 1 63.53 221 ILE B C 1
ATOM 3455 O O . ILE B 1 221 ? 17.844 -4.957 -13.344 1 63.53 221 ILE B O 1
#

Radius of gyration: 22.92 Å; Cα contacts (8 Å, |Δi|>4): 611; chains: 2; bounding box: 82×50×46 Å

Secondary structure (DSSP, 8-state):
---------------------HHHHHHHHHHHHHHHTS-TTSSTTSHHHHHHHHHHHHHH--GGG--HHHHHHHHHHHHHHHHHHTT--HHHHT-HHHHHHHSSSHHHHHHHHHHHHHHHHHTTTTHHHHHHTHHHHHHHHHHHHHHHHHHHHHHHHHHHH-GGGHHHHHHHHHHHHHHHT--TTS-THHHHHHHHHHHHHHHHHHGGG--------SS--/---------------------HHHHHHHHHHHHHHHTS-TTSSTTSHHHHHHHHHHHHHH--GGG--HHHHHHHHHHHHHHHHHHTT--HHHHT-HHHHHHHSSSHHHHHHHHHHHHHHHHHTTTTHHHHHHTHHHHHHHHHHHHHHHHHHHHHHHHHHHH-GGGHHHHHHHHHHHHHHHT--TTS-THHHHHHHHHHHHHHHHHHGGG--------SS--

pLDDT: mean 89.41, std 15.58, range [32.56, 98.62]

Solvent-accessible surface area (backbone atoms only — not comparable to full-atom values): 23665 Å² total; per-residue (Å²): 136,85,78,81,78,77,78,78,76,76,75,73,71,70,76,73,69,51,80,50,62,62,70,61,49,52,53,24,47,42,51,26,16,57,55,60,69,49,64,66,76,42,32,65,86,26,25,69,59,32,51,52,53,53,51,47,26,41,48,69,26,40,78,95,71,35,57,16,66,35,37,50,36,45,13,52,50,49,24,52,51,44,32,48,75,67,75,42,49,65,73,25,60,48,26,54,70,41,30,46,74,74,38,96,42,64,67,32,16,49,45,27,32,18,49,52,38,21,46,52,38,47,55,41,66,40,29,62,66,46,62,79,39,36,73,51,50,28,51,34,45,62,75,33,41,67,59,52,50,45,40,52,54,50,40,56,53,46,36,69,75,39,54,92,51,34,55,60,43,50,51,51,32,21,49,48,31,20,57,52,32,60,48,91,96,45,66,72,66,39,23,34,51,26,15,45,40,38,48,39,23,45,32,88,81,48,64,82,56,76,78,80,62,78,67,78,42,85,73,71,125,137,84,78,78,78,77,77,76,77,77,75,72,72,70,76,72,69,53,81,51,63,63,70,61,50,50,53,25,47,42,50,25,18,57,54,59,70,50,64,65,76,40,32,65,86,27,24,69,58,32,50,51,52,52,52,47,26,41,49,68,26,41,79,96,70,34,55,16,65,36,38,51,36,45,14,52,49,48,24,53,51,43,32,48,77,69,76,42,47,66,73,24,59,48,25,54,71,42,29,44,73,73,40,94,42,64,68,33,17,49,46,28,32,20,50,52,38,21,46,52,39,48,54,40,65,39,29,61,67,44,61,78,39,37,72,51,50,29,50,34,44,61,76,32,41,68,59,52,51,47,40,53,54,50,40,57,52,45,36,69,76,39,55,90,50,34,54,61,43,49,50,52,33,19,49,48,31,19,58,52,33,60,50,92,96,44,66,73,67,41,23,34,52,26,16,44,40,39,48,38,24,45,31,86,82,47,63,80,56,75,77,79,62,78,66,80,43,84,71,72,124

Organism: NCBI:txid1611254

Sequence (442 aa):
MFQKLVFLALIAIPLASATCDTKKFEACQDTFADRLGIDRVYNWLNPLGLTLQIQDIYINGGVAGARGLNVVCNAYNSMVQCLAAASTTTSECFDIGFLLHHSSAPNQAYSYGFLMSMLQYQCGAGFYLASDNWQCMQRIYSGKNATMYGCITDFILNTQEDPKRGCNYVQTGMDCFSKASILQGCPDELKYYGCESFRQYSLPQFSRCEKQCPIDTQYRIMFQKLVFLALIAIPLASATCDTKKFEACQDTFADRLGIDRVYNWLNPLGLTLQIQDIYINGGVAGARGLNVVCNAYNSMVQCLAAASTTTSECFDIGFLLHHSSAPNQAYSYGFLMSMLQYQCGAGFYLASDNWQCMQRIYSGKNATMYGCITDFILNTQEDPKRGCNYVQTGMDCFSKASILQGCPDELKYYGCESFRQYSLPQFSRCEKQCPIDTQYRI

Nearest PDB structures (foldseek):
  3beh-assembly1_D  TM=2.022E-01  e=5.113E+00  Mesorhizobium loti
  5cwf-assembly4_D  TM=3.043E-01  e=6.386E+00  synthetic construct
  3beh-assembly1_D  TM=2.000E-01  e=3.757E+00  Mesorhizobium loti